Protein 5DU3 (pdb70)

Secondary structure (P-SEA, 3-state):
cccccbbbbcaaaaaaaaaaaaaaaaaaaaaaaaaaaaaccccccccccaaaaaaaaaaaaaaccaaaaaaaaaaacccccccaaaaaaaaacccccccccbbbbcccbbbbaaaaaaaaacccccbbbbcccaaaaaaaaaaaaaaaaccccccccccccccccbbbbbbbbbcccccccccccccccccccccccccccbbbbbcccccbbbbbccccbbbbbbbbcccbbbbbbbcccccccaaaaaaaccaaaaaaaaaaaaaccccccbbbbccbbbbbbbcaaaaaaaacccccccccccccccccccccccbbbbbbbbbbcccccccccccccccccbbbbbbccccccccccccccccccccccccccc/cccbbbbbcaaaaaaaaaaaaaaaaaaaaaaaaaaaaaccccccccccaaaaaaaaaaaaaaccaaaaaaaaaaacccccccaaaaaaaaacccccccccbbbbcccbbbbaaaaaaaaacccccbbbbcccaaaaaaaaaaaaaaaaccccccccccccccccbbbbbbbbbccccccccccccccbbbbbcccbbbbcbbbbbcccccbbbbbccccbbbbbbbbcccbbbbbbbcccccccaaaaaaaccaaaaaaaaaaaaacccccccccccbbbbbbbcaaaaaaaaacccccccccccccccccccccccbbbbbbbbbbccccccccccccccccccbbbbbccccccccccccccccccccccccccc

Foldseek 3Di:
DFDDQFDEDPPVVLVVCLVVQLLLLLQLQLLLFVLVCVPDDPQAWAKFFSLLVLLLLVLLLSQFDDVLVVLSCVSSVHDPPPRSPLVNSVVPDFPQKQKDKAKEFEPPFDWDPSSQVVCCVRPVHGHHYADPFFVRRQQVVLVVVCVRRVNPRRRQDPGFDGPAGMEIEMEMEGNKAFQAFFDPVPFDFDWFCFDNDTDTDTKGWDQFAFKFWDADVLLCWIWIWTDIPRQKIKIKTGHDDPVDDVVVSSVSPHSVNVVVSLVVRVVTGTTTETEIGHWDWDKDKDFCQSSCVSSVNNQQPPVTGSVSTGVDDPHHHRTYMYMYTYTYDRDHNDYDDDDDDPVDPDHHYDYNRAKIKMFIFRNPSNHGRMIIIHGDRD/DDDAFDEDPPVRLVVCLQVLLLLLLQLQLLLFVLVCVPDDPLAWDKFFSLLVLLLLVLLLNLFDDVLVVLSCVSSVHDPPPRSCLQNSVVLDFPQKQKDKAKEFEPPFDWDPSSQVVCCVRVVGHHHYADPFFVRRQQVVQVVVCVSRVNPRRRLDPGFPGPAGMEIEMEMEGNKAFQAFFDPVQWDQDWFCFDNDTGTATKTWDQFAFWFWDADPLLCWIWIWTDIPRQKIKIKTDHPDPPDDVVVSSVSDHSVNVVVSLVVRVVTGGTTETEMDHWDWDKDKDFCQSSCVSSVNNQLPPPGGSVSTGVDDPHHHRTYMYMYTYTYDRDHNDYDDDDDPDDDPDHHYDYNRAKIKMFTARNPSTHGRMIIIHGDSD

Structure (mmCIF, N/CA/C/O backbone):
data_5DU3
#
_entry.id   5DU3
#
_cell.length_a   57.410
_cell.length_b   75.380
_cell.length_c   203.960
_cell.angle_alpha   90.00
_cell.angle_beta   90.00
_cell.angle_gamma   90.00
#
_symmetry.space_group_name_H-M   'P 21 21 21'
#
loop_
_entity.id
_entity.type
_entity.pdbx_description
1 polymer 'Plasma protease C1 inhibitor'
2 water water
#
loop_
_atom_site.group_PDB
_atom_site.id
_atom_site.type_symbol
_atom_site.label_atom_id
_atom_site.label_alt_id
_atom_site.label_comp_id
_atom_site.label_asym_id
_atom_site.label_entity_id
_atom_site.label_seq_id
_atom_site.pdbx_PDB_ins_code
_atom_site.Cartn_x
_atom_site.Cartn_y
_atom_site.Cartn_z
_atom_site.occupancy
_atom_site.B_iso_or_equiv
_atom_site.auth_seq_id
_atom_site.auth_comp_id
_atom_site.auth_asym_id
_atom_site.auth_atom_id
_atom_site.pdbx_PDB_model_num
ATOM 1 N N . PHE A 1 4 ? 1.603 55.112 11.372 1.00 48.61 100 PHE A N 1
ATOM 2 C CA . PHE A 1 4 ? 0.749 54.249 12.317 1.00 48.27 100 PHE A CA 1
ATOM 3 C C . PHE A 1 4 ? 0.613 54.964 13.637 1.00 46.23 100 PHE A C 1
ATOM 4 O O . PHE A 1 4 ? 1.601 55.505 14.108 1.00 45.20 100 PHE A O 1
ATOM 12 N N . CYS A 1 5 ? -0.591 54.899 14.224 1.00 45.06 101 CYS A N 1
ATOM 13 C CA . CYS A 1 5 ? -0.940 55.513 15.516 1.00 44.88 101 CYS A CA 1
ATOM 14 C C . CYS A 1 5 ? -2.090 54.726 16.199 1.00 45.18 101 CYS A C 1
ATOM 15 O O . CYS A 1 5 ? -3.033 54.376 15.559 1.00 45.35 101 CYS A O 1
ATOM 18 N N . PRO A 1 6 ? -2.013 54.456 17.519 1.00 51.45 102 PRO A N 1
ATOM 19 C CA . PRO A 1 6 ? -3.184 53.787 18.164 1.00 51.40 102 PRO A CA 1
ATOM 20 C C . PRO A 1 6 ? -4.454 54.577 17.878 1.00 51.82 102 PRO A C 1
ATOM 21 O O . PRO A 1 6 ? -4.459 55.776 18.094 1.00 48.07 102 PRO A O 1
ATOM 25 N N . GLY A 1 7 ? -5.492 53.896 17.386 1.00 56.89 103 GLY A N 1
ATOM 26 C CA . GLY A 1 7 ? -6.846 54.478 17.228 1.00 58.51 103 GLY A CA 1
ATOM 27 C C . GLY A 1 7 ? -7.387 55.012 18.561 1.00 60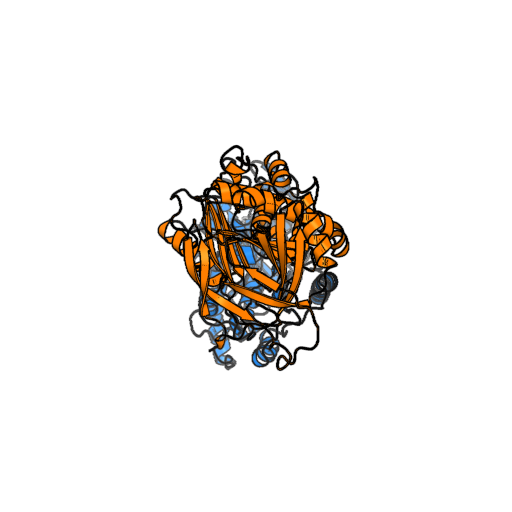.62 103 GLY A C 1
ATOM 28 O O . GLY A 1 7 ? -6.844 54.741 19.605 1.00 54.47 103 GLY A O 1
ATOM 29 N N . PRO A 1 8 ? -8.475 55.783 18.525 1.00 66.49 104 PRO A N 1
ATOM 30 C CA . PRO A 1 8 ? -8.910 56.424 19.780 1.00 66.41 104 PRO A CA 1
ATOM 31 C C . PRO A 1 8 ? -9.336 55.421 20.836 1.00 61.52 104 PRO A C 1
ATOM 32 O O . PRO A 1 8 ? -9.911 54.390 20.517 1.00 55.36 104 PRO A O 1
ATOM 36 N N . VAL A 1 9 ? -9.038 55.714 22.091 1.00 63.92 105 VAL A N 1
ATOM 37 C CA . VAL A 1 9 ? -9.361 54.755 23.127 1.00 68.77 105 VAL A CA 1
ATOM 38 C C . VAL A 1 9 ? -10.885 54.641 23.269 1.00 62.33 105 VAL A C 1
ATOM 39 O O . VAL A 1 9 ? -11.611 55.585 23.023 1.00 56.86 105 VAL A O 1
ATOM 43 N N . THR A 1 10 ? -11.360 53.455 23.586 1.00 61.26 106 THR A N 1
ATOM 44 C CA . THR A 1 10 ? -12.785 53.242 23.784 1.00 63.74 106 THR A CA 1
ATOM 45 C C . THR A 1 10 ? -13.197 53.614 25.236 1.00 62.62 106 THR A C 1
ATOM 46 O O . THR A 1 10 ? -12.434 53.378 26.168 1.00 55.11 106 THR A O 1
ATOM 50 N N . LEU A 1 11 ? -14.391 54.192 25.394 1.00 62.26 107 LEU A N 1
ATOM 51 C CA . LEU A 1 11 ? -14.936 54.509 26.709 1.00 63.45 107 LEU A CA 1
ATOM 52 C C . LEU A 1 11 ? -15.250 53.228 27.435 1.00 60.19 107 LEU A C 1
ATOM 53 O O . LEU A 1 11 ? -15.696 52.262 26.822 1.00 65.61 107 LEU A O 1
ATOM 58 N N . CYS A 1 12 ? -15.027 53.232 28.731 1.00 51.55 108 CYS A N 1
ATOM 59 C CA . CYS A 1 12 ? -15.299 52.092 29.605 1.00 50.75 108 CYS A CA 1
ATOM 60 C C . CYS A 1 12 ? -16.708 52.251 30.171 1.00 48.13 108 CYS A C 1
ATOM 61 O O . CYS A 1 12 ? -17.175 53.393 30.310 1.00 42.43 108 CYS A O 1
ATOM 64 N N . SER A 1 13 ? -17.382 51.159 30.547 1.00 50.04 109 SER A N 1
ATOM 65 C CA . SER A 1 13 ? -18.614 51.360 31.321 1.00 53.09 109 SER A CA 1
ATOM 66 C C . SER A 1 13 ? -18.264 51.970 32.682 1.00 57.20 109 SER A C 1
ATOM 67 O O . SER A 1 13 ? -17.091 51.978 33.133 1.00 55.13 109 SER A O 1
ATOM 70 N N . ASP A 1 14 ? -19.286 52.534 33.308 1.00 63.00 110 ASP A N 1
ATOM 71 C CA . ASP A 1 14 ? -19.210 53.019 34.688 1.00 65.85 110 ASP A CA 1
ATOM 72 C C . ASP A 1 14 ? -18.650 51.957 35.635 1.00 62.97 110 ASP A C 1
ATOM 73 O O . ASP A 1 14 ? -17.823 52.260 36.469 1.00 58.15 110 ASP A O 1
ATOM 78 N N . LEU A 1 15 ? -19.053 50.710 35.446 1.00 66.35 111 LEU A N 1
ATOM 79 C CA . LEU A 1 15 ? -18.668 49.627 36.354 1.00 70.79 111 LEU A CA 1
ATOM 80 C C . LEU A 1 15 ? -17.190 49.300 36.249 1.00 68.05 111 LEU A C 1
ATOM 81 O O . LEU A 1 15 ? -16.487 49.181 37.249 1.00 63.08 111 LEU A O 1
ATOM 86 N N . GLU A 1 16 ? -16.743 49.161 35.001 1.00 70.96 112 GLU A N 1
ATOM 87 C CA . GLU A 1 16 ? -15.360 48.850 34.703 1.00 69.70 112 GLU A CA 1
ATOM 88 C C . GLU A 1 16 ? -14.498 49.990 35.253 1.00 63.60 112 GLU A C 1
ATOM 89 O O . GLU A 1 16 ? -13.510 49.746 35.954 1.00 63.51 112 GLU A O 1
ATOM 95 N N . SER A 1 17 ? -14.935 51.221 35.042 1.00 59.44 113 SER A N 1
ATOM 96 C CA . SER A 1 17 ? -14.208 52.403 35.549 1.00 61.91 113 SER A CA 1
ATOM 97 C C . SER A 1 17 ? -14.081 52.435 37.092 1.00 61.45 113 SER A C 1
ATOM 98 O O . SER A 1 17 ? -12.986 52.748 37.608 1.00 61.51 113 SER A O 1
ATOM 101 N N . HIS A 1 18 ? -15.152 52.111 37.826 1.00 62.08 114 HIS A N 1
ATOM 102 C CA . HIS A 1 18 ? -15.053 52.051 39.315 1.00 64.37 114 HIS A CA 1
ATOM 103 C C . HIS A 1 18 ? -14.015 51.024 39.813 1.00 56.15 114 HIS A C 1
ATOM 104 O O . HIS A 1 18 ? -13.369 51.273 40.772 1.00 53.45 114 HIS A O 1
ATOM 111 N N . SER A 1 19 ? -13.889 49.869 39.141 1.00 55.40 115 SER A N 1
ATOM 112 C CA . SER A 1 19 ? -12.834 48.827 39.421 1.00 55.27 115 SER A CA 1
ATOM 113 C C . SER A 1 19 ? -11.407 49.243 39.316 1.00 53.00 115 SER A C 1
ATOM 114 O O . SER A 1 19 ? -10.508 48.629 39.861 1.00 62.91 115 SER A O 1
ATOM 117 N N . THR A 1 20 ? -11.170 50.242 38.538 1.00 50.18 116 THR A N 1
ATOM 118 C CA . THR A 1 20 ? -9.871 50.715 38.376 1.00 47.92 116 THR A CA 1
ATOM 119 C C . THR A 1 20 ? -9.491 51.819 39.357 1.00 46.76 116 THR A C 1
ATOM 120 O O . THR A 1 20 ? -8.326 52.203 39.397 1.00 45.65 116 THR A O 1
ATOM 124 N N . GLU A 1 21 ? -10.402 52.284 40.202 1.00 45.44 117 GLU A N 1
ATOM 125 C CA . GLU A 1 21 ? -10.003 53.233 41.257 1.00 43.80 117 GLU A CA 1
ATOM 126 C C . GLU A 1 21 ? -8.850 52.700 42.068 1.00 39.39 117 GLU A C 1
ATOM 127 O O . GLU A 1 21 ? -7.997 53.471 42.424 1.00 34.69 117 GLU A O 1
ATOM 133 N N . ALA A 1 22 ? -8.823 51.406 42.398 1.00 39.93 118 ALA A N 1
ATOM 134 C CA . ALA A 1 22 ? -7.788 50.976 43.383 1.00 42.15 118 ALA A CA 1
ATOM 135 C C . ALA A 1 22 ? -6.411 50.936 42.713 1.00 39.69 118 ALA A C 1
ATOM 136 O O . ALA A 1 22 ? -5.428 51.351 43.313 1.00 38.24 118 ALA A O 1
ATOM 138 N N . VAL A 1 23 ? -6.398 50.554 41.446 1.00 36.37 119 VAL A N 1
ATOM 139 C CA . VAL A 1 23 ? -5.182 50.554 40.686 1.00 35.64 119 VAL A CA 1
ATOM 140 C C . VAL A 1 23 ? -4.633 51.958 40.666 1.00 32.56 119 VAL A C 1
ATOM 141 O O . VAL A 1 23 ? -3.431 52.177 40.871 1.00 30.75 119 VAL A O 1
ATOM 145 N N . LEU A 1 24 ? -5.533 52.896 40.437 1.00 31.23 120 LEU A N 1
ATOM 146 C CA . LEU A 1 24 ? -5.122 54.265 40.209 1.00 31.37 120 LEU A CA 1
ATOM 147 C C . LEU A 1 24 ? -4.598 54.878 41.433 1.00 31.41 120 LEU A C 1
ATOM 148 O O . LEU A 1 24 ? -3.603 55.597 41.385 1.00 30.50 120 LEU A O 1
ATOM 153 N N . GLY A 1 25 ? -5.266 54.563 42.552 1.00 32.87 121 GLY A N 1
ATOM 154 C CA . GLY A 1 25 ? -4.806 54.971 43.846 1.00 33.78 121 GLY A CA 1
ATOM 155 C C . GLY A 1 25 ? -3.392 54.534 44.125 1.00 34.96 121 GLY A C 1
ATOM 156 O O . GLY A 1 25 ? -2.587 55.359 44.527 1.00 34.96 121 GLY A O 1
ATOM 157 N N . ASP A 1 26 ? -3.094 53.256 43.834 1.00 37.03 122 ASP A N 1
ATOM 158 C CA . ASP A 1 26 ? -1.723 52.661 43.946 1.00 37.04 122 ASP A CA 1
ATOM 159 C C . ASP A 1 26 ? -0.684 53.339 43.094 1.00 34.41 122 ASP A C 1
ATOM 160 O O . ASP A 1 26 ? 0.457 53.559 43.527 1.00 35.41 122 ASP A O 1
ATOM 165 N N . ALA A 1 27 ? -1.070 53.687 41.897 1.00 30.46 123 ALA A N 1
ATOM 166 C CA . ALA A 1 27 ? -0.146 54.300 40.981 1.00 28.96 123 ALA A CA 1
ATOM 167 C C . ALA A 1 27 ? 0.146 55.709 41.505 1.00 26.66 123 ALA A C 1
ATOM 168 O O . ALA A 1 27 ? 1.257 56.163 41.452 1.00 24.80 123 ALA A O 1
ATOM 170 N N . LEU A 1 28 ? -0.901 56.410 41.885 1.00 25.69 124 LEU A N 1
ATOM 171 C CA . LEU A 1 28 ? -0.710 57.817 42.246 1.00 26.29 124 LEU A CA 1
ATOM 172 C C . LEU A 1 28 ? 0.213 57.917 43.496 1.00 26.95 124 LEU A C 1
ATOM 173 O O . LEU A 1 28 ? 0.983 58.860 43.608 1.00 26.74 124 LEU A O 1
ATOM 178 N N . VAL A 1 29 ? 0.138 56.929 44.361 1.00 27.24 125 VAL A N 1
ATOM 179 C CA . VAL A 1 29 ? 1.050 56.882 45.516 1.00 28.92 125 VAL A CA 1
ATOM 180 C C . VAL A 1 29 ? 2.449 56.676 45.026 1.00 29.55 125 VAL A C 1
ATOM 181 O O . VAL A 1 29 ? 3.314 57.398 45.418 1.00 29.57 125 VAL A O 1
ATOM 185 N N . ASP A 1 30 ? 2.662 55.709 44.137 1.00 30.32 126 ASP A N 1
ATOM 186 C CA . ASP A 1 30 ? 4.001 55.482 43.567 1.00 31.02 126 ASP A CA 1
ATOM 187 C C . ASP A 1 30 ? 4.550 56.701 42.906 1.00 28.91 126 ASP A C 1
ATOM 188 O O . ASP A 1 30 ? 5.688 57.068 43.096 1.00 27.62 126 ASP A O 1
ATOM 193 N N . PHE A 1 31 ? 3.716 57.296 42.037 1.00 26.66 127 PHE A N 1
ATOM 194 C CA . PHE A 1 31 ? 4.086 58.454 41.304 1.00 25.47 127 PHE A CA 1
ATOM 195 C C . PHE A 1 31 ? 4.418 59.649 42.235 1.00 24.63 127 PHE A C 1
ATOM 196 O O . PHE A 1 31 ? 5.341 60.398 41.987 1.00 23.90 127 PHE A O 1
ATOM 204 N N . SER A 1 32 ? 3.627 59.857 43.242 1.00 24.81 128 SER A N 1
ATOM 205 C CA . SER A 1 32 ? 3.862 60.933 44.217 1.00 25.77 128 SER A CA 1
ATOM 206 C C . SER A 1 32 ? 5.253 60.962 44.808 1.00 26.14 128 SER A C 1
ATOM 207 O O . SER A 1 32 ? 5.847 62.034 44.930 1.00 25.05 128 SER A O 1
ATOM 210 N N . LEU A 1 33 ? 5.718 59.776 45.203 1.00 27.31 129 LEU A N 1
ATOM 211 C CA . LEU A 1 33 ? 7.068 59.610 45.695 1.00 28.72 129 LEU A CA 1
ATOM 212 C C . LEU A 1 33 ? 8.151 59.863 44.660 1.00 28.35 129 LEU A C 1
ATOM 213 O O . LEU A 1 33 ? 9.146 60.502 44.956 1.00 27.19 129 LEU A O 1
ATOM 218 N N . LYS A 1 34 ? 7.945 59.371 43.428 1.00 27.82 130 LYS A N 1
ATOM 219 C CA . LYS A 1 34 ? 8.910 59.705 42.348 1.00 28.83 130 LYS A CA 1
ATOM 220 C C . LYS A 1 34 ? 8.985 61.206 42.128 1.00 26.63 130 LYS A C 1
ATOM 221 O O . LYS A 1 34 ? 10.039 61.720 41.995 1.00 26.19 130 LYS A O 1
ATOM 227 N N . LEU A 1 35 ? 7.853 61.889 42.151 1.00 25.45 131 LEU A N 1
ATOM 228 C CA . LEU A 1 35 ? 7.859 63.320 42.004 1.00 25.07 131 LEU A CA 1
ATOM 229 C C . LEU A 1 35 ? 8.577 63.968 43.221 1.00 25.90 131 LEU A C 1
ATOM 230 O O . LEU A 1 35 ? 9.291 64.958 43.091 1.00 27.35 131 LEU A O 1
ATOM 235 N N . TYR A 1 36 ? 8.259 63.502 44.383 1.00 26.09 132 TYR A N 1
ATOM 236 C CA . TYR A 1 36 ? 8.797 64.113 45.652 1.00 26.48 132 TYR A CA 1
ATOM 237 C C . TYR A 1 36 ? 10.311 64.160 45.593 1.00 26.44 132 TYR A C 1
ATOM 238 O O . TYR A 1 36 ? 10.893 65.192 45.797 1.00 25.61 132 TYR A O 1
ATOM 247 N N . HIS A 1 37 ? 10.915 63.041 45.265 1.00 28.41 133 HIS A N 1
ATOM 248 C CA . HIS A 1 37 ? 12.402 62.993 45.086 1.00 30.91 133 HIS A CA 1
ATOM 249 C C . HIS A 1 37 ? 12.937 63.771 43.920 1.00 29.65 133 HIS A C 1
ATOM 250 O O . HIS A 1 37 ? 13.913 64.432 44.056 1.00 30.23 133 HIS A O 1
ATOM 257 N N . ALA A 1 38 ? 12.203 63.854 42.851 1.00 28.07 134 ALA A N 1
ATOM 258 C CA . ALA A 1 38 ? 12.680 64.642 41.724 1.00 27.33 134 ALA A CA 1
ATOM 259 C C . ALA A 1 38 ? 12.536 66.108 42.067 1.00 27.30 134 ALA A C 1
ATOM 260 O O . ALA A 1 38 ? 13.467 66.890 41.752 1.00 27.55 134 ALA A O 1
ATOM 262 N N . PHE A 1 39 ? 11.412 66.495 42.706 1.00 26.10 135 PHE A N 1
ATOM 263 C CA . PHE A 1 39 ? 11.254 67.903 43.123 1.00 26.67 135 PHE A CA 1
ATOM 264 C C . PHE A 1 39 ? 12.386 68.251 44.079 1.00 28.39 135 PHE A C 1
ATOM 265 O O . PHE A 1 39 ? 12.966 69.354 43.970 1.00 29.84 135 PHE A O 1
ATOM 273 N N . SER A 1 40 ? 12.670 67.358 45.027 1.00 30.40 136 SER A N 1
ATOM 274 C CA . SER A 1 40 ? 13.679 67.628 46.034 1.00 31.09 136 SER A CA 1
ATOM 275 C C . SER A 1 40 ? 15.076 67.735 45.338 1.00 32.57 136 SER A C 1
ATOM 276 O O . SER A 1 40 ? 15.826 68.646 45.554 1.00 32.75 136 SER A O 1
ATOM 279 N N . ALA A 1 41 ? 15.355 66.846 44.435 1.00 35.24 137 ALA A N 1
ATOM 280 C CA . ALA A 1 41 ? 16.601 66.960 43.653 1.00 38.52 137 ALA A CA 1
ATOM 281 C C . ALA A 1 41 ? 16.751 68.287 42.870 1.00 38.82 137 ALA A C 1
ATOM 282 O O . ALA A 1 41 ? 17.819 68.793 42.730 1.00 40.12 137 ALA A O 1
ATOM 284 N N . MET A 1 42 ? 15.697 68.877 42.405 1.00 42.24 138 MET A N 1
ATOM 285 C CA . MET A 1 42 ? 15.804 70.184 41.678 1.00 43.12 138 MET A CA 1
ATOM 286 C C . MET A 1 42 ? 15.969 71.374 42.576 1.00 43.92 138 MET A C 1
ATOM 287 O O . MET A 1 42 ? 16.320 72.415 42.105 1.00 40.52 138 MET A O 1
ATOM 292 N N . LYS A 1 43 ? 15.546 71.266 43.834 1.00 45.89 139 LYS A N 1
ATOM 293 C CA . LYS A 1 43 ? 15.540 72.417 44.675 1.00 48.06 139 LYS A CA 1
ATOM 294 C C . LYS A 1 43 ? 16.750 72.450 45.572 1.00 47.93 139 LYS A C 1
ATOM 295 O O . LYS A 1 43 ? 17.383 71.428 45.912 1.00 47.76 139 LYS A O 1
ATOM 301 N N . LYS A 1 44 ? 17.041 73.649 46.033 1.00 50.75 140 LYS A N 1
ATOM 302 C CA . LYS A 1 44 ? 18.025 73.799 47.112 1.00 52.45 140 LYS A CA 1
ATOM 303 C C . LYS A 1 44 ? 17.610 72.988 48.361 1.00 51.84 140 LYS A C 1
ATOM 304 O O . LYS A 1 44 ? 16.437 72.753 48.637 1.00 44.47 140 LYS A O 1
ATOM 310 N N . VAL A 1 45 ? 18.622 72.700 49.150 1.00 54.88 141 VAL A N 1
ATOM 311 C CA . VAL A 1 45 ? 18.627 71.733 50.212 1.00 56.59 141 VAL A CA 1
ATOM 312 C C . VAL A 1 45 ? 17.634 71.939 51.375 1.00 56.01 141 VAL A C 1
ATOM 313 O O . VAL A 1 45 ? 17.272 70.965 52.056 1.00 62.69 141 VAL A O 1
ATOM 317 N N . GLU A 1 46 ? 17.173 73.142 51.676 1.00 48.76 142 GLU A N 1
ATOM 318 C CA . GLU A 1 46 ? 16.360 73.238 52.938 1.00 45.65 142 GLU A CA 1
ATOM 319 C C . GLU A 1 46 ? 15.256 74.157 52.636 1.00 40.41 142 GLU A C 1
ATOM 320 O O . GLU A 1 46 ? 15.192 75.260 53.181 1.00 36.69 142 GLU A O 1
ATOM 326 N N . THR A 1 47 ? 14.482 73.785 51.610 1.00 37.11 143 THR A N 1
ATOM 327 C CA . THR A 1 47 ? 13.472 74.685 51.094 1.00 34.88 143 THR A CA 1
ATOM 328 C C . THR A 1 47 ? 12.081 74.082 51.326 1.00 31.40 143 THR A C 1
ATOM 329 O O . THR A 1 47 ? 11.894 72.828 51.322 1.00 30.72 143 THR A O 1
ATOM 333 N N . ASN A 1 48 ? 11.112 74.961 51.371 1.00 29.51 144 ASN A N 1
ATOM 334 C CA . ASN A 1 48 ? 9.723 74.512 51.366 1.00 29.12 144 ASN A CA 1
ATOM 335 C C . ASN A 1 48 ? 9.303 74.082 49.969 1.00 29.48 144 ASN A C 1
ATOM 336 O O . ASN A 1 48 ? 9.843 74.648 48.952 1.00 29.07 144 ASN A O 1
ATOM 341 N N . MET A 1 49 ? 8.408 73.110 49.893 1.00 28.50 145 MET A N 1
ATOM 342 C CA . MET A 1 49 ? 7.806 72.819 48.551 1.00 29.02 145 MET A CA 1
ATOM 343 C C . MET A 1 49 ? 6.468 72.164 48.708 1.00 28.21 145 MET A C 1
ATOM 344 O O . MET A 1 49 ? 6.200 71.558 49.769 1.00 28.21 145 MET A O 1
ATOM 349 N N . ALA A 1 50 ? 5.642 72.335 47.660 1.00 26.97 146 ALA A N 1
ATOM 350 C CA . ALA A 1 50 ? 4.359 71.743 47.540 1.00 25.58 146 ALA A CA 1
ATOM 351 C C . ALA A 1 50 ? 4.018 71.476 46.081 1.00 25.92 146 ALA A C 1
ATOM 352 O O . ALA A 1 50 ? 4.234 72.318 45.252 1.00 25.00 146 ALA A O 1
ATOM 354 N N . PHE A 1 51 ? 3.509 70.297 45.769 1.00 25.79 147 PHE A N 1
ATOM 355 C CA . PHE A 1 51 ? 3.081 69.977 44.423 1.00 24.72 147 PHE A CA 1
ATOM 356 C C . PHE A 1 51 ? 1.872 69.017 44.478 1.00 24.75 147 PHE A C 1
ATOM 357 O O . PHE A 1 51 ? 1.569 68.451 45.528 1.00 25.28 147 PHE A O 1
ATOM 365 N N . SER A 1 52 ? 1.156 68.848 43.361 1.00 24.10 148 SER A N 1
ATOM 366 C CA . SER A 1 52 ? 0.049 67.995 43.290 1.00 23.17 148 SER A CA 1
ATOM 367 C C . SER A 1 52 ? 0.387 66.829 42.396 1.00 23.68 148 SER A C 1
ATOM 368 O O . SER A 1 52 ? 0.317 66.962 41.147 1.00 23.45 148 SER A O 1
ATOM 371 N N . PRO A 1 53 ? 0.606 65.642 42.989 1.00 23.62 149 PRO A N 1
ATOM 372 C CA . PRO A 1 53 ? 0.710 64.479 42.134 1.00 23.77 149 PRO A CA 1
ATOM 373 C C . PRO A 1 53 ? -0.526 64.192 41.293 1.00 24.35 149 PRO A C 1
ATOM 374 O O . PRO A 1 53 ? -0.352 63.714 40.159 1.00 24.23 149 PRO A O 1
ATOM 378 N N . PHE A 1 54 ? -1.718 64.392 41.854 1.00 24.66 150 PHE A N 1
ATOM 379 C CA . PHE A 1 54 ? -2.911 64.208 41.145 1.00 26.01 150 PHE A CA 1
ATOM 380 C C . PHE A 1 54 ? -3.030 65.090 39.928 1.00 24.83 150 PHE A C 1
ATOM 381 O O . PHE A 1 54 ? -3.349 64.568 38.876 1.00 25.93 150 PHE A O 1
ATOM 389 N N . SER A 1 55 ? -2.888 66.396 40.054 1.00 23.64 151 SER A N 1
ATOM 390 C CA . SER A 1 55 ? -3.164 67.257 38.948 1.00 23.57 151 SER A CA 1
ATOM 391 C C . SER A 1 55 ? -2.014 67.115 37.863 1.00 23.39 151 SER A C 1
ATOM 392 O O . SER A 1 55 ? -2.288 67.140 36.648 1.00 23.20 151 SER A O 1
ATOM 395 N N . ILE A 1 56 ? -0.785 66.915 38.297 1.00 22.45 152 ILE A N 1
ATOM 396 C CA . ILE A 1 56 ? 0.313 66.535 37.368 1.00 22.42 152 ILE A CA 1
ATOM 397 C C . ILE A 1 56 ? 0.064 65.238 36.665 1.00 22.59 152 ILE A C 1
ATOM 398 O O . ILE A 1 56 ? 0.178 65.139 35.411 1.00 23.49 152 ILE A O 1
ATOM 403 N N . ALA A 1 57 ? -0.306 64.206 37.403 1.00 22.67 153 ALA A N 1
ATOM 404 C CA . ALA A 1 57 ? -0.715 62.992 36.765 1.00 23.43 153 ALA A CA 1
ATOM 405 C C . ALA A 1 57 ? -1.875 63.174 35.710 1.00 24.22 153 ALA A C 1
ATOM 406 O O . ALA A 1 57 ? -1.886 62.551 34.654 1.00 24.24 153 ALA A O 1
ATOM 408 N N . SER A 1 58 ? -2.837 64.009 36.040 1.00 24.50 154 SER A N 1
ATOM 409 C CA . SER A 1 58 ? -3.963 64.243 35.163 1.00 25.56 154 SER A CA 1
ATOM 410 C C . SER A 1 58 ? -3.471 64.902 33.864 1.00 25.23 154 SER A C 1
ATOM 411 O O . SER A 1 58 ? -3.824 64.465 32.793 1.00 24.85 154 SER A O 1
ATOM 414 N N . LEU A 1 59 ? -2.580 65.864 33.989 1.00 24.34 155 LEU A N 1
ATOM 415 C CA . LEU A 1 59 ? -2.066 66.503 32.827 1.00 24.64 155 LEU A CA 1
ATOM 416 C C . LEU A 1 59 ? -1.332 65.490 31.917 1.00 24.09 155 LEU A C 1
ATOM 417 O O . LEU A 1 59 ? -1.531 65.551 30.722 1.00 25.65 155 LEU A O 1
ATOM 422 N N . LEU A 1 60 ? -0.457 64.672 32.482 1.00 22.94 156 LEU A N 1
ATOM 423 C CA . LEU A 1 60 ? 0.349 63.706 31.815 1.00 22.71 156 LEU A CA 1
ATOM 424 C C . LEU A 1 60 ? -0.507 62.603 31.207 1.00 22.66 156 LEU A C 1
ATOM 425 O O . LEU A 1 60 ? -0.181 62.136 30.177 1.00 21.93 156 LEU A O 1
ATOM 430 N N . THR A 1 61 ? -1.610 62.245 31.859 1.00 22.05 157 THR A N 1
ATOM 431 C CA . THR A 1 61 ? -2.487 61.281 31.393 1.00 22.15 157 THR A CA 1
ATOM 432 C C . THR A 1 61 ? -3.292 61.801 30.164 1.00 22.89 157 THR A C 1
ATOM 433 O O . THR A 1 61 ? -3.631 61.015 29.267 1.00 22.67 157 THR A O 1
ATOM 437 N N . GLN A 1 62 ? -3.602 63.078 30.147 1.00 23.70 158 GLN A N 1
ATOM 438 C CA . GLN A 1 62 ? -4.221 63.700 29.028 1.00 25.31 158 GLN A CA 1
ATOM 439 C C . GLN A 1 62 ? -3.268 63.710 27.836 1.00 24.60 158 GLN A C 1
ATOM 440 O O . GLN A 1 62 ? -3.693 63.561 26.689 1.00 25.71 158 GLN A O 1
ATOM 446 N N . VAL A 1 63 ? -1.987 63.870 28.085 1.00 23.59 159 VAL A N 1
ATOM 447 C CA . VAL A 1 63 ? -0.979 63.716 27.057 1.00 23.12 159 VAL A CA 1
ATOM 448 C C . VAL A 1 63 ? -0.902 62.249 26.627 1.00 22.82 159 VAL A C 1
ATOM 449 O O . VAL A 1 63 ? -0.786 61.979 25.461 1.00 22.38 159 VAL A O 1
ATOM 453 N N . LEU A 1 64 ? -0.920 61.312 27.576 1.00 22.56 160 LEU A N 1
ATOM 454 C CA . LEU A 1 64 ? -0.893 59.901 27.309 1.00 23.08 160 LEU A CA 1
ATOM 455 C C . LEU A 1 64 ? -2.027 59.513 26.341 1.00 23.61 160 LEU A C 1
ATOM 456 O O . LEU A 1 64 ? -1.811 58.680 25.501 1.00 24.37 160 LEU A O 1
ATOM 461 N N . LEU A 1 65 ? -3.181 60.134 26.468 1.00 23.33 161 LEU A N 1
ATOM 462 C CA . LEU A 1 65 ? -4.328 59.920 25.632 1.00 24.02 161 LEU A CA 1
ATOM 463 C C . LEU A 1 65 ? -3.903 60.056 24.140 1.00 24.64 161 LEU A C 1
ATOM 464 O O . LEU A 1 65 ? -4.432 59.348 23.358 1.00 24.80 161 LEU A O 1
ATOM 469 N N . GLY A 1 66 ? -2.983 60.984 23.808 1.00 24.25 162 GLY A N 1
ATOM 470 C CA . GLY A 1 66 ? -2.500 61.255 22.459 1.00 24.98 162 GLY A CA 1
ATOM 471 C C . GLY A 1 66 ? -1.187 60.698 22.039 1.00 24.74 162 GLY A C 1
ATOM 472 O O . GLY A 1 66 ? -0.665 61.122 21.034 1.00 23.83 162 GLY A O 1
ATOM 473 N N . ALA A 1 67 ? -0.625 59.780 22.864 1.00 25.20 163 ALA A N 1
ATOM 474 C CA . ALA A 1 67 ? 0.756 59.330 22.673 1.00 25.91 163 ALA A CA 1
ATOM 475 C C . ALA A 1 67 ? 0.831 58.028 21.862 1.00 27.08 163 ALA A C 1
ATOM 476 O O . ALA A 1 67 ? -0.082 57.211 21.914 1.00 28.51 163 ALA A O 1
ATOM 478 N N . GLY A 1 68 ? 1.899 57.844 21.117 1.00 28.06 164 GLY A N 1
ATOM 479 C CA . GLY A 1 68 ? 2.238 56.513 20.631 1.00 30.20 164 GLY A CA 1
ATOM 480 C C . GLY A 1 68 ? 3.626 56.115 21.076 1.00 32.39 164 GLY A C 1
ATOM 481 O O . GLY A 1 68 ? 4.329 56.917 21.718 1.00 28.88 164 GLY A O 1
ATOM 482 N N . GLU A 1 69 ? 3.969 54.885 20.648 1.00 36.79 165 GLU A N 1
ATOM 483 C CA . GLU A 1 69 ? 5.275 54.282 20.587 1.00 40.66 165 GLU A CA 1
ATOM 484 C C . GLU A 1 69 ? 5.934 54.314 21.868 1.00 44.08 165 GLU A C 1
ATOM 485 O O . GLU A 1 69 ? 5.363 53.781 23.019 1.00 45.42 165 GLU A O 1
ATOM 491 N N . ASN A 1 70 ? 7.195 54.793 21.791 1.00 39.75 166 ASN A N 1
ATOM 492 C CA . ASN A 1 70 ? 7.852 54.787 23.016 1.00 36.61 166 ASN A CA 1
ATOM 493 C C . ASN A 1 70 ? 7.250 55.806 23.937 1.00 33.21 166 ASN A C 1
ATOM 494 O O . ASN A 1 70 ? 7.347 55.564 25.068 1.00 33.95 166 ASN A O 1
ATOM 499 N N . THR A 1 71 ? 6.700 56.916 23.484 1.00 30.64 167 THR A N 1
ATOM 500 C CA . THR A 1 71 ? 6.248 57.915 24.410 1.00 29.85 167 THR A CA 1
ATOM 501 C C . THR A 1 71 ? 5.118 57.350 25.312 1.00 29.12 167 THR A C 1
ATOM 502 O O . THR A 1 71 ? 5.063 57.675 26.458 1.00 28.85 167 THR A O 1
ATOM 506 N N . LYS A 1 72 ? 4.274 56.507 24.741 1.00 29.51 168 LYS A N 1
ATOM 507 C CA . LYS A 1 72 ? 3.166 55.911 25.414 1.00 30.39 168 LYS A CA 1
ATOM 508 C C . LYS A 1 72 ? 3.656 54.990 26.535 1.00 30.38 168 LYS A C 1
ATOM 509 O O . LYS A 1 72 ? 3.278 55.158 27.707 1.00 27.17 168 LYS A O 1
ATOM 515 N N . THR A 1 73 ? 4.551 54.086 26.179 1.00 29.91 169 THR A N 1
ATOM 516 C CA . THR A 1 73 ? 5.200 53.247 27.151 1.00 31.26 169 THR A CA 1
ATOM 517 C C . THR A 1 73 ? 5.947 54.022 28.186 1.00 29.75 169 THR A C 1
ATOM 518 O O . THR A 1 73 ? 5.817 53.665 29.392 1.00 30.95 169 THR A O 1
ATOM 522 N N . ASN A 1 74 ? 6.696 55.042 27.778 1.00 28.27 170 ASN A N 1
ATOM 523 C CA . ASN A 1 74 ? 7.477 55.796 28.716 1.00 28.60 170 ASN A CA 1
ATOM 524 C C . ASN A 1 74 ? 6.556 56.569 29.750 1.00 27.56 170 ASN A C 1
ATOM 525 O O . ASN A 1 74 ? 6.840 56.625 30.930 1.00 26.00 170 ASN A O 1
ATOM 530 N N . LEU A 1 75 ? 5.416 57.086 29.264 1.00 26.68 171 LEU A N 1
ATOM 531 C CA . LEU A 1 75 ? 4.489 57.745 30.126 1.00 26.29 171 LEU A CA 1
ATOM 532 C C . LEU A 1 75 ? 3.832 56.835 31.084 1.00 26.29 171 LEU A C 1
ATOM 533 O O . LEU A 1 75 ? 3.658 57.175 32.301 1.00 25.22 171 LEU A O 1
ATOM 538 N N . GLU A 1 76 ? 3.388 55.716 30.559 1.00 26.57 172 GLU A N 1
ATOM 539 C CA . GLU A 1 76 ? 2.852 54.677 31.423 1.00 26.69 172 GLU A CA 1
ATOM 540 C C . GLU A 1 76 ? 3.810 54.249 32.578 1.00 27.01 172 GLU A C 1
ATOM 541 O O . GLU A 1 76 ? 3.334 53.957 33.706 1.00 26.14 172 GLU A O 1
ATOM 547 N N . SER A 1 77 ? 5.101 54.128 32.293 1.00 27.81 173 SER A N 1
ATOM 548 C CA . SER A 1 77 ? 6.059 53.775 33.314 1.00 29.54 173 SER A CA 1
ATOM 549 C C . SER A 1 77 ? 6.235 54.804 34.332 1.00 28.92 173 SER A C 1
ATOM 550 O O . SER A 1 77 ? 6.308 54.489 35.501 1.00 28.31 173 SER A O 1
ATOM 553 N N . ILE A 1 78 ? 6.382 56.019 33.889 1.00 28.32 174 ILE A N 1
ATOM 554 C CA . ILE A 1 78 ? 6.512 57.139 34.810 1.00 29.38 174 ILE A CA 1
ATOM 555 C C . ILE A 1 78 ? 5.305 57.178 35.804 1.00 28.36 174 ILE A C 1
ATOM 556 O O . ILE A 1 78 ? 5.457 57.383 37.016 1.00 26.49 174 ILE A O 1
ATOM 561 N N . LEU A 1 79 ? 4.116 57.027 35.232 1.00 26.95 175 LEU A N 1
ATOM 562 C CA . LEU A 1 79 ? 2.839 57.115 35.944 1.00 26.15 175 LEU A CA 1
ATOM 563 C C . LEU A 1 79 ? 2.529 55.878 36.699 1.00 25.84 175 LEU A C 1
ATOM 564 O O . LEU A 1 79 ? 1.707 55.925 37.603 1.00 26.48 175 LEU A O 1
ATOM 569 N N . SER A 1 80 ? 3.293 54.822 36.478 1.00 26.00 176 SER A N 1
ATOM 570 C CA . SER A 1 80 ? 3.096 53.485 37.126 1.00 26.76 176 SER A CA 1
ATOM 571 C C . SER A 1 80 ? 1.843 52.862 36.758 1.00 26.64 176 SER A C 1
ATOM 572 O O . SER A 1 80 ? 1.207 52.241 37.599 1.00 27.42 176 SER A O 1
ATOM 575 N N . TYR A 1 81 ? 1.391 53.082 35.543 1.00 25.89 177 TYR A N 1
ATOM 576 C CA . TYR A 1 81 ? 0.176 52.433 35.106 1.00 26.06 177 TYR A CA 1
ATOM 577 C C . TYR A 1 81 ? 0.526 51.124 34.453 1.00 26.70 177 TYR A C 1
ATOM 578 O O . TYR A 1 81 ? 1.552 51.021 33.859 1.00 26.47 177 TYR A O 1
ATOM 587 N N . PRO A 1 82 ? -0.296 50.097 34.604 1.00 27.50 178 PRO A N 1
ATOM 588 C CA . PRO A 1 82 ? -0.026 48.865 33.935 1.00 28.09 178 PRO A CA 1
ATOM 589 C C . PRO A 1 82 ? -0.406 49.045 32.438 1.00 28.61 178 PRO A C 1
ATOM 590 O O . PRO A 1 82 ? -1.111 50.013 32.098 1.00 27.48 178 PRO A O 1
ATOM 594 N N . LYS A 1 83 ? -0.113 48.051 31.617 1.00 29.36 179 LYS A N 1
ATOM 595 C CA . LYS A 1 83 ? -0.543 48.133 30.215 1.00 31.67 179 LYS A CA 1
ATOM 596 C C . LYS A 1 83 ? -2.019 47.986 30.141 1.00 31.09 179 LYS A C 1
ATOM 597 O O . LYS A 1 83 ? -2.629 47.341 31.034 1.00 29.45 179 LYS A O 1
ATOM 603 N N . ASP A 1 84 ? -2.586 48.566 29.080 1.00 30.77 180 ASP A N 1
ATOM 604 C CA . ASP A 1 84 ? -4.004 48.508 28.778 1.00 31.51 180 ASP A CA 1
ATOM 605 C C . ASP A 1 84 ? -4.925 49.021 29.860 1.00 31.18 180 ASP A C 1
ATOM 606 O O . ASP A 1 84 ? -5.985 48.485 30.060 1.00 31.45 180 ASP A O 1
ATOM 611 N N . PHE A 1 85 ? -4.516 50.114 30.499 1.00 30.73 181 PHE A N 1
ATOM 612 C CA . PHE A 1 85 ? -5.263 50.779 31.546 1.00 31.30 181 PHE A CA 1
ATOM 613 C C . PHE A 1 85 ? -6.151 51.822 30.876 1.00 30.75 181 PHE A C 1
ATOM 614 O O . PHE A 1 85 ? -6.031 53.000 31.119 1.00 30.65 181 PHE A O 1
ATOM 622 N N . THR A 1 86 ? -7.073 51.376 30.082 1.00 31.69 182 THR A N 1
ATOM 623 C CA . THR A 1 86 ? -7.822 52.268 29.182 1.00 32.89 182 THR A CA 1
ATOM 624 C C . THR A 1 86 ? -8.858 53.113 29.908 1.00 31.58 182 THR A C 1
ATOM 625 O O . THR A 1 86 ? -9.183 54.235 29.492 1.00 29.94 182 THR A O 1
ATOM 629 N N . CYS A 1 87 ? -9.352 52.599 31.018 1.00 31.90 183 CYS A N 1
ATOM 630 C CA . CYS A 1 87 ? -10.292 53.366 31.811 1.00 33.45 183 CYS A CA 1
ATOM 631 C C . CYS A 1 87 ? -9.687 54.490 32.673 1.00 31.33 183 CYS A C 1
ATOM 632 O O . CYS A 1 87 ? -10.414 55.158 33.422 1.00 31.81 183 CYS A O 1
ATOM 635 N N . VAL A 1 88 ? -8.399 54.672 32.656 1.00 28.36 184 VAL A N 1
ATOM 636 C CA . VAL A 1 88 ? -7.820 55.644 33.523 1.00 27.93 184 VAL A CA 1
ATOM 637 C C . VAL A 1 88 ? -8.302 57.072 33.308 1.00 27.56 184 VAL A C 1
ATOM 638 O O . VAL A 1 88 ? -8.448 57.869 34.258 1.00 26.74 184 VAL A O 1
ATOM 642 N N . HIS A 1 89 ? -8.596 57.430 32.084 1.00 26.92 185 HIS A N 1
ATOM 643 C CA . HIS A 1 89 ? -9.001 58.807 31.800 1.00 27.38 185 HIS A CA 1
ATOM 644 C C . HIS A 1 89 ? -10.315 59.138 32.477 1.00 29.15 185 HIS A C 1
ATOM 645 O O . HIS A 1 89 ? -10.383 60.174 33.170 1.00 31.12 185 HIS A O 1
ATOM 652 N N . GLN A 1 90 ? -11.274 58.208 32.463 1.00 30.37 186 GLN A N 1
ATOM 653 C CA . GLN A 1 90 ? -12.542 58.332 33.282 1.00 32.68 186 GLN A CA 1
ATOM 654 C C . GLN A 1 90 ? -12.404 58.199 34.775 1.00 33.20 186 GLN A C 1
ATOM 655 O O . GLN A 1 90 ? -12.939 58.964 35.566 1.00 33.95 186 GLN A O 1
ATOM 661 N N . ALA A 1 91 ? -11.672 57.233 35.229 1.00 34.21 187 ALA A N 1
ATOM 662 C CA . ALA A 1 91 ? -11.429 57.161 36.677 1.00 35.49 187 ALA A CA 1
ATOM 663 C C . ALA A 1 91 ? -10.828 58.494 37.228 1.00 37.89 187 ALA A C 1
ATOM 664 O O . ALA A 1 91 ? -11.245 58.939 38.304 1.00 39.44 187 ALA A O 1
ATOM 666 N N . LEU A 1 92 ? -9.837 59.096 36.508 1.00 37.07 188 LEU A N 1
ATOM 667 C CA . LEU A 1 92 ? -9.243 60.423 36.912 1.00 36.10 188 LEU A CA 1
ATOM 668 C C . LEU A 1 92 ? -10.228 61.545 37.052 1.00 36.48 188 LEU A C 1
ATOM 669 O O . LEU A 1 92 ? -10.342 62.314 38.093 1.00 33.49 188 LEU A O 1
ATOM 674 N N . LYS A 1 93 ? -11.055 61.592 36.058 1.00 37.82 189 LYS A N 1
ATOM 675 C CA . LYS A 1 93 ? -12.168 62.523 36.163 1.00 41.26 189 LYS A CA 1
ATOM 676 C C . LYS A 1 93 ? -13.081 62.260 37.421 1.00 42.49 189 LYS A C 1
ATOM 677 O O . LYS A 1 93 ? -13.589 63.216 38.032 1.00 38.49 189 LYS A O 1
ATOM 683 N N . GLY A 1 94 ? -13.271 60.979 37.780 1.00 41.18 190 GLY A N 1
ATOM 684 C CA . GLY A 1 94 ? -14.145 60.649 38.927 1.00 41.21 190 GLY A CA 1
ATOM 685 C C . GLY A 1 94 ? -13.551 61.006 40.294 1.00 38.88 190 GLY A C 1
ATOM 686 O O . GLY A 1 94 ? -14.238 61.224 41.262 1.00 39.76 190 GLY A O 1
ATOM 687 N N . PHE A 1 95 ? -12.250 60.965 40.353 1.00 36.75 191 PHE A N 1
ATOM 688 C CA . PHE A 1 95 ? -11.454 61.379 41.501 1.00 36.97 191 PHE A CA 1
ATOM 689 C C . PHE A 1 95 ? -11.320 62.861 41.728 1.00 35.67 191 PHE A C 1
ATOM 690 O O . PHE A 1 95 ? -10.707 63.243 42.634 1.00 36.15 191 PHE A O 1
ATOM 698 N N . THR A 1 96 ? -11.803 63.690 40.864 1.00 36.46 192 THR A N 1
ATOM 699 C CA . THR A 1 96 ? -11.688 65.106 41.046 1.00 40.26 192 THR A CA 1
ATOM 700 C C . THR A 1 96 ? -12.211 65.467 42.469 1.00 38.42 192 THR A C 1
ATOM 701 O O . THR A 1 96 ? -13.257 65.079 42.803 1.00 37.45 192 THR A O 1
ATOM 705 N N . THR A 1 97 ? -11.522 66.240 43.290 1.00 39.71 193 THR A N 1
ATOM 706 C CA . THR A 1 97 ? -12.074 66.702 44.601 1.00 37.38 193 THR A CA 1
ATOM 707 C C . THR A 1 97 ? -12.468 68.141 44.472 1.00 35.52 193 THR A C 1
ATOM 708 O O . THR A 1 97 ? -11.765 68.916 43.857 1.00 31.49 193 THR A O 1
ATOM 712 N N . LYS A 1 98 ? -13.607 68.480 45.079 1.00 36.45 194 LYS A N 1
ATOM 713 C CA . LYS A 1 98 ? -14.060 69.846 45.124 1.00 38.44 194 LYS A CA 1
ATOM 714 C C . LYS A 1 98 ? -13.294 70.678 46.157 1.00 37.53 194 LYS A C 1
ATOM 715 O O . LYS A 1 98 ? -13.448 71.889 46.160 1.00 37.05 194 LYS A O 1
ATOM 721 N N . GLY A 1 99 ? -12.414 70.061 46.977 1.00 35.24 195 GLY A N 1
ATOM 722 C CA . GLY A 1 99 ? -11.518 70.829 47.826 1.00 34.48 195 GLY A CA 1
ATOM 723 C C . GLY A 1 99 ? -10.332 71.480 47.174 1.00 34.38 195 GLY A C 1
ATOM 724 O O . GLY A 1 99 ? -9.453 72.020 47.873 1.00 34.56 195 GLY A O 1
ATOM 725 N N . VAL A 1 100 ? -10.213 71.369 45.851 1.00 32.98 196 VAL A N 1
ATOM 726 C CA . VAL A 1 100 ? -9.259 72.124 45.099 1.00 32.36 196 VAL A CA 1
ATOM 727 C C . VAL A 1 100 ? -9.926 72.756 43.847 1.00 34.19 196 VAL A C 1
ATOM 728 O O . VAL A 1 100 ? -11.018 72.394 43.482 1.00 34.06 196 VAL A O 1
ATOM 732 N N . THR A 1 101 ? -9.313 73.790 43.288 1.00 35.44 197 THR A N 1
ATOM 733 C CA . THR A 1 101 ? -9.650 74.219 41.950 1.00 37.23 197 THR A CA 1
ATOM 734 C C . THR A 1 101 ? -8.344 73.970 41.160 1.00 37.94 197 THR A C 1
ATOM 735 O O . THR A 1 101 ? -7.263 74.502 41.497 1.00 39.52 197 THR A O 1
ATOM 739 N N . SER A 1 102 ? -8.450 73.076 40.198 1.00 35.71 198 SER A N 1
ATOM 740 C CA . SER A 1 102 ? -7.309 72.666 39.371 1.00 35.59 198 SER A CA 1
ATOM 741 C C . SER A 1 102 ? -7.617 73.042 37.920 1.00 36.01 198 SER A C 1
ATOM 742 O O . SER A 1 102 ? -8.707 72.759 37.419 1.00 34.89 198 SER A O 1
ATOM 745 N N . VAL A 1 103 ? -6.659 73.654 37.251 1.00 36.48 199 VAL A N 1
ATOM 746 C CA . VAL A 1 103 ? -6.836 73.896 35.817 1.00 37.94 199 VAL A CA 1
ATOM 747 C C . VAL A 1 103 ? -5.625 73.398 35.084 1.00 35.57 199 VAL A C 1
ATOM 748 O O . VAL A 1 103 ? -4.489 73.781 35.438 1.00 31.50 199 VAL A O 1
ATOM 752 N N . SER A 1 104 ? -5.903 72.505 34.107 1.00 34.33 200 SER A N 1
ATOM 753 C CA . SER A 1 104 ? -4.942 71.947 33.190 1.00 34.25 200 SER A CA 1
ATOM 754 C C . SER A 1 104 ? -5.319 72.361 31.743 1.00 36.86 200 SER A C 1
ATOM 755 O O . SER A 1 104 ? -6.528 72.461 31.401 1.00 35.61 200 SER A O 1
ATOM 758 N N . GLN A 1 105 ? -4.305 72.602 30.894 1.00 35.71 201 GLN A N 1
ATOM 759 C CA . GLN A 1 105 ? -4.563 72.981 29.524 1.00 35.17 201 GLN A CA 1
ATOM 760 C C . GLN A 1 105 ? -3.336 72.752 28.597 1.00 32.72 201 GLN A C 1
ATOM 761 O O . GLN A 1 105 ? -2.165 72.795 29.020 1.00 31.33 201 GLN A O 1
ATOM 767 N N . ILE A 1 106 ? -3.641 72.365 27.381 1.00 28.49 202 ILE A N 1
ATOM 768 C CA . ILE A 1 106 ? -2.737 72.262 26.330 1.00 28.69 202 ILE A CA 1
ATOM 769 C C . ILE A 1 106 ? -2.930 73.394 25.375 1.00 28.90 202 ILE A C 1
ATOM 770 O O . ILE A 1 106 ? -4.057 73.606 24.927 1.00 29.21 202 ILE A O 1
ATOM 775 N N . PHE A 1 107 ? -1.916 74.208 25.195 1.00 29.54 203 PHE A N 1
ATOM 776 C CA . PHE A 1 107 ? -1.948 75.306 24.225 1.00 30.15 203 PHE A CA 1
ATOM 777 C C . PHE A 1 107 ? -1.041 74.932 23.103 1.00 30.57 203 PHE A C 1
ATOM 778 O O . PHE A 1 107 ? -0.035 74.322 23.332 1.00 29.66 203 PHE A O 1
ATOM 786 N N . HIS A 1 108 ? -1.401 75.353 21.879 1.00 31.53 204 HIS A N 1
ATOM 787 C CA . HIS A 1 108 ? -0.617 75.020 20.676 1.00 30.80 204 HIS A CA 1
ATOM 788 C C . HIS A 1 108 ? -0.543 76.189 19.713 1.00 30.44 204 HIS A C 1
ATOM 789 O O . HIS A 1 108 ? -1.436 77.012 19.619 1.00 29.22 204 HIS A O 1
ATOM 796 N N . SER A 1 109 ? 0.511 76.223 18.902 1.00 31.68 205 SER A N 1
ATOM 797 C CA . SER A 1 109 ? 0.589 77.250 17.855 1.00 32.61 205 SER A CA 1
ATOM 798 C C . SER A 1 109 ? -0.444 77.014 16.802 1.00 31.91 205 SER A C 1
ATOM 799 O O . SER A 1 109 ? -0.890 75.906 16.615 1.00 30.87 205 SER A O 1
ATOM 802 N N . PRO A 1 110 ? -0.786 78.064 16.055 1.00 33.70 206 PRO A N 1
ATOM 803 C CA . PRO A 1 110 ? -1.696 77.941 14.929 1.00 34.06 206 PRO A CA 1
ATOM 804 C C . PRO A 1 110 ? -1.141 77.037 13.871 1.00 34.62 206 PRO A C 1
ATOM 805 O O . PRO A 1 110 ? -1.924 76.386 13.234 1.00 33.98 206 PRO A O 1
ATOM 809 N N . ASP A 1 111 ? 0.181 76.920 13.731 1.00 35.52 207 ASP A N 1
ATOM 810 C CA . ASP A 1 111 ? 0.746 76.030 12.732 1.00 37.82 207 ASP A CA 1
ATOM 811 C C . ASP A 1 111 ? 0.833 74.577 13.117 1.00 37.29 207 ASP A C 1
ATOM 812 O O . ASP A 1 111 ? 1.508 73.777 12.463 1.00 34.99 207 ASP A O 1
ATOM 817 N N . LEU A 1 112 ? 0.219 74.239 14.258 1.00 37.58 208 LEU A N 1
ATOM 818 C CA . LEU A 1 112 ? 0.140 72.880 14.707 1.00 36.68 208 LEU A CA 1
ATOM 819 C C . LEU A 1 112 ? -1.308 72.456 14.683 1.00 36.03 208 LEU A C 1
ATOM 820 O O . LEU A 1 112 ? -2.143 73.041 15.369 1.00 36.58 208 LEU A O 1
ATOM 825 N N . ALA A 1 113 ? -1.601 71.469 13.859 1.00 35.57 209 ALA A N 1
ATOM 826 C CA . ALA A 1 113 ? -2.965 71.060 13.594 1.00 35.52 209 ALA A CA 1
ATOM 827 C C . ALA A 1 113 ? -3.296 69.967 14.643 1.00 33.51 209 ALA A C 1
ATOM 828 O O . ALA A 1 113 ? -2.645 68.958 14.640 1.00 32.49 209 ALA A O 1
ATOM 830 N N . ILE A 1 114 ? -4.297 70.165 15.466 1.00 32.30 210 ILE A N 1
ATOM 831 C CA . ILE A 1 114 ? -4.738 69.129 16.423 1.00 32.09 210 ILE A CA 1
ATOM 832 C C . ILE A 1 114 ? -5.710 68.202 15.748 1.00 33.61 210 ILE A C 1
ATOM 833 O O . ILE A 1 114 ? -6.646 68.683 15.147 1.00 33.62 210 ILE A O 1
ATOM 838 N N . ARG A 1 115 ? -5.528 66.891 15.875 1.00 33.67 211 ARG A N 1
ATOM 839 C CA . ARG A 1 115 ? -6.459 65.981 15.299 1.00 35.40 211 ARG A CA 1
ATOM 840 C C . ARG A 1 115 ? -7.848 66.072 15.898 1.00 36.50 211 ARG A C 1
ATOM 841 O O . ARG A 1 115 ? -8.011 66.179 17.152 1.00 32.02 211 ARG A O 1
ATOM 849 N N . ASP A 1 116 ? -8.831 65.935 14.983 1.00 36.08 212 ASP A N 1
ATOM 850 C CA . ASP A 1 116 ? -10.207 65.862 15.282 1.00 39.31 212 ASP A CA 1
ATOM 851 C C . ASP A 1 116 ? -10.565 64.857 16.389 1.00 37.58 212 ASP A C 1
ATOM 852 O O . ASP A 1 116 ? -11.373 65.140 17.285 1.00 37.85 212 ASP A O 1
ATOM 857 N N . THR A 1 117 ? -10.021 63.653 16.296 1.00 37.98 213 THR A N 1
ATOM 858 C CA . THR A 1 117 ? -10.321 62.568 17.319 1.00 38.24 213 THR A CA 1
ATOM 859 C C . THR A 1 117 ? -9.778 62.901 18.726 1.00 36.93 213 THR A C 1
ATOM 860 O O . THR A 1 117 ? -10.307 62.444 19.809 1.00 41.20 213 THR A O 1
ATOM 864 N N . PHE A 1 118 ? -8.776 63.760 18.766 1.00 34.45 214 PHE A N 1
ATOM 865 C CA . PHE A 1 118 ? -8.225 64.249 20.062 1.00 31.02 214 PHE A CA 1
ATOM 866 C C . PHE A 1 118 ? -9.041 65.356 20.599 1.00 33.16 214 PHE A C 1
ATOM 867 O O . PHE A 1 118 ? -9.226 65.483 21.844 1.00 33.49 214 PHE A O 1
ATOM 875 N N . VAL A 1 119 ? -9.604 66.188 19.717 1.00 33.55 215 VAL A N 1
ATOM 876 C CA . VAL A 1 119 ? -10.377 67.293 20.214 1.00 34.77 215 VAL A CA 1
ATOM 877 C C . VAL A 1 119 ? -11.561 66.846 21.124 1.00 37.29 215 VAL A C 1
ATOM 878 O O . VAL A 1 119 ? -11.731 67.407 22.261 1.00 36.92 215 VAL A O 1
ATOM 882 N N . ASN A 1 120 ? -12.326 65.860 20.698 1.00 37.37 216 ASN A N 1
ATOM 883 C CA . ASN A 1 120 ? -13.561 65.544 21.445 1.00 39.64 216 ASN A CA 1
ATOM 884 C C . ASN A 1 120 ? -13.241 64.698 22.723 1.00 38.98 216 ASN A C 1
ATOM 885 O O . ASN A 1 120 ? -13.760 64.976 23.838 1.00 37.64 216 ASN A O 1
ATOM 890 N N . ALA A 1 121 ? -12.334 63.740 22.533 1.00 39.35 217 ALA A N 1
ATOM 891 C CA . ALA A 1 121 ? -11.780 62.917 23.631 1.00 37.25 217 ALA A CA 1
ATOM 892 C C . ALA A 1 121 ? -11.261 63.821 24.743 1.00 38.13 217 ALA A C 1
ATOM 893 O O . ALA A 1 121 ? -11.680 63.730 25.904 1.00 38.54 217 ALA A O 1
ATOM 895 N N . SER A 1 122 ? -10.515 64.806 24.369 1.00 37.24 218 SER A N 1
ATOM 896 C CA . SER A 1 122 ? -9.926 65.707 25.289 1.00 37.37 218 SER A CA 1
ATOM 897 C C . SER A 1 122 ? -10.961 66.504 26.162 1.00 37.70 218 SER A C 1
ATOM 898 O O . SER A 1 122 ? -10.886 66.526 27.461 1.00 34.64 218 SER A O 1
ATOM 901 N N . ARG A 1 123 ? -11.863 67.164 25.474 1.00 35.40 219 ARG A N 1
ATOM 902 C CA . ARG A 1 123 ? -12.909 67.925 26.109 1.00 36.92 219 ARG A CA 1
ATOM 903 C C . ARG A 1 123 ? -13.818 67.080 27.127 1.00 37.33 219 ARG A C 1
ATOM 904 O O . ARG A 1 123 ? -14.177 67.565 28.200 1.00 33.49 219 ARG A O 1
ATOM 912 N N . THR A 1 124 ? -14.282 65.925 26.601 1.00 38.99 220 THR A N 1
ATOM 913 C CA . THR A 1 124 ? -15.107 64.916 27.241 1.00 41.29 220 THR A CA 1
ATOM 914 C C . THR A 1 124 ? -14.452 64.483 28.586 1.00 42.63 220 THR A C 1
ATOM 915 O O . THR A 1 124 ? -15.141 64.375 29.580 1.00 44.24 220 THR A O 1
ATOM 919 N N . LEU A 1 125 ? -13.174 64.112 28.496 1.00 39.51 221 LEU A N 1
ATOM 920 C CA . LEU A 1 125 ? -12.515 63.336 29.478 1.00 38.98 221 LEU A CA 1
ATOM 921 C C . LEU A 1 125 ? -11.774 64.298 30.340 1.00 39.22 221 LEU A C 1
ATOM 922 O O . LEU A 1 125 ? -11.621 64.036 31.502 1.00 34.64 221 LEU A O 1
ATOM 927 N N . TYR A 1 126 ? -11.244 65.378 29.770 1.00 38.69 222 TYR A N 1
ATOM 928 C CA . TYR A 1 126 ? -10.432 66.273 30.583 1.00 38.70 222 TYR A CA 1
ATOM 929 C C . TYR A 1 126 ? -10.971 67.668 30.785 1.00 40.61 222 TYR A C 1
ATOM 930 O O . TYR A 1 126 ? -10.238 68.520 31.343 1.00 36.51 222 TYR A O 1
ATOM 939 N N . SER A 1 127 ? -12.211 67.874 30.319 1.00 41.39 223 SER A N 1
ATOM 940 C CA . SER A 1 127 ? -12.883 69.195 30.400 1.00 47.81 223 SER A CA 1
ATOM 941 C C . SER A 1 127 ? -12.199 70.407 29.631 1.00 47.72 223 SER A C 1
ATOM 942 O O . SER A 1 127 ? -12.520 71.579 29.949 1.00 47.86 223 SER A O 1
ATOM 945 N N . SER A 1 128 ? -11.274 70.147 28.684 1.00 46.23 224 SER A N 1
ATOM 946 C CA . SER A 1 128 ? -10.877 71.176 27.696 1.00 47.43 224 SER A CA 1
ATOM 947 C C . SER A 1 128 ? -10.195 70.520 26.522 1.00 43.15 224 SER A C 1
ATOM 948 O O . SER A 1 128 ? -9.440 69.602 26.685 1.00 44.33 224 SER A O 1
ATOM 951 N N . SER A 1 129 ? -10.528 70.982 25.328 1.00 40.92 225 SER A N 1
ATOM 952 C CA . SER A 1 129 ? -9.783 70.633 24.168 1.00 35.54 225 SER A CA 1
ATOM 953 C C . SER A 1 129 ? -8.622 71.595 24.112 1.00 32.62 225 SER A C 1
ATOM 954 O O . SER A 1 129 ? -8.615 72.609 24.774 1.00 30.42 225 SER A O 1
ATOM 957 N N . PRO A 1 130 ? -7.584 71.261 23.341 1.00 31.54 226 PRO A N 1
ATOM 958 C CA . PRO A 1 130 ? -6.464 72.146 23.281 1.00 31.39 226 PRO A CA 1
ATOM 959 C C . PRO A 1 130 ? -6.883 73.534 22.753 1.00 33.09 226 PRO A C 1
ATOM 960 O O . PRO A 1 130 ? -7.797 73.612 21.938 1.00 32.59 226 PRO A O 1
ATOM 964 N N . ARG A 1 131 ? -6.207 74.576 23.233 1.00 33.88 227 ARG A N 1
ATOM 965 C CA . ARG A 1 131 ? -6.457 75.931 22.833 1.00 35.73 227 ARG A CA 1
ATOM 966 C C . ARG A 1 131 ? -5.333 76.465 21.942 1.00 34.10 227 ARG A C 1
ATOM 967 O O . ARG A 1 131 ? -4.149 76.288 22.200 1.00 31.90 227 ARG A O 1
ATOM 975 N N . VAL A 1 132 ? -5.722 77.193 20.961 1.00 33.87 228 VAL A N 1
ATOM 976 C CA . VAL A 1 132 ? -4.776 77.689 19.981 1.00 35.17 228 VAL A CA 1
ATOM 977 C C . VAL A 1 132 ? -4.247 78.984 20.551 1.00 36.48 228 VAL A C 1
ATOM 978 O O . VAL A 1 132 ? -4.975 79.758 21.196 1.00 37.06 228 VAL A O 1
ATOM 982 N N . LEU A 1 133 ? -2.986 79.215 20.278 1.00 37.03 229 LEU A N 1
ATOM 983 C CA . LEU A 1 133 ? -2.331 80.451 20.603 1.00 40.54 229 LEU A CA 1
ATOM 984 C C . LEU A 1 133 ? -2.464 81.478 19.472 1.00 43.95 229 LEU A C 1
ATOM 985 O O . LEU A 1 133 ? -2.834 81.125 18.362 1.00 45.13 229 LEU A O 1
ATOM 990 N N . SER A 1 134 ? -2.111 82.721 19.786 1.00 48.75 230 SER A N 1
ATOM 991 C CA . SER A 1 134 ? -2.035 83.847 18.809 1.00 54.26 230 SER A CA 1
ATOM 992 C C . SER A 1 134 ? -0.768 83.802 17.976 1.00 56.03 230 SER A C 1
ATOM 993 O O . SER A 1 134 ? 0.107 82.965 18.165 1.00 49.41 230 SER A O 1
ATOM 996 N N . ASN A 1 135 ? -0.694 84.695 17.003 1.00 68.03 231 ASN A N 1
ATOM 997 C CA . ASN A 1 135 ? 0.494 84.742 16.173 1.00 76.69 231 ASN A CA 1
ATOM 998 C C . ASN A 1 135 ? 1.662 85.583 16.695 1.00 79.82 231 ASN A C 1
ATOM 999 O O . ASN A 1 135 ? 2.695 85.578 16.040 1.00 82.80 231 ASN A O 1
ATOM 1004 N N . ASN A 1 136 ? 1.544 86.262 17.846 1.00 77.17 232 ASN A N 1
ATOM 1005 C CA . ASN A 1 136 ? 2.724 86.836 18.480 1.00 81.02 232 ASN A CA 1
ATOM 1006 C C . ASN A 1 136 ? 2.782 86.507 19.952 1.00 78.86 232 ASN A C 1
ATOM 1007 O O . ASN A 1 136 ? 1.759 86.437 20.622 1.00 80.60 232 ASN A O 1
ATOM 1012 N N . SER A 1 137 ? 4.000 86.384 20.462 1.00 79.32 233 SER A N 1
ATOM 1013 C CA . SER A 1 137 ? 4.254 85.732 21.745 1.00 78.14 233 SER A CA 1
ATOM 1014 C C . SER A 1 137 ? 4.047 86.610 22.988 1.00 83.34 233 SER A C 1
ATOM 1015 O O . SER A 1 137 ? 3.885 86.102 24.124 1.00 81.97 233 SER A O 1
ATOM 1018 N N . ASP A 1 138 ? 4.067 87.928 22.808 1.00 83.74 234 ASP A N 1
ATOM 1019 C CA . ASP A 1 138 ? 3.716 88.812 23.923 1.00 85.57 234 ASP A CA 1
ATOM 1020 C C . ASP A 1 138 ? 2.233 88.612 24.241 1.00 81.80 234 ASP A C 1
ATOM 1021 O O . ASP A 1 138 ? 1.841 88.385 25.439 1.00 77.84 234 ASP A O 1
ATOM 1026 N N . ALA A 1 139 ? 1.446 88.621 23.145 1.00 72.16 235 ALA A N 1
ATOM 1027 C CA . ALA A 1 139 ? 0.017 88.362 23.217 1.00 65.86 235 ALA A CA 1
ATOM 1028 C C . ALA A 1 139 ? -0.266 87.041 23.934 1.00 59.25 235 ALA A C 1
ATOM 1029 O O . ALA A 1 139 ? -1.219 86.955 24.679 1.00 61.50 235 ALA A O 1
ATOM 1031 N N . ASN A 1 140 ? 0.547 86.025 23.669 1.00 53.94 236 ASN A N 1
ATOM 1032 C CA . ASN A 1 140 ? 0.318 84.668 24.180 1.00 49.85 236 ASN A CA 1
ATOM 1033 C C . ASN A 1 140 ? 0.593 84.460 25.640 1.00 48.12 236 ASN A C 1
ATOM 1034 O O . ASN A 1 140 ? -0.020 83.645 26.274 1.00 46.05 236 ASN A O 1
ATOM 1039 N N . LEU A 1 141 ? 1.588 85.152 26.126 1.00 49.71 237 LEU A N 1
ATOM 1040 C CA . LEU A 1 141 ? 1.923 85.124 27.517 1.00 52.33 237 LEU A CA 1
ATOM 1041 C C . LEU A 1 141 ? 0.745 85.655 28.329 1.00 52.73 237 LEU A C 1
ATOM 1042 O O . LEU A 1 141 ? 0.252 85.014 29.272 1.00 49.98 237 LEU A O 1
ATOM 1047 N N . GLU A 1 142 ? 0.252 86.798 27.909 1.00 54.96 238 GLU A N 1
ATOM 1048 C CA . GLU A 1 142 ? -0.851 87.415 28.597 1.00 57.87 238 GLU A CA 1
ATOM 1049 C C . GLU A 1 142 ? -2.144 86.584 28.384 1.00 53.04 238 GLU A C 1
ATOM 1050 O O . GLU A 1 142 ? -2.975 86.458 29.310 1.00 49.09 238 GLU A O 1
ATOM 1056 N N . LEU A 1 143 ? -2.295 85.994 27.201 1.00 48.76 239 LEU A N 1
ATOM 1057 C CA . LEU A 1 143 ? -3.429 85.079 26.956 1.00 48.45 239 LEU A CA 1
ATOM 1058 C C . LEU A 1 143 ? -3.420 83.902 27.980 1.00 45.10 239 LEU A C 1
ATOM 1059 O O . LEU A 1 143 ? -4.414 83.623 28.652 1.00 45.67 239 LEU A O 1
ATOM 1064 N N . ILE A 1 144 ? -2.275 83.256 28.104 1.00 41.58 240 ILE A N 1
ATOM 1065 C CA . ILE A 1 144 ? -2.157 82.159 29.059 1.00 39.85 240 ILE A CA 1
ATOM 1066 C C . ILE A 1 144 ? -2.363 82.627 30.515 1.00 38.02 240 ILE A C 1
ATOM 1067 O O . ILE A 1 144 ? -3.135 82.048 31.205 1.00 38.82 240 ILE A O 1
ATOM 1072 N N . ASN A 1 145 ? -1.683 83.669 30.964 1.00 38.37 241 ASN A N 1
ATOM 1073 C CA . ASN A 1 145 ? -1.744 84.073 32.372 1.00 38.41 241 ASN A CA 1
ATOM 1074 C C . ASN A 1 145 ? -3.126 84.584 32.755 1.00 40.80 241 ASN A C 1
ATOM 1075 O O . ASN A 1 145 ? -3.645 84.255 33.816 1.00 41.53 241 ASN A O 1
ATOM 1080 N N . THR A 1 146 ? -3.785 85.269 31.829 1.00 43.21 242 THR A N 1
ATOM 1081 C CA . THR A 1 146 ? -5.164 85.740 32.038 1.00 44.61 242 THR A CA 1
ATOM 1082 C C . THR A 1 146 ? -6.102 84.541 32.096 1.00 44.28 242 THR A C 1
ATOM 1083 O O . THR A 1 146 ? -6.927 84.423 32.994 1.00 45.52 242 THR A O 1
ATOM 1087 N N . TRP A 1 147 ? -5.922 83.605 31.198 1.00 44.19 243 TRP A N 1
ATOM 1088 C CA . TRP A 1 147 ? -6.750 82.405 31.226 1.00 44.60 243 TRP A CA 1
ATOM 1089 C C . TRP A 1 147 ? -6.634 81.690 32.551 1.00 43.08 243 TRP A C 1
ATOM 1090 O O . TRP A 1 147 ? -7.643 81.293 33.130 1.00 42.36 243 TRP A O 1
ATOM 1101 N N . VAL A 1 148 ? -5.395 81.478 32.996 1.00 40.78 244 VAL A N 1
ATOM 1102 C CA . VAL A 1 148 ? -5.145 80.802 34.290 1.00 41.57 244 VAL A CA 1
ATOM 1103 C C . VAL A 1 148 ? -5.769 81.567 35.485 1.00 42.05 244 VAL A C 1
ATOM 1104 O O . VAL A 1 148 ? -6.479 80.955 36.315 1.00 41.13 244 VAL A O 1
ATOM 1108 N N . ALA A 1 149 ? -5.542 82.876 35.561 1.00 42.78 245 ALA A N 1
ATOM 1109 C CA . ALA A 1 149 ? -6.203 83.715 36.585 1.00 46.81 245 ALA A CA 1
ATOM 1110 C C . ALA A 1 149 ? -7.703 83.548 36.547 1.00 50.01 245 ALA A C 1
ATOM 1111 O O . ALA A 1 149 ? -8.358 83.237 37.558 1.00 55.90 245 ALA A O 1
ATOM 1113 N N . LYS A 1 150 ? -8.261 83.714 35.370 1.00 52.79 246 LYS A N 1
ATOM 1114 C CA . LYS A 1 150 ? -9.683 83.532 35.220 1.00 55.63 246 LYS A CA 1
ATOM 1115 C C . LYS A 1 150 ? -10.113 82.214 35.825 1.00 50.95 246 LYS A C 1
ATOM 1116 O O . LYS A 1 150 ? -11.047 82.144 36.589 1.00 54.44 246 LYS A O 1
ATOM 1122 N N . ASN A 1 151 ? -9.433 81.155 35.492 1.00 45.39 247 ASN A N 1
ATOM 1123 C CA . ASN A 1 151 ? -9.910 79.875 35.903 1.00 42.67 247 ASN A CA 1
ATOM 1124 C C . ASN A 1 151 ? -9.445 79.411 37.286 1.00 40.69 247 ASN A C 1
ATOM 1125 O O . ASN A 1 151 ? -9.827 78.359 37.670 1.00 38.75 247 ASN A O 1
ATOM 1130 N N . THR A 1 152 ? -8.677 80.223 37.999 1.00 39.59 248 THR A N 1
ATOM 1131 C CA . THR A 1 152 ? -8.272 79.883 39.347 1.00 41.58 248 THR A CA 1
ATOM 1132 C C . THR A 1 152 ? -8.801 80.826 40.419 1.00 45.03 248 THR A C 1
ATOM 1133 O O . THR A 1 152 ? -8.155 80.948 41.492 1.00 43.26 248 THR A O 1
ATOM 1137 N N . ASN A 1 153 ? -9.901 81.520 40.104 1.00 48.82 249 ASN A N 1
ATOM 1138 C CA . ASN A 1 153 ? -10.397 82.662 40.885 1.00 52.62 249 ASN A CA 1
ATOM 1139 C C . ASN A 1 153 ? -9.287 83.564 41.420 1.00 52.28 249 ASN A C 1
ATOM 1140 O O . ASN A 1 153 ? -9.250 83.933 42.583 1.00 56.15 249 ASN A O 1
ATOM 1145 N N . ASN A 1 154 ? -8.387 83.915 40.498 1.00 51.25 250 ASN A N 1
ATOM 1146 C CA . ASN A 1 154 ? -7.207 84.755 40.713 1.00 50.06 250 ASN A CA 1
ATOM 1147 C C . ASN A 1 154 ? -6.173 84.304 41.704 1.00 48.31 250 ASN A C 1
ATOM 1148 O O . ASN A 1 154 ? -5.267 85.090 42.064 1.00 51.50 250 ASN A O 1
ATOM 1153 N N . LYS A 1 155 ? -6.207 83.040 42.123 1.00 46.59 251 LYS A N 1
ATOM 1154 C CA . LYS A 1 155 ? -5.134 82.562 43.043 1.00 43.69 251 LYS A CA 1
ATOM 1155 C C . LYS A 1 155 ? -3.795 82.398 42.293 1.00 43.06 251 LYS A C 1
ATOM 1156 O O . LYS A 1 155 ? -2.743 82.557 42.882 1.00 41.07 251 LYS A O 1
ATOM 1162 N N . ILE A 1 156 ? -3.838 82.010 41.009 1.00 39.90 252 ILE A N 1
ATOM 1163 C CA . ILE A 1 156 ? -2.611 81.850 40.233 1.00 39.33 252 ILE A CA 1
ATOM 1164 C C . ILE A 1 156 ? -2.745 82.833 39.044 1.00 40.31 252 ILE A C 1
ATOM 1165 O O . ILE A 1 156 ? -3.462 82.585 38.108 1.00 42.46 252 ILE A O 1
ATOM 1170 N N . SER A 1 157 ? -2.064 83.951 39.110 1.00 43.03 253 SER A N 1
ATOM 1171 C CA . SER A 1 157 ? -2.225 85.039 38.148 1.00 44.86 253 SER A CA 1
ATOM 1172 C C . SER A 1 157 ? -1.027 85.237 37.280 1.00 46.35 253 SER A C 1
ATOM 1173 O O . SER A 1 157 ? -1.129 85.979 36.292 1.00 49.18 253 SER A O 1
ATOM 1176 N N . ARG A 1 158 ? 0.094 84.584 37.601 1.00 48.42 254 ARG A N 1
ATOM 1177 C CA . ARG A 1 158 ? 1.265 84.546 36.728 1.00 51.81 254 ARG A CA 1
ATOM 1178 C C . ARG A 1 158 ? 1.835 83.149 36.691 1.00 49.68 254 ARG A C 1
ATOM 1179 O O . ARG A 1 158 ? 2.933 82.897 37.216 1.00 55.24 254 ARG A O 1
ATOM 1187 N N . LEU A 1 159 ? 1.158 82.242 36.026 1.00 43.51 255 LEU A N 1
ATOM 1188 C CA . LEU A 1 159 ? 1.759 80.930 35.835 1.00 41.80 255 LEU A CA 1
ATOM 1189 C C . LEU A 1 159 ? 3.106 80.959 35.041 1.00 39.99 255 LEU A C 1
ATOM 1190 O O . LEU A 1 159 ? 4.027 80.248 35.401 1.00 37.56 255 LEU A O 1
ATOM 1195 N N . LEU A 1 160 ? 3.230 81.831 34.038 1.00 40.75 256 LEU A N 1
ATOM 1196 C CA . LEU A 1 160 ? 4.458 81.897 33.178 1.00 43.06 256 LEU A CA 1
ATOM 1197 C C . LEU A 1 160 ? 5.141 83.258 33.198 1.00 44.70 256 LEU A C 1
ATOM 1198 O O . LEU A 1 160 ? 4.479 84.266 33.046 1.00 46.57 256 LEU A O 1
ATOM 1203 N N . ASP A 1 161 ? 6.444 83.262 33.361 1.00 47.66 257 ASP A N 1
ATOM 1204 C CA . ASP A 1 161 ? 7.250 84.499 33.257 1.00 53.18 257 ASP A CA 1
ATOM 1205 C C . ASP A 1 161 ? 7.623 84.753 31.828 1.00 51.53 257 ASP A C 1
ATOM 1206 O O . ASP A 1 161 ? 7.686 85.867 31.403 1.00 54.07 257 ASP A O 1
ATOM 1211 N N . SER A 1 162 ? 7.917 83.708 31.090 1.00 50.75 258 SER A N 1
ATOM 1212 C CA . SER A 1 162 ? 8.226 83.858 29.679 1.00 49.88 258 SER A CA 1
ATOM 1213 C C . SER A 1 162 ? 7.776 82.607 28.951 1.00 48.05 258 SER A C 1
ATOM 1214 O O . SER A 1 162 ? 7.352 81.656 29.589 1.00 46.59 258 SER A O 1
ATOM 1217 N N . LEU A 1 163 ? 7.878 82.662 27.625 1.00 47.13 259 LEU A N 1
ATOM 1218 C CA . LEU A 1 163 ? 7.725 81.562 26.699 1.00 47.50 259 LEU A CA 1
ATOM 1219 C C . LEU A 1 163 ? 8.825 81.599 25.640 1.00 43.98 259 LEU A C 1
ATOM 1220 O O . LEU A 1 163 ? 9.169 82.649 25.194 1.00 44.45 259 LEU A O 1
ATOM 1225 N N . PRO A 1 164 ? 9.338 80.465 25.195 1.00 42.88 260 PRO A N 1
ATOM 1226 C CA . PRO A 1 164 ? 10.185 80.476 23.959 1.00 45.55 260 PRO A CA 1
ATOM 1227 C C . PRO A 1 164 ? 9.496 81.125 22.746 1.00 47.94 260 PRO A C 1
ATOM 1228 O O . PRO A 1 164 ? 8.268 81.064 22.630 1.00 47.96 260 PRO A O 1
ATOM 1232 N N . SER A 1 165 ? 10.284 81.694 21.833 1.00 52.86 261 SER A N 1
ATOM 1233 C CA . SER A 1 165 ? 9.761 82.523 20.753 1.00 56.27 261 SER A CA 1
ATOM 1234 C C . SER A 1 165 ? 9.124 81.664 19.632 1.00 55.52 261 SER A C 1
ATOM 1235 O O . SER A 1 165 ? 8.161 82.074 18.951 1.00 60.36 261 SER A O 1
ATOM 1238 N N . ASP A 1 166 ? 9.656 80.459 19.488 1.00 51.11 262 ASP A N 1
ATOM 1239 C CA . ASP A 1 166 ? 9.168 79.451 18.553 1.00 47.28 262 ASP A CA 1
ATOM 1240 C C . ASP A 1 166 ? 8.193 78.460 19.274 1.00 42.66 262 ASP A C 1
ATOM 1241 O O . ASP A 1 166 ? 8.214 77.284 18.955 1.00 37.76 262 ASP A O 1
ATOM 1246 N N . THR A 1 167 ? 7.438 78.903 20.303 1.00 39.93 263 THR A N 1
ATOM 1247 C CA . THR A 1 167 ? 6.557 78.017 21.039 1.00 37.99 263 THR A CA 1
ATOM 1248 C C . THR A 1 167 ? 5.556 77.341 20.186 1.00 38.06 263 THR A C 1
ATOM 1249 O O . THR A 1 167 ? 4.808 78.034 19.412 1.00 39.58 263 THR A O 1
ATOM 1253 N N . ARG A 1 168 ? 5.570 76.017 20.220 1.00 36.20 264 ARG A N 1
ATOM 1254 C CA . ARG A 1 168 ? 4.505 75.288 19.504 1.00 37.20 264 ARG A CA 1
ATOM 1255 C C . ARG A 1 168 ? 3.491 74.509 20.421 1.00 34.35 264 ARG A C 1
ATOM 1256 O O . ARG A 1 168 ? 2.342 74.395 20.091 1.00 33.80 264 ARG A O 1
ATOM 1264 N N . LEU A 1 169 ? 3.957 73.984 21.519 1.00 31.34 265 LEU A N 1
ATOM 1265 C CA . LEU A 1 169 ? 3.128 73.189 22.380 1.00 29.99 265 LEU A CA 1
ATOM 1266 C C . LEU A 1 169 ? 3.511 73.473 23.822 1.00 28.00 265 LEU A C 1
ATOM 1267 O O . LEU A 1 169 ? 4.658 73.359 24.144 1.00 26.67 265 LEU A O 1
ATOM 1272 N N . VAL A 1 170 ? 2.505 73.870 24.604 1.00 26.86 266 VAL A N 1
ATOM 1273 C CA . VAL A 1 170 ? 2.624 74.214 25.988 1.00 27.40 266 VAL A CA 1
ATOM 1274 C C . VAL A 1 170 ? 1.652 73.388 26.812 1.00 26.60 266 VAL A C 1
ATOM 1275 O O . VAL A 1 170 ? 0.420 73.379 26.544 1.00 25.46 266 VAL A O 1
ATOM 1279 N N . LEU A 1 171 ? 2.188 72.778 27.854 1.00 25.91 267 LEU A N 1
ATOM 1280 C CA . LEU A 1 171 ? 1.387 72.018 28.791 1.00 25.37 267 LEU A CA 1
ATOM 1281 C C . LEU A 1 171 ? 1.382 72.680 30.158 1.00 26.13 267 LEU A C 1
ATOM 1282 O O . LEU A 1 171 ? 2.474 72.937 30.663 1.00 26.41 267 LEU A O 1
ATOM 1287 N N . LEU A 1 172 ? 0.188 72.959 30.738 1.00 25.92 268 LEU A N 1
ATOM 1288 C CA . LEU A 1 172 ? 0.026 73.755 31.904 1.00 27.86 268 LEU A CA 1
ATOM 1289 C C . LEU A 1 172 ? -0.890 73.072 32.897 1.00 26.51 268 LEU A C 1
ATOM 1290 O O . LEU A 1 172 ? -1.877 72.537 32.504 1.00 24.50 268 LEU A O 1
ATOM 1295 N N . ASN A 1 173 ? -0.489 73.152 34.178 1.00 26.05 269 ASN A N 1
ATOM 1296 C CA . ASN A 1 173 ? -1.374 72.868 35.300 1.00 26.61 269 ASN A CA 1
ATOM 1297 C C . ASN A 1 173 ? -1.112 73.848 36.447 1.00 25.98 269 ASN A C 1
ATOM 1298 O O . ASN A 1 173 ? 0.013 74.042 36.956 1.00 25.66 269 ASN A O 1
ATOM 1303 N N . ALA A 1 174 ? -2.186 74.420 36.904 1.00 26.69 270 ALA A N 1
ATOM 1304 C CA . ALA A 1 174 ? -2.231 75.269 38.104 1.00 26.82 270 ALA A CA 1
ATOM 1305 C C . ALA A 1 174 ? -3.286 74.762 39.014 1.00 26.28 270 ALA A C 1
ATOM 1306 O O . ALA A 1 174 ? -4.433 74.429 38.571 1.00 25.55 270 ALA A O 1
ATOM 1308 N N . ILE A 1 175 ? -2.965 74.748 40.313 1.00 26.40 271 ILE A N 1
ATOM 1309 C CA . ILE A 1 175 ? -3.890 74.218 41.300 1.00 26.03 271 ILE A CA 1
ATOM 1310 C C . ILE A 1 175 ? -3.780 74.924 42.651 1.00 27.32 271 ILE A C 1
ATOM 1311 O O . ILE A 1 175 ? -2.670 75.164 43.143 1.00 28.92 271 ILE A O 1
ATOM 1316 N N . TYR A 1 176 ? -4.908 75.156 43.318 1.00 29.10 272 TYR A N 1
ATOM 1317 C CA . TYR A 1 176 ? -4.903 75.601 44.734 1.00 29.64 272 TYR A CA 1
ATOM 1318 C C . TYR A 1 176 ? -5.887 74.861 45.608 1.00 29.42 272 TYR A C 1
ATOM 1319 O O . TYR A 1 176 ? -6.910 74.357 45.204 1.00 27.52 272 TYR A O 1
ATOM 1328 N N . LEU A 1 177 ? -5.506 74.790 46.866 1.00 30.26 273 LEU A N 1
ATOM 1329 C CA . LEU A 1 177 ? -6.363 74.215 47.904 1.00 29.22 273 LEU A CA 1
ATOM 1330 C C . LEU A 1 177 ? -7.436 75.237 48.370 1.00 28.78 273 LEU A C 1
ATOM 1331 O O . LEU A 1 177 ? -7.118 76.278 48.813 1.00 28.38 273 LEU A O 1
ATOM 1336 N N . SER A 1 178 ? -8.709 74.888 48.222 1.00 29.76 274 SER A N 1
ATOM 1337 C CA . SER A 1 178 ? -9.806 75.637 48.755 1.00 30.67 274 SER A CA 1
ATOM 1338 C C . SER A 1 178 ? -10.421 74.974 49.977 1.00 30.73 274 SER A C 1
ATOM 1339 O O . SER A 1 178 ? -11.071 75.656 50.729 1.00 31.48 274 SER A O 1
ATOM 1342 N N . ALA A 1 179 ? -10.209 73.678 50.206 1.00 30.32 275 ALA A N 1
ATOM 1343 C CA . ALA A 1 179 ? -10.666 73.045 51.412 1.00 30.82 275 ALA A CA 1
ATOM 1344 C C . ALA A 1 179 ? -9.942 73.670 52.602 1.00 31.21 275 ALA A C 1
ATOM 1345 O O . ALA A 1 179 ? -8.901 74.283 52.444 1.00 29.52 275 ALA A O 1
ATOM 1347 N N . LYS A 1 180 ? -10.572 73.553 53.764 1.00 32.95 276 LYS A N 1
ATOM 1348 C CA . LYS A 1 180 ? -9.955 73.999 55.024 1.00 34.76 276 LYS A CA 1
ATOM 1349 C C . LYS A 1 180 ? -10.227 73.065 56.197 1.00 33.24 276 LYS A C 1
ATOM 1350 O O . LYS A 1 180 ? -10.846 72.046 56.074 1.00 34.90 276 LYS A O 1
ATOM 1356 N N . TRP A 1 181 ? -9.662 73.358 57.349 1.00 33.11 277 TRP A N 1
ATOM 1357 C CA . TRP A 1 181 ? -9.806 72.510 58.543 1.00 32.52 277 TRP A CA 1
ATOM 1358 C C . TRP A 1 181 ? -11.250 72.274 58.875 1.00 32.59 277 TRP A C 1
ATOM 1359 O O . TRP A 1 181 ? -12.057 73.161 58.736 1.00 33.13 277 TRP A O 1
ATOM 1370 N N . LYS A 1 182 ? -11.579 71.052 59.216 1.00 33.10 278 LYS A N 1
ATOM 1371 C CA . LYS A 1 182 ? -12.927 70.778 59.615 1.00 36.10 278 LYS A CA 1
ATOM 1372 C C . LYS A 1 182 ? -13.186 71.549 60.978 1.00 35.94 278 LYS A C 1
ATOM 1373 O O . LYS A 1 182 ? -14.215 72.203 61.110 1.00 35.20 278 LYS A O 1
ATOM 1379 N N . THR A 1 183 ? -12.223 71.480 61.898 1.00 34.19 279 THR A N 1
ATOM 1380 C CA . THR A 1 183 ? -12.295 72.183 63.223 1.00 35.16 279 THR A CA 1
ATOM 1381 C C . THR A 1 183 ? -11.444 73.404 63.170 1.00 34.53 279 THR A C 1
ATOM 1382 O O . THR A 1 183 ? -10.238 73.341 62.853 1.00 34.60 279 THR A O 1
ATOM 1386 N N . THR A 1 184 ? -12.092 74.537 63.351 1.00 35.12 280 THR A N 1
ATOM 1387 C CA . THR A 1 184 ? -11.443 75.834 63.423 1.00 36.13 280 THR A CA 1
ATOM 1388 C C . THR A 1 184 ? -10.504 75.981 64.541 1.00 35.24 280 THR A C 1
ATOM 1389 O O . THR A 1 184 ? -10.710 75.412 65.566 1.00 35.36 280 THR A O 1
ATOM 1393 N N . PHE A 1 185 ? -9.400 76.678 64.284 1.00 35.64 281 PHE A N 1
ATOM 1394 C CA . PHE A 1 185 ? -8.466 77.030 65.339 1.00 36.60 281 PHE A CA 1
ATOM 1395 C C . PHE A 1 185 ? -8.855 78.416 65.865 1.00 37.36 281 PHE A C 1
ATOM 1396 O O . PHE A 1 185 ? -9.268 79.279 65.107 1.00 39.47 281 PHE A O 1
ATOM 1404 N N . ASP A 1 186 ? -8.757 78.608 67.165 1.00 37.93 282 ASP A N 1
ATOM 1405 C CA . ASP A 1 186 ? -9.063 79.918 67.770 1.00 37.63 282 ASP A CA 1
ATOM 1406 C C . ASP A 1 186 ? -7.882 80.848 67.512 1.00 36.74 282 ASP A C 1
ATOM 1407 O O . ASP A 1 186 ? -6.843 80.656 68.046 1.00 34.46 282 ASP A O 1
ATOM 1412 N N . PRO A 1 187 ? -8.073 81.908 66.750 1.00 38.94 283 PRO A N 1
ATOM 1413 C CA . PRO A 1 187 ? -6.955 82.810 66.463 1.00 40.64 283 PRO A CA 1
ATOM 1414 C C . PRO A 1 187 ? -6.382 83.572 67.633 1.00 41.50 283 PRO A C 1
ATOM 1415 O O . PRO A 1 187 ? -5.226 83.958 67.597 1.00 38.67 283 PRO A O 1
ATOM 1419 N N . LYS A 1 188 ? -7.172 83.729 68.685 1.00 44.12 284 LYS A N 1
ATOM 1420 C CA . LYS A 1 188 ? -6.704 84.275 69.939 1.00 46.86 284 LYS A CA 1
ATOM 1421 C C . LYS A 1 188 ? -5.704 83.416 70.680 1.00 43.93 284 LYS A C 1
ATOM 1422 O O . LYS A 1 188 ? -4.934 83.933 71.516 1.00 44.96 284 LYS A O 1
ATOM 1428 N N . LYS A 1 189 ? -5.671 82.126 70.388 1.00 40.68 285 LYS A N 1
ATOM 1429 C CA . LYS A 1 189 ? -4.656 81.234 70.959 1.00 38.29 285 LYS A CA 1
ATOM 1430 C C . LYS A 1 189 ? -3.339 81.114 70.186 1.00 35.02 285 LYS A C 1
ATOM 1431 O O . LYS A 1 189 ? -2.391 80.533 70.659 1.00 32.76 285 LYS A O 1
ATOM 1437 N N . THR A 1 190 ? -3.260 81.632 68.972 1.00 34.07 286 THR A N 1
ATOM 1438 C CA . THR A 1 190 ? -2.046 81.477 68.153 1.00 31.36 286 THR A CA 1
ATOM 1439 C C . THR A 1 190 ? -0.970 82.207 68.884 1.00 31.81 286 THR A C 1
ATOM 1440 O O . THR A 1 190 ? -1.194 83.400 69.249 1.00 32.11 286 THR A O 1
ATOM 1444 N N . ARG A 1 191 ? 0.187 81.556 69.058 1.00 31.14 287 ARG A N 1
ATOM 1445 C CA . ARG A 1 191 ? 1.241 82.053 69.853 1.00 31.90 287 ARG A CA 1
ATOM 1446 C C . ARG A 1 191 ? 2.617 81.861 69.169 1.00 30.59 287 ARG A C 1
ATOM 1447 O O . ARG A 1 191 ? 2.861 80.886 68.519 1.00 29.37 287 ARG A O 1
ATOM 1455 N N . MET A 1 192 ? 3.551 82.761 69.433 1.00 30.58 288 MET A N 1
ATOM 1456 C CA . MET A 1 192 ? 4.959 82.580 69.063 1.00 30.75 288 MET A CA 1
ATOM 1457 C C . MET A 1 192 ? 5.487 81.376 69.879 1.00 32.19 288 MET A C 1
ATOM 1458 O O . MET A 1 192 ? 5.450 81.447 71.080 1.00 33.25 288 MET A O 1
ATOM 1463 N N . GLU A 1 193 ? 5.916 80.305 69.226 1.00 32.32 289 GLU A N 1
ATOM 1464 C CA . GLU A 1 193 ? 6.627 79.219 69.818 1.00 34.21 289 GLU A CA 1
ATOM 1465 C C . GLU A 1 193 ? 7.961 78.864 69.092 1.00 34.94 289 GLU A C 1
ATOM 1466 O O . GLU A 1 193 ? 8.146 79.252 67.925 1.00 35.85 289 GLU A O 1
ATOM 1472 N N . PRO A 1 194 ? 8.817 78.031 69.720 1.00 34.61 290 PRO A N 1
ATOM 1473 C CA . PRO A 1 194 ? 10.054 77.649 69.064 1.00 34.14 290 PRO A CA 1
ATOM 1474 C C . PRO A 1 194 ? 9.792 76.732 67.884 1.00 33.54 290 PRO A C 1
ATOM 1475 O O . PRO A 1 194 ? 8.839 75.940 67.911 1.00 33.22 290 PRO A O 1
ATOM 1479 N N . PHE A 1 195 ? 10.645 76.869 66.874 1.00 32.46 291 PHE A N 1
ATOM 1480 C CA . PHE A 1 195 ? 10.687 75.966 65.785 1.00 32.46 291 PHE A CA 1
ATOM 1481 C C . PHE A 1 195 ? 12.192 75.732 65.491 1.00 32.75 291 PHE A C 1
ATOM 1482 O O . PHE A 1 195 ? 12.954 76.696 65.420 1.00 32.09 291 PHE A O 1
ATOM 1490 N N . HIS A 1 196 ? 12.586 74.453 65.395 1.00 34.19 292 HIS A N 1
ATOM 1491 C CA . HIS A 1 196 ? 14.024 74.061 65.260 1.00 38.75 292 HIS A CA 1
ATOM 1492 C C . HIS A 1 196 ? 14.480 73.970 63.856 1.00 39.93 292 HIS A C 1
ATOM 1493 O O . HIS A 1 196 ? 14.008 73.131 63.168 1.00 40.64 292 HIS A O 1
ATOM 1500 N N . PHE A 1 197 ? 15.229 74.944 63.401 1.00 46.72 293 PHE A N 1
ATOM 1501 C CA . PHE A 1 197 ? 15.556 75.130 61.967 1.00 55.33 293 PHE A CA 1
ATOM 1502 C C . PHE A 1 197 ? 17.006 75.385 61.856 1.00 60.17 293 PHE A C 1
ATOM 1503 O O . PHE A 1 197 ? 17.430 76.321 62.452 1.00 68.92 293 PHE A O 1
ATOM 1511 N N . LYS A 1 198 ? 17.746 74.619 61.044 1.00 70.66 294 LYS A N 1
ATOM 1512 C CA . LYS A 1 198 ? 19.242 74.610 61.023 1.00 77.07 294 LYS A CA 1
ATOM 1513 C C . LYS A 1 198 ? 19.731 74.092 62.380 1.00 76.25 294 LYS A C 1
ATOM 1514 O O . LYS A 1 198 ? 19.045 73.238 62.970 1.00 82.60 294 LYS A O 1
ATOM 1520 N N . ASN A 1 199 ? 20.824 74.617 62.918 1.00 70.73 295 ASN A N 1
ATOM 1521 C CA . ASN A 1 199 ? 21.100 74.274 64.302 1.00 79.34 295 ASN A CA 1
ATOM 1522 C C . ASN A 1 199 ? 20.396 75.180 65.286 1.00 76.45 295 ASN A C 1
ATOM 1523 O O . ASN A 1 199 ? 20.496 74.949 66.490 1.00 80.55 295 ASN A O 1
ATOM 1528 N N . SER A 1 200 ? 19.698 76.214 64.796 1.00 70.75 296 SER A N 1
ATOM 1529 C CA . SER A 1 200 ? 19.113 77.226 65.678 1.00 65.53 296 SER A CA 1
ATOM 1530 C C . SER A 1 200 ? 17.622 76.991 65.984 1.00 59.00 296 SER A C 1
ATOM 1531 O O . SER A 1 200 ? 16.971 76.105 65.430 1.00 52.16 296 SER A O 1
ATOM 1534 N N . VAL A 1 201 ? 17.143 77.754 66.962 1.00 53.75 297 VAL A N 1
ATOM 1535 C CA . VAL A 1 201 ? 15.733 77.856 67.316 1.00 52.33 297 VAL A CA 1
ATOM 1536 C C . VAL A 1 201 ? 15.221 79.187 66.811 1.00 49.80 297 VAL A C 1
ATOM 1537 O O . VAL A 1 201 ? 15.888 80.160 66.965 1.00 47.32 297 VAL A O 1
ATOM 1541 N N . ILE A 1 202 ? 14.066 79.210 66.155 1.00 48.92 298 ILE A N 1
ATOM 1542 C CA . ILE A 1 202 ? 13.420 80.476 65.761 1.00 47.82 298 ILE A CA 1
ATOM 1543 C C . ILE A 1 202 ? 12.034 80.423 66.360 1.00 45.16 298 ILE A C 1
ATOM 1544 O O . ILE A 1 202 ? 11.511 79.337 66.659 1.00 43.44 298 ILE A O 1
ATOM 1549 N N . LYS A 1 203 ? 11.385 81.578 66.436 1.00 42.96 299 LYS A N 1
ATOM 1550 C CA . LYS A 1 203 ? 10.031 81.618 66.915 1.00 42.07 299 LYS A CA 1
ATOM 1551 C C . LYS A 1 203 ? 9.112 81.908 65.757 1.00 37.27 299 LYS A C 1
ATOM 1552 O O . LYS A 1 203 ? 9.356 82.863 65.043 1.00 38.26 299 LYS A O 1
ATOM 1558 N N . VAL A 1 204 ? 8.058 81.130 65.609 1.00 32.46 300 VAL A N 1
ATOM 1559 C CA . VAL A 1 204 ? 7.035 81.404 64.610 1.00 31.14 300 VAL A CA 1
ATOM 1560 C C . VAL A 1 204 ? 5.657 81.316 65.267 1.00 30.71 300 VAL A C 1
ATOM 1561 O O . VAL A 1 204 ? 5.509 80.665 66.319 1.00 29.58 300 VAL A O 1
ATOM 1565 N N . PRO A 1 205 ? 4.660 81.951 64.662 1.00 30.49 301 PRO A N 1
ATOM 1566 C CA . PRO A 1 205 ? 3.314 81.783 65.121 1.00 30.48 301 PRO A CA 1
ATOM 1567 C C . PRO A 1 205 ? 2.820 80.365 64.961 1.00 30.86 301 PRO A C 1
ATOM 1568 O O . PRO A 1 205 ? 2.856 79.795 63.864 1.00 31.51 301 PRO A O 1
ATOM 1572 N N . MET A 1 206 ? 2.275 79.804 66.018 1.00 31.50 302 MET A N 1
ATOM 1573 C CA . MET A 1 206 ? 1.766 78.470 65.990 1.00 32.53 302 MET A CA 1
ATOM 1574 C C . MET A 1 206 ? 0.336 78.445 66.369 1.00 33.48 302 MET A C 1
ATOM 1575 O O . MET A 1 206 ? -0.032 78.955 67.401 1.00 32.84 302 MET A O 1
ATOM 1580 N N . MET A 1 207 ? -0.464 77.776 65.533 1.00 33.97 303 MET A N 1
ATOM 1581 C CA . MET A 1 207 ? -1.862 77.493 65.875 1.00 34.73 303 MET A CA 1
ATOM 1582 C C . MET A 1 207 ? -1.871 76.438 66.967 1.00 35.70 303 MET A C 1
ATOM 1583 O O . MET A 1 207 ? -0.943 75.627 67.006 1.00 33.24 303 MET A O 1
ATOM 1588 N N . ASN A 1 208 ? -2.878 76.521 67.861 1.00 37.29 304 ASN A N 1
ATOM 1589 C CA . ASN A 1 208 ? -2.886 75.829 69.127 1.00 40.24 304 ASN A CA 1
ATOM 1590 C C . ASN A 1 208 ? -4.301 75.357 69.387 1.00 37.23 304 ASN A C 1
ATOM 1591 O O . ASN A 1 208 ? -5.228 76.144 69.249 1.00 34.69 304 ASN A O 1
ATOM 1596 N N . SER A 1 209 ? -4.400 74.177 69.966 1.00 35.67 305 SER A N 1
ATOM 1597 C CA . SER A 1 209 ? -5.592 73.726 70.691 1.00 37.87 305 SER A CA 1
ATOM 1598 C C . SER A 1 209 ? -5.198 72.672 71.713 1.00 38.20 305 SER A C 1
ATOM 1599 O O . SER A 1 209 ? -4.216 71.975 71.519 1.00 37.62 305 SER A O 1
ATOM 1602 N N . LYS A 1 210 ? -5.968 72.553 72.771 1.00 39.89 306 LYS A N 1
ATOM 1603 C CA . LYS A 1 210 ? -5.733 71.555 73.799 1.00 43.93 306 LYS A CA 1
ATOM 1604 C C . LYS A 1 210 ? -6.451 70.274 73.506 1.00 41.94 306 LYS A C 1
ATOM 1605 O O . LYS A 1 210 ? -6.185 69.277 74.176 1.00 43.18 306 LYS A O 1
ATOM 1611 N N . LYS A 1 211 ? -7.390 70.298 72.564 1.00 40.15 307 LYS A N 1
ATOM 1612 C CA . LYS A 1 211 ? -8.178 69.120 72.306 1.00 42.25 307 LYS A CA 1
ATOM 1613 C C . LYS A 1 211 ? -8.592 68.981 70.835 1.00 39.79 307 LYS A C 1
ATOM 1614 O O . LYS A 1 211 ? -9.741 68.722 70.473 1.00 39.36 307 LYS A O 1
ATOM 1620 N N . TYR A 1 212 ? -7.596 69.159 69.984 1.00 35.41 308 TYR A N 1
ATOM 1621 C CA . TYR A 1 212 ? -7.850 69.089 68.546 1.00 33.93 308 TYR A CA 1
ATOM 1622 C C . TYR A 1 212 ? -7.939 67.623 68.077 1.00 33.12 308 TYR A C 1
ATOM 1623 O O . TYR A 1 212 ? -7.161 66.784 68.502 1.00 33.04 308 TYR A O 1
ATOM 1632 N N . PRO A 1 213 ? -8.979 67.262 67.344 1.00 33.41 309 PRO A N 1
ATOM 1633 C CA . PRO A 1 213 ? -9.048 65.891 66.883 1.00 33.86 309 PRO A CA 1
ATOM 1634 C C . PRO A 1 213 ? -7.917 65.564 65.888 1.00 34.35 309 PRO A C 1
ATOM 1635 O O . PRO A 1 213 ? -7.863 66.127 64.785 1.00 33.83 309 PRO A O 1
ATOM 1639 N N . VAL A 1 214 ? -7.033 64.698 66.334 1.00 33.96 310 VAL A N 1
ATOM 1640 C CA . VAL A 1 214 ? -5.899 64.306 65.627 1.00 33.43 310 VAL A CA 1
ATOM 1641 C C . VAL A 1 214 ? -5.838 62.773 65.766 1.00 34.79 310 VAL A C 1
ATOM 1642 O O . VAL A 1 214 ? -6.033 62.198 66.854 1.00 34.15 310 VAL A O 1
ATOM 1646 N N . ALA A 1 215 ? -5.563 62.119 64.631 1.00 34.42 311 ALA A N 1
ATOM 1647 C CA . ALA A 1 215 ? -5.245 60.689 64.600 1.00 35.86 311 ALA A CA 1
ATOM 1648 C C . ALA A 1 215 ? -3.763 60.613 64.427 1.00 36.74 311 ALA A C 1
ATOM 1649 O O . ALA A 1 215 ? -3.227 61.239 63.467 1.00 37.32 311 ALA A O 1
ATOM 1651 N N . HIS A 1 216 ? -3.075 59.930 65.305 1.00 37.36 312 HIS A N 1
ATOM 1652 C CA . HIS A 1 216 ? -1.671 59.935 65.252 1.00 39.89 312 HIS A CA 1
ATOM 1653 C C . HIS A 1 216 ? -1.079 58.758 65.928 1.00 41.88 312 HIS A C 1
ATOM 1654 O O . HIS A 1 216 ? -1.685 58.195 66.829 1.00 42.71 312 HIS A O 1
ATOM 1661 N N . PHE A 1 217 ? 0.098 58.384 65.435 1.00 43.25 313 PHE A N 1
ATOM 1662 C CA . PHE A 1 217 ? 0.907 57.311 65.967 1.00 45.41 313 PHE A CA 1
ATOM 1663 C C . PHE A 1 217 ? 2.352 57.614 65.580 1.00 46.16 313 PHE A C 1
ATOM 1664 O O . PHE A 1 217 ? 2.653 58.737 65.113 1.00 42.96 313 PHE A O 1
ATOM 1672 N N . ILE A 1 218 ? 3.237 56.683 65.935 1.00 48.10 314 ILE A N 1
ATOM 1673 C CA . ILE A 1 218 ? 4.670 56.772 65.716 1.00 49.35 314 ILE A CA 1
ATOM 1674 C C . ILE A 1 218 ? 5.014 55.729 64.727 1.00 47.99 314 ILE A C 1
ATOM 1675 O O . ILE A 1 218 ? 4.641 54.618 64.965 1.00 50.51 314 ILE A O 1
ATOM 1680 N N . ASP A 1 219 ? 5.732 56.033 63.640 1.00 46.56 315 ASP A N 1
ATOM 1681 C CA . ASP A 1 219 ? 6.131 54.978 62.726 1.00 48.02 315 ASP A CA 1
ATOM 1682 C C . ASP A 1 219 ? 7.576 54.682 62.970 1.00 50.38 315 ASP A C 1
ATOM 1683 O O . ASP A 1 219 ? 8.393 55.583 62.895 1.00 52.23 315 ASP A O 1
ATOM 1688 N N . GLN A 1 220 ? 7.906 53.402 63.203 1.00 54.47 316 GLN A N 1
ATOM 1689 C CA . GLN A 1 220 ? 9.265 52.985 63.605 1.00 54.83 316 GLN A CA 1
ATOM 1690 C C . GLN A 1 220 ? 10.204 52.847 62.449 1.00 51.05 316 GLN A C 1
ATOM 1691 O O . GLN A 1 220 ? 11.391 52.938 62.624 1.00 47.99 316 GLN A O 1
ATOM 1697 N N . THR A 1 221 ? 9.705 52.623 61.246 1.00 51.06 317 THR A N 1
ATOM 1698 C CA . THR A 1 221 ? 10.663 52.602 60.109 1.00 51.15 317 THR A CA 1
ATOM 1699 C C . THR A 1 221 ? 11.148 54.054 59.839 1.00 46.80 317 THR A C 1
ATOM 1700 O O . THR A 1 221 ? 12.315 54.314 59.785 1.00 46.78 317 THR A O 1
ATOM 1704 N N . LEU A 1 222 ? 10.213 54.982 59.755 1.00 44.90 318 LEU A N 1
ATOM 1705 C CA . LEU A 1 222 ? 10.541 56.420 59.607 1.00 43.26 318 LEU A CA 1
ATOM 1706 C C . LEU A 1 222 ? 11.160 57.101 60.830 1.00 42.81 318 LEU A C 1
ATOM 1707 O O . LEU A 1 222 ? 11.820 58.146 60.676 1.00 40.53 318 LEU A O 1
ATOM 1712 N N . LYS A 1 223 ? 10.962 56.513 62.009 1.00 44.00 319 LYS A N 1
ATOM 1713 C CA . LYS A 1 223 ? 11.300 57.197 63.286 1.00 45.66 319 LYS A CA 1
ATOM 1714 C C . LYS A 1 223 ? 10.621 58.538 63.243 1.00 41.26 319 LYS A C 1
ATOM 1715 O O . LYS A 1 223 ? 11.267 59.568 63.299 1.00 39.97 319 LYS A O 1
ATOM 1721 N N . ALA A 1 224 ? 9.304 58.506 63.054 1.00 37.21 320 ALA A N 1
ATOM 1722 C CA . ALA A 1 224 ? 8.607 59.729 62.869 1.00 35.40 320 ALA A CA 1
ATOM 1723 C C . ALA A 1 224 ? 7.268 59.662 63.487 1.00 33.67 320 ALA A C 1
ATOM 1724 O O . ALA A 1 224 ? 6.706 58.619 63.663 1.00 32.73 320 ALA A O 1
ATOM 1726 N N . LYS A 1 225 ? 6.825 60.818 63.904 1.00 33.12 321 LYS A N 1
ATOM 1727 C CA . LYS A 1 225 ? 5.495 60.964 64.394 1.00 34.08 321 LYS A CA 1
ATOM 1728 C C . LYS A 1 225 ? 4.673 61.272 63.163 1.00 31.83 321 LYS A C 1
ATOM 1729 O O . LYS A 1 225 ? 5.034 62.239 62.434 1.00 30.11 321 LYS A O 1
ATOM 1735 N N . VAL A 1 226 ? 3.543 60.599 63.072 1.00 31.11 322 VAL A N 1
ATOM 1736 C CA . VAL A 1 226 ? 2.584 60.719 62.014 1.00 31.55 322 VAL A CA 1
ATOM 1737 C C . VAL A 1 226 ? 1.283 61.228 62.517 1.00 30.89 322 VAL A C 1
ATOM 1738 O O . VAL A 1 226 ? 0.616 60.558 63.281 1.00 33.05 322 VAL A O 1
ATOM 1742 N N . GLY A 1 227 ? 0.860 62.366 62.040 1.00 29.91 323 GLY A N 1
ATOM 1743 C CA . GLY A 1 227 ? -0.425 62.882 62.437 1.00 30.35 323 GLY A CA 1
ATOM 1744 C C . GLY A 1 227 ? -1.327 63.313 61.329 1.00 29.45 323 GLY A C 1
ATOM 1745 O O . GLY A 1 227 ? -0.882 63.982 60.384 1.00 30.61 323 GLY A O 1
ATOM 1746 N N . GLN A 1 228 ? -2.584 62.980 61.459 1.00 30.29 324 GLN A N 1
ATOM 1747 C CA . GLN A 1 228 ? -3.602 63.274 60.514 1.00 31.54 324 GLN A CA 1
ATOM 1748 C C . GLN A 1 228 ? -4.653 64.240 61.056 1.00 32.69 324 GLN A C 1
ATOM 1749 O O . GLN A 1 228 ? -5.292 63.977 62.172 1.00 33.73 324 GLN A O 1
ATOM 1755 N N . LEU A 1 229 ? -4.852 65.360 60.330 1.00 30.96 325 LEU A N 1
ATOM 1756 C CA . LEU A 1 229 ? -5.882 66.352 60.657 1.00 30.67 325 LEU A CA 1
ATOM 1757 C C . LEU A 1 229 ? -6.953 66.378 59.571 1.00 30.93 325 LEU A C 1
ATOM 1758 O O . LEU A 1 229 ? -6.632 66.425 58.375 1.00 30.43 325 LEU A O 1
ATOM 1763 N N . GLN A 1 230 ? -8.203 66.518 59.961 1.00 30.22 326 GLN A N 1
ATOM 1764 C CA . GLN A 1 230 ? -9.330 66.356 59.084 1.00 32.02 326 GLN A CA 1
ATOM 1765 C C . GLN A 1 230 ? -9.591 67.705 58.420 1.00 31.42 326 GLN A C 1
ATOM 1766 O O . GLN A 1 230 ? -9.489 68.771 59.046 1.00 30.53 326 GLN A O 1
ATOM 1772 N N . LEU A 1 231 ? -9.809 67.691 57.128 1.00 31.04 327 LEU A N 1
ATOM 1773 C CA . LEU A 1 231 ? -10.261 68.879 56.431 1.00 32.20 327 LEU A CA 1
ATOM 1774 C C . LEU A 1 231 ? -11.671 68.669 55.990 1.00 31.40 327 LEU A C 1
ATOM 1775 O O . LEU A 1 231 ? -12.204 67.562 56.098 1.00 31.15 327 LEU A O 1
ATOM 1780 N N . SER A 1 232 ? -12.213 69.723 55.400 1.00 31.63 328 SER A N 1
ATOM 1781 C CA . SER A 1 232 ? -13.413 69.631 54.618 1.00 32.76 328 SER A CA 1
ATOM 1782 C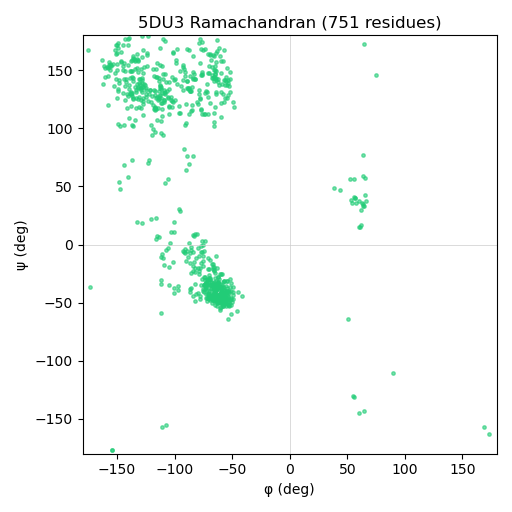 C . SER A 1 232 ? -13.177 68.722 53.390 1.00 32.99 328 SER A C 1
ATOM 1783 O O . SER A 1 232 ? -12.049 68.309 53.062 1.00 30.78 328 SER A O 1
ATOM 1786 N N . HIS A 1 233 ? -14.307 68.353 52.778 1.00 35.22 329 HIS A N 1
ATOM 1787 C CA . HIS A 1 233 ? -14.337 67.663 51.463 1.00 35.53 329 HIS A CA 1
ATOM 1788 C C . HIS A 1 233 ? -13.715 66.336 51.465 1.00 36.05 329 HIS A C 1
ATOM 1789 O O . HIS A 1 233 ? -13.121 65.944 50.478 1.00 34.21 329 HIS A O 1
ATOM 1796 N N . ASN A 1 234 ? -13.819 65.622 52.567 1.00 36.70 330 ASN A N 1
ATOM 1797 C CA . ASN A 1 234 ? -13.248 64.308 52.646 1.00 38.43 330 ASN A CA 1
ATOM 1798 C C . ASN A 1 234 ? -11.715 64.237 52.264 1.00 35.83 330 ASN A C 1
ATOM 1799 O O . ASN A 1 234 ? -11.233 63.227 51.748 1.00 35.56 330 ASN A O 1
ATOM 1804 N N . LEU A 1 235 ? -10.976 65.267 52.675 1.00 32.75 331 LEU A N 1
ATOM 1805 C CA . LEU A 1 235 ? -9.535 65.356 52.646 1.00 30.95 331 LEU A CA 1
ATOM 1806 C C . LEU A 1 235 ? -8.951 65.457 54.063 1.00 31.55 331 LEU A C 1
ATOM 1807 O O . LEU A 1 235 ? -9.601 65.944 54.957 1.00 29.00 331 LEU A O 1
ATOM 1812 N N . SER A 1 236 ? -7.724 64.961 54.246 1.00 31.81 332 SER A N 1
ATOM 1813 C CA . SER A 1 236 ? -7.013 65.144 55.493 1.00 31.34 332 SER A CA 1
ATOM 1814 C C . SER A 1 236 ? -5.614 65.620 55.191 1.00 29.83 332 SER A C 1
ATOM 1815 O O . SER A 1 236 ? -5.119 65.439 54.040 1.00 28.31 332 SER A O 1
ATOM 1818 N N . LEU A 1 237 ? -4.977 66.247 56.189 1.00 27.27 333 LEU A N 1
ATOM 1819 C CA . LEU A 1 237 ? -3.590 66.593 56.079 1.00 26.01 333 LEU A CA 1
ATOM 1820 C C . LEU A 1 237 ? -2.851 65.673 56.926 1.00 25.84 333 LEU A C 1
ATOM 1821 O O . LEU A 1 237 ? -3.206 65.533 58.142 1.00 26.47 333 LEU A O 1
ATOM 1826 N N . VAL A 1 238 ? -1.836 65.002 56.389 1.00 24.98 334 VAL A N 1
ATOM 1827 C CA . VAL A 1 238 ? -1.031 64.027 57.100 1.00 25.49 334 VAL A CA 1
ATOM 1828 C C . VAL A 1 238 ? 0.308 64.691 57.288 1.00 26.09 334 VAL A C 1
ATOM 1829 O O . VAL A 1 238 ? 0.927 65.135 56.276 1.00 25.98 334 VAL A O 1
ATOM 1833 N N . ILE A 1 239 ? 0.786 64.795 58.526 1.00 25.87 335 ILE A N 1
ATOM 1834 C CA . ILE A 1 239 ? 2.018 65.405 58.800 1.00 26.26 335 ILE A CA 1
ATOM 1835 C C . ILE A 1 239 ? 2.976 64.331 59.325 1.00 27.43 335 ILE A C 1
ATOM 1836 O O . ILE A 1 239 ? 2.625 63.596 60.264 1.00 28.48 335 ILE A O 1
ATOM 1841 N N . LEU A 1 240 ? 4.187 64.285 58.782 1.00 27.94 336 LEU A N 1
ATOM 1842 C CA . LEU A 1 240 ? 5.266 63.427 59.200 1.00 30.46 336 LEU A CA 1
ATOM 1843 C C . LEU A 1 240 ? 6.470 64.229 59.719 1.00 30.42 336 LEU A C 1
ATOM 1844 O O . LEU A 1 240 ? 7.095 64.956 58.968 1.00 30.65 336 LEU A O 1
ATOM 1849 N N . VAL A 1 241 ? 6.786 64.075 60.989 1.00 31.81 337 VAL A N 1
ATOM 1850 C CA . VAL A 1 241 ? 7.837 64.821 61.639 1.00 33.87 337 VAL A CA 1
ATOM 1851 C C . VAL A 1 241 ? 8.788 63.802 62.261 1.00 33.27 337 VAL A C 1
ATOM 1852 O O . VAL A 1 241 ? 8.368 62.948 63.021 1.00 32.43 337 VAL A O 1
ATOM 1856 N N . PRO A 1 242 ? 10.064 63.900 61.968 1.00 34.00 338 PRO A N 1
ATOM 1857 C CA . PRO A 1 242 ? 11.016 63.069 62.710 1.00 36.03 338 PRO A CA 1
ATOM 1858 C C . PRO A 1 242 ? 10.891 63.226 64.235 1.00 40.50 338 PRO A C 1
ATOM 1859 O O . PRO A 1 242 ? 10.672 64.357 64.704 1.00 39.35 338 PRO A O 1
ATOM 1863 N N . GLN A 1 243 ? 10.993 62.116 64.955 1.00 44.74 339 GLN A N 1
ATOM 1864 C CA . GLN A 1 243 ? 10.740 62.119 66.382 1.00 52.85 339 GLN A CA 1
ATOM 1865 C C . GLN A 1 243 ? 11.547 63.157 67.158 1.00 57.82 339 GLN A C 1
ATOM 1866 O O . GLN A 1 243 ? 10.941 64.071 67.748 1.00 60.68 339 GLN A O 1
ATOM 1872 N N . ASN A 1 244 ? 12.874 62.996 67.150 1.00 62.71 340 ASN A N 1
ATOM 1873 C CA . ASN A 1 244 ? 13.833 63.939 67.773 1.00 70.42 340 ASN A CA 1
ATOM 1874 C C . ASN A 1 244 ? 14.525 64.875 66.775 1.00 68.55 340 ASN A C 1
ATOM 1875 O O . ASN A 1 244 ? 14.539 64.621 65.585 1.00 62.07 340 ASN A O 1
ATOM 1880 N N . LEU A 1 245 ? 15.165 65.920 67.294 1.00 70.09 341 LEU A N 1
ATOM 1881 C CA . LEU A 1 245 ? 16.059 66.761 66.477 1.00 71.32 341 LEU A CA 1
ATOM 1882 C C . LEU A 1 245 ? 17.296 66.024 66.020 1.00 71.67 341 LEU A C 1
ATOM 1883 O O . LEU A 1 245 ? 17.991 66.521 65.179 1.00 67.07 341 LEU A O 1
ATOM 1888 N N . LYS A 1 246 ? 17.591 64.889 66.658 1.00 78.96 342 LYS A N 1
ATOM 1889 C CA . LYS A 1 246 ? 18.612 63.912 66.251 1.00 84.80 342 LYS A CA 1
ATOM 1890 C C . LYS A 1 246 ? 18.472 63.539 64.780 1.00 85.69 342 LYS A C 1
ATOM 1891 O O . LYS A 1 246 ? 19.462 63.510 64.035 1.00 83.73 342 LYS A O 1
ATOM 1897 N N . HIS A 1 247 ? 17.222 63.316 64.369 1.00 84.90 343 HIS A N 1
ATOM 1898 C CA . HIS A 1 247 ? 16.896 62.850 63.028 1.00 81.58 343 HIS A CA 1
ATOM 1899 C C . HIS A 1 247 ? 16.701 64.060 62.101 1.00 76.68 343 HIS A C 1
ATOM 1900 O O . HIS A 1 247 ? 16.206 65.132 62.504 1.00 69.71 343 HIS A O 1
ATOM 1907 N N . ARG A 1 248 ? 17.205 63.902 60.870 1.00 70.26 344 ARG A N 1
ATOM 1908 C CA . ARG A 1 248 ? 17.143 64.947 59.829 1.00 64.50 344 ARG A CA 1
ATOM 1909 C C . ARG A 1 248 ? 16.027 64.556 58.888 1.00 54.10 344 ARG A C 1
ATOM 1910 O O . ARG A 1 248 ? 15.780 63.354 58.638 1.00 51.76 344 ARG A O 1
ATOM 1918 N N . LEU A 1 249 ? 15.335 65.565 58.398 1.00 47.63 345 LEU A N 1
ATOM 1919 C CA . LEU A 1 249 ? 14.255 65.331 57.420 1.00 45.18 345 LEU A CA 1
ATOM 1920 C C . LEU A 1 249 ? 14.747 64.514 56.223 1.00 44.02 345 LEU A C 1
ATOM 1921 O O . LEU A 1 249 ? 14.142 63.539 55.896 1.00 42.12 345 LEU A O 1
ATOM 1926 N N . GLU A 1 250 ? 15.907 64.864 55.683 1.00 46.82 346 GLU A N 1
ATOM 1927 C CA . GLU A 1 250 ? 16.538 64.062 54.644 1.00 50.42 346 GLU A CA 1
ATOM 1928 C C . GLU A 1 250 ? 16.507 62.537 54.788 1.00 50.36 346 GLU A C 1
ATOM 1929 O O . GLU A 1 250 ? 16.204 61.839 53.834 1.00 48.99 346 GLU A O 1
ATOM 1935 N N . ASP A 1 251 ? 16.788 62.025 55.988 1.00 49.46 347 ASP A N 1
ATOM 1936 C CA . ASP A 1 251 ? 16.822 60.581 56.207 1.00 49.07 347 ASP A CA 1
ATOM 1937 C C . ASP A 1 251 ? 15.452 59.980 56.195 1.00 46.77 347 ASP A C 1
ATOM 1938 O O . ASP A 1 251 ? 15.230 58.860 55.709 1.00 48.60 347 ASP A O 1
ATOM 1943 N N . MET A 1 252 ? 14.503 60.736 56.736 1.00 42.42 348 MET A N 1
ATOM 1944 C CA . MET A 1 252 ? 13.106 60.309 56.712 1.00 39.05 348 MET A CA 1
ATOM 1945 C C . MET A 1 252 ? 12.663 60.284 55.226 1.00 37.40 348 MET A C 1
ATOM 1946 O O . MET A 1 252 ? 11.892 59.444 54.840 1.00 36.07 348 MET A O 1
ATOM 1951 N N . GLU A 1 253 ? 13.062 61.275 54.463 1.00 37.18 349 GLU A N 1
ATOM 1952 C CA . GLU A 1 253 ? 12.653 61.306 52.995 1.00 39.37 349 GLU A CA 1
ATOM 1953 C C . GLU A 1 253 ? 13.045 60.038 52.303 1.00 41.61 349 GLU A C 1
ATOM 1954 O O . GLU A 1 253 ? 12.203 59.401 51.690 1.00 41.29 349 GLU A O 1
ATOM 1960 N N . GLN A 1 254 ? 14.284 59.625 52.530 1.00 48.43 350 GLN A N 1
ATOM 1961 C CA . GLN A 1 254 ? 14.815 58.338 51.980 1.00 55.16 350 GLN A CA 1
ATOM 1962 C C . GLN A 1 254 ? 14.036 57.110 52.367 1.00 52.50 350 GLN A C 1
ATOM 1963 O O . GLN A 1 254 ? 13.895 56.200 51.562 1.00 53.48 350 GLN A O 1
ATOM 1969 N N . ALA A 1 255 ? 13.583 57.079 53.609 1.00 50.42 351 ALA A N 1
ATOM 1970 C CA . ALA A 1 255 ? 12.966 55.900 54.180 1.00 48.57 351 ALA A CA 1
ATOM 1971 C C . ALA A 1 255 ? 11.511 55.768 53.778 1.00 47.80 351 ALA A C 1
ATOM 1972 O O . ALA A 1 255 ? 10.903 54.748 54.038 1.00 48.80 351 ALA A O 1
ATOM 1974 N N . LEU A 1 256 ? 10.944 56.830 53.178 1.00 45.38 352 LEU A N 1
ATOM 1975 C CA . LEU A 1 256 ? 9.564 56.868 52.790 1.00 43.99 352 LEU A CA 1
ATOM 1976 C C . LEU A 1 256 ? 9.369 56.164 51.346 1.00 45.48 352 LEU A C 1
ATOM 1977 O O . LEU A 1 256 ? 9.156 56.842 50.363 1.00 40.62 352 LEU A O 1
ATOM 1982 N N . SER A 1 257 ? 9.401 54.820 51.343 1.00 45.16 353 SER A N 1
ATOM 1983 C CA . SER A 1 257 ? 9.145 53.942 50.239 1.00 43.94 353 SER A CA 1
ATOM 1984 C C . SER A 1 257 ? 7.619 53.900 49.985 1.00 44.99 353 SER A C 1
ATOM 1985 O O . SER A 1 257 ? 6.795 54.334 50.849 1.00 42.48 353 SER A O 1
ATOM 1988 N N . PRO A 1 258 ? 7.232 53.338 48.823 1.00 43.22 354 PRO A N 1
ATOM 1989 C CA . PRO A 1 258 ? 5.796 53.209 48.582 1.00 44.05 354 PRO A CA 1
ATOM 1990 C C . PRO A 1 258 ? 5.054 52.277 49.591 1.00 45.79 354 PRO A C 1
ATOM 1991 O O . PRO A 1 258 ? 3.920 52.623 50.088 1.00 42.63 354 PRO A O 1
ATOM 1995 N N . SER A 1 259 ? 5.710 51.173 49.966 1.00 48.45 355 SER A N 1
ATOM 1996 C CA . SER A 1 259 ? 5.134 50.217 50.952 1.00 51.63 355 SER A CA 1
ATOM 1997 C C . SER A 1 259 ? 4.980 50.945 52.273 1.00 46.65 355 SER A C 1
ATOM 1998 O O . SER A 1 259 ? 3.903 50.970 52.817 1.00 45.30 355 SER A O 1
ATOM 2001 N N . VAL A 1 260 ? 6.019 51.636 52.697 1.00 48.29 356 VAL A N 1
ATOM 2002 C CA . VAL A 1 260 ? 5.956 52.401 54.024 1.00 46.49 356 VAL A CA 1
ATOM 2003 C C . VAL A 1 260 ? 4.819 53.406 53.975 1.00 44.65 356 VAL A C 1
ATOM 2004 O O . VAL A 1 260 ? 3.923 53.428 54.821 1.00 40.87 356 VAL A O 1
ATOM 2008 N N . PHE A 1 261 ? 4.810 54.189 52.889 1.00 46.22 357 PHE A N 1
ATOM 2009 C CA . PHE A 1 261 ? 3.751 55.193 52.625 1.00 45.17 357 PHE A CA 1
ATOM 2010 C C . PHE A 1 261 ? 2.310 54.614 52.694 1.00 45.47 357 PHE A C 1
ATOM 2011 O O . PHE A 1 261 ? 1.414 55.111 53.483 1.00 42.97 357 PHE A O 1
ATOM 2019 N N . LYS A 1 262 ? 2.123 53.500 51.966 1.00 45.73 358 LYS A N 1
ATOM 2020 C CA . LYS A 1 262 ? 0.850 52.834 51.886 1.00 45.47 358 LYS A CA 1
ATOM 2021 C C . LYS A 1 262 ? 0.378 52.366 53.223 1.00 45.33 358 LYS A C 1
ATOM 2022 O O . LYS A 1 262 ? -0.764 52.638 53.613 1.00 42.34 358 LYS A O 1
ATOM 2028 N N . ALA A 1 263 ? 1.276 51.674 53.914 1.00 45.82 359 ALA A N 1
ATOM 2029 C CA . ALA A 1 263 ? 1.087 51.207 55.272 1.00 47.12 359 ALA A CA 1
ATOM 2030 C C . ALA A 1 263 ? 0.729 52.345 56.205 1.00 46.06 359 ALA A C 1
ATOM 2031 O O . ALA A 1 263 ? -0.169 52.185 57.064 1.00 46.38 359 ALA A O 1
ATOM 2033 N N . ILE A 1 264 ? 1.394 53.492 56.028 1.00 44.78 360 ILE A N 1
ATOM 2034 C CA . ILE A 1 264 ? 1.072 54.651 56.875 1.00 43.46 360 ILE A CA 1
ATOM 2035 C C . ILE A 1 264 ? -0.408 54.961 56.611 1.00 44.31 360 ILE A C 1
ATOM 2036 O O . ILE A 1 264 ? -1.212 55.101 57.536 1.00 41.84 360 ILE A O 1
ATOM 2041 N N . MET A 1 265 ? -0.774 55.034 55.331 1.00 48.89 361 MET A N 1
ATOM 2042 C CA . MET A 1 265 ? -2.171 55.385 55.002 1.00 48.82 361 MET A CA 1
ATOM 2043 C C . MET A 1 265 ? -3.261 54.389 55.434 1.00 50.58 361 MET A C 1
ATOM 2044 O O . MET A 1 265 ? -4.328 54.824 55.969 1.00 56.80 361 MET A O 1
ATOM 2049 N N . GLU A 1 266 ? -2.937 53.099 55.389 1.00 50.38 362 GLU A N 1
ATOM 2050 C CA . GLU A 1 266 ? -3.865 52.076 55.785 1.00 53.18 362 GLU A CA 1
ATOM 2051 C C . GLU A 1 266 ? -3.966 52.110 57.293 1.00 56.31 362 GLU A C 1
ATOM 2052 O O . GLU A 1 266 ? -5.103 52.041 57.835 1.00 51.83 362 GLU A O 1
ATOM 2058 N N . LYS A 1 267 ? -2.831 52.338 57.975 1.00 53.32 363 LYS A N 1
ATOM 2059 C CA . LYS A 1 267 ? -2.925 52.448 59.374 1.00 52.04 363 LYS A CA 1
ATOM 2060 C C . LYS A 1 267 ? -3.819 53.622 59.817 1.00 50.83 363 LYS A C 1
ATOM 2061 O O . LYS A 1 267 ? -4.669 53.463 60.745 1.00 51.43 363 LYS A O 1
ATOM 2067 N N . LEU A 1 268 ? -3.669 54.770 59.184 1.00 49.54 364 LEU A N 1
ATOM 2068 C CA . LEU A 1 268 ? -4.459 55.966 59.550 1.00 49.42 364 LEU A CA 1
ATOM 2069 C C . LEU A 1 268 ? -5.985 55.877 59.318 1.00 51.09 364 LEU A C 1
ATOM 2070 O O . LEU A 1 268 ? -6.765 56.229 60.242 1.00 53.85 364 LEU A O 1
ATOM 2075 N N . GLU A 1 269 ? -6.393 55.319 58.187 1.00 52.45 365 GLU A N 1
ATOM 2076 C CA . GLU A 1 269 ? -7.788 55.003 57.967 1.00 54.38 365 GLU A CA 1
ATOM 2077 C C . GLU A 1 269 ? -8.376 54.206 59.134 1.00 53.83 365 GLU A C 1
ATOM 2078 O O . GLU A 1 269 ? -9.556 54.379 59.426 1.00 51.65 365 GLU A O 1
ATOM 2084 N N . MET A 1 270 ? -7.574 53.357 59.795 1.00 56.05 366 MET A N 1
ATOM 2085 C CA . MET A 1 270 ? -7.964 52.630 61.062 1.00 58.01 366 MET A CA 1
ATOM 2086 C C . MET A 1 270 ? -7.627 53.315 62.410 1.00 54.31 366 MET A C 1
ATOM 2087 O O . MET A 1 270 ? -7.970 52.803 63.436 1.00 51.49 366 MET A O 1
ATOM 2092 N N . SER A 1 271 ? -6.911 54.428 62.397 1.00 52.29 367 SER A N 1
ATOM 2093 C CA . SER A 1 271 ? -6.598 55.167 63.616 1.00 51.28 367 SER A CA 1
ATOM 2094 C C . SER A 1 271 ? -7.702 56.120 63.838 1.00 51.97 367 SER A C 1
ATOM 2095 O O . SER A 1 271 ? -8.144 56.785 62.923 1.00 52.68 367 SER A O 1
ATOM 2098 N N . LYS A 1 272 ? -8.183 56.197 65.050 1.00 55.51 368 LYS A N 1
ATOM 2099 C CA . LYS A 1 272 ? -9.223 57.156 65.370 1.00 57.93 368 LYS A CA 1
ATOM 2100 C C . LYS A 1 272 ? -8.626 58.555 65.697 1.00 51.16 368 LYS A C 1
ATOM 2101 O O . LYS A 1 272 ? -7.530 58.672 66.255 1.00 49.69 368 LYS A O 1
ATOM 2107 N N . PHE A 1 273 ? -9.407 59.583 65.357 1.00 45.10 369 PHE A N 1
ATOM 2108 C CA . PHE A 1 273 ? -9.191 60.920 65.766 1.00 43.55 369 PHE A CA 1
ATOM 2109 C C . PHE A 1 273 ? -9.538 61.034 67.266 1.00 45.06 369 PHE A C 1
ATOM 2110 O O . PHE A 1 273 ? -10.601 60.612 67.699 1.00 45.57 369 PHE A O 1
ATOM 2118 N N . GLN A 1 274 ? -8.636 61.634 68.005 1.00 44.13 370 GLN A N 1
ATOM 2119 C CA . GLN A 1 274 ? -8.707 61.764 69.454 1.00 47.25 370 GLN A CA 1
ATOM 2120 C C . GLN A 1 274 ? -8.296 63.193 69.874 1.00 44.26 370 GLN A C 1
ATOM 2121 O O . GLN A 1 274 ? -7.407 63.788 69.267 1.00 43.14 370 GLN A O 1
ATOM 2127 N N . PRO A 1 275 ? -8.946 63.719 70.900 1.00 42.19 371 PRO A N 1
ATOM 2128 C CA . PRO A 1 275 ? -8.528 64.958 71.581 1.00 41.00 371 PRO A CA 1
ATOM 2129 C C . PRO A 1 275 ? -7.063 65.013 71.964 1.00 38.96 371 PRO A C 1
ATOM 2130 O O . PRO A 1 275 ? -6.536 64.169 72.697 1.00 39.59 371 PRO A O 1
ATOM 2134 N N . THR A 1 276 ? -6.420 66.024 71.348 1.00 37.59 372 THR A N 1
ATOM 2135 C CA . THR A 1 276 ? -4.988 66.125 71.315 1.00 35.57 372 THR A CA 1
ATOM 2136 C C . THR A 1 276 ? -4.563 67.548 71.595 1.00 36.03 372 THR A C 1
ATOM 2137 O O . THR A 1 276 ? -5.166 68.488 71.040 1.00 36.51 372 THR A O 1
ATOM 2141 N N . LEU A 1 277 ? -3.479 67.669 72.373 1.00 35.91 373 LEU A N 1
ATOM 2142 C CA . LEU A 1 277 ? -2.742 68.881 72.451 1.00 37.67 373 LEU A CA 1
ATOM 2143 C C . LEU A 1 277 ? -1.840 69.097 71.204 1.00 35.06 373 LEU A C 1
ATOM 2144 O O . LEU A 1 277 ? -0.869 68.420 70.978 1.00 34.16 373 LEU A O 1
ATOM 2149 N N . LEU A 1 278 ? -2.204 70.096 70.431 1.00 34.71 374 LEU A N 1
ATOM 2150 C CA . LEU A 1 278 ? -1.730 70.258 69.119 1.00 33.09 374 LEU A CA 1
ATOM 2151 C C . LEU A 1 278 ? -1.103 71.658 68.994 1.00 33.27 374 LEU A C 1
ATOM 2152 O O . LEU A 1 278 ? -1.746 72.663 69.402 1.00 31.02 374 LEU A O 1
ATOM 2157 N N . THR A 1 279 ? 0.095 71.692 68.350 1.00 31.09 375 THR A N 1
ATOM 2158 C CA . THR A 1 279 ? 0.728 72.923 68.053 1.00 30.89 375 THR A CA 1
ATOM 2159 C C . THR A 1 279 ? 1.366 72.825 66.638 1.00 29.14 375 THR A C 1
ATOM 2160 O O . THR A 1 279 ? 2.101 71.915 66.371 1.00 27.90 375 THR A O 1
ATOM 2164 N N . LEU A 1 280 ? 1.090 73.763 65.753 1.00 29.41 376 LEU A N 1
ATOM 2165 C CA . LEU A 1 280 ? 1.758 73.822 64.491 1.00 30.01 376 LEU A CA 1
ATOM 2166 C C . LEU A 1 280 ? 1.672 75.145 63.812 1.00 29.26 376 LEU A C 1
ATOM 2167 O O . LEU A 1 280 ? 0.741 75.886 64.005 1.00 27.63 376 LEU A O 1
ATOM 2172 N N . PRO A 1 281 ? 2.688 75.440 62.946 1.00 29.50 377 PRO A N 1
ATOM 2173 C CA . PRO A 1 281 ? 2.586 76.664 62.190 1.00 30.02 377 PRO A CA 1
ATOM 2174 C C . PRO A 1 281 ? 1.454 76.664 61.191 1.00 29.19 377 PRO A C 1
ATOM 2175 O O . PRO A 1 281 ? 0.923 75.624 60.836 1.00 27.75 377 PRO A O 1
ATOM 2179 N N . ARG A 1 282 ? 1.126 77.846 60.753 1.00 30.67 378 ARG A N 1
ATOM 2180 C CA . ARG A 1 282 ? 0.316 78.007 59.580 1.00 31.76 378 ARG A CA 1
ATOM 2181 C C . ARG A 1 282 ? 1.101 77.411 58.415 1.00 31.16 378 ARG A C 1
ATOM 2182 O O . ARG A 1 282 ? 2.307 77.433 58.409 1.00 30.56 378 ARG A O 1
ATOM 2190 N N . ILE A 1 283 ? 0.422 76.738 57.550 1.00 31.13 379 ILE A N 1
ATOM 2191 C CA . ILE A 1 283 ? 1.070 76.127 56.370 1.00 32.38 379 ILE A CA 1
ATOM 2192 C C . ILE A 1 283 ? 0.709 76.972 55.188 1.00 31.35 379 ILE A C 1
ATOM 2193 O O . ILE A 1 283 ? -0.487 77.203 54.849 1.00 29.77 379 ILE A O 1
ATOM 2198 N N . LYS A 1 284 ? 1.729 77.506 54.611 1.00 31.82 380 LYS A N 1
ATOM 2199 C CA . LYS A 1 284 ? 1.570 78.426 53.506 1.00 34.74 380 LYS A CA 1
ATOM 2200 C C . LYS A 1 284 ? 2.766 78.155 52.519 1.00 33.11 380 LYS A C 1
ATOM 2201 O O . LYS A 1 284 ? 3.912 78.474 52.815 1.00 31.07 380 LYS A O 1
ATOM 2207 N N . VAL A 1 285 ? 2.482 77.459 51.422 1.00 31.07 381 VAL A N 1
ATOM 2208 C CA . VAL A 1 285 ? 3.494 77.073 50.437 1.00 30.97 381 VAL A CA 1
ATOM 2209 C C . VAL A 1 285 ? 2.973 77.311 48.976 1.00 31.16 381 VAL A C 1
ATOM 2210 O O . VAL A 1 285 ? 1.835 76.916 48.656 1.00 30.93 381 VAL A O 1
ATOM 2214 N N . THR A 1 286 ? 3.750 78.054 48.200 1.00 31.23 382 THR A N 1
ATOM 2215 C CA . THR A 1 286 ? 3.577 78.168 46.793 1.00 32.21 382 THR A CA 1
ATOM 2216 C C . THR A 1 286 ? 4.807 77.678 46.070 1.00 31.06 382 THR A C 1
ATOM 2217 O O . THR A 1 286 ? 5.891 78.076 46.388 1.00 29.51 382 THR A O 1
ATOM 2221 N N . THR A 1 287 ? 4.597 76.767 45.114 1.00 30.77 383 THR A N 1
ATOM 2222 C CA . THR A 1 287 ? 5.690 76.231 44.347 1.00 29.98 383 THR A CA 1
ATOM 2223 C C . THR A 1 287 ? 5.318 76.300 42.844 1.00 31.06 383 THR A C 1
ATOM 2224 O O . THR A 1 287 ? 4.249 75.842 42.477 1.00 28.88 383 THR A O 1
ATOM 2228 N N . SER A 1 288 ? 6.226 76.921 42.060 1.00 31.88 384 SER A N 1
ATOM 2229 C CA . SER A 1 288 ? 6.224 76.956 40.636 1.00 34.62 384 SER A CA 1
ATOM 2230 C C . SER A 1 288 ? 7.365 76.172 40.119 1.00 32.14 384 SER A C 1
ATOM 2231 O O . SER A 1 288 ? 8.466 76.397 40.478 1.00 31.98 384 SER A O 1
ATOM 2234 N N . GLN A 1 289 ? 7.089 75.212 39.242 1.00 30.01 385 GLN A N 1
ATOM 2235 C CA . GLN A 1 289 ? 8.140 74.346 38.778 1.00 28.61 385 GLN A CA 1
ATOM 2236 C C . GLN A 1 289 ? 8.012 74.098 37.236 1.00 27.27 385 GLN A C 1
ATOM 2237 O O . GLN A 1 289 ? 6.902 73.819 36.700 1.00 24.89 385 GLN A O 1
ATOM 2243 N N . ASP A 1 290 ? 9.171 74.285 36.605 1.00 27.12 386 ASP A N 1
ATOM 2244 C CA . ASP A 1 290 ? 9.426 73.895 35.287 1.00 26.64 386 ASP A CA 1
ATOM 2245 C C . ASP A 1 290 ? 9.370 72.400 35.347 1.00 24.92 386 ASP A C 1
ATOM 2246 O O . ASP A 1 290 ? 10.316 71.740 35.767 1.00 24.29 386 ASP A O 1
ATOM 2251 N N . MET A 1 291 ? 8.288 71.848 34.825 1.00 24.25 387 MET A N 1
ATOM 2252 C CA . MET A 1 291 ? 8.133 70.428 34.829 1.00 23.82 387 MET A CA 1
ATOM 2253 C C . MET A 1 291 ? 8.986 69.672 33.786 1.00 24.38 387 MET A C 1
ATOM 2254 O O . MET A 1 291 ? 9.196 68.434 33.911 1.00 24.75 387 MET A O 1
ATOM 2259 N N . LEU A 1 292 ? 9.558 70.347 32.795 1.00 24.94 388 LEU A N 1
ATOM 2260 C CA . LEU A 1 292 ? 10.428 69.537 31.830 1.00 25.42 388 LEU A CA 1
ATOM 2261 C C . LEU A 1 292 ? 11.714 69.073 32.502 1.00 25.77 388 LEU A C 1
ATOM 2262 O O . LEU A 1 292 ? 12.174 67.950 32.326 1.00 24.31 388 LEU A O 1
ATOM 2267 N N . SER A 1 293 ? 12.204 69.894 33.438 1.00 27.09 389 SER A N 1
ATOM 2268 C CA . SER A 1 293 ? 13.354 69.460 34.260 1.00 28.01 389 SER A CA 1
ATOM 2269 C C . SER A 1 293 ? 12.999 68.258 35.193 1.00 28.25 389 SER A C 1
ATOM 2270 O O . SER A 1 293 ? 13.806 67.357 35.408 1.00 28.93 389 SER A O 1
ATOM 2273 N N . ILE A 1 294 ? 11.782 68.248 35.722 1.00 27.63 390 ILE A N 1
ATOM 2274 C CA . ILE A 1 294 ? 11.339 67.174 36.585 1.00 27.11 390 ILE A CA 1
ATOM 2275 C C . ILE A 1 294 ? 11.273 65.902 35.707 1.00 27.09 390 ILE A C 1
ATOM 2276 O O . ILE A 1 294 ? 11.722 64.820 36.065 1.00 26.17 390 ILE A O 1
ATOM 2281 N N . MET A 1 295 ? 10.666 66.034 34.551 1.00 28.27 391 MET A N 1
ATOM 2282 C CA . MET A 1 295 ? 10.502 64.837 33.629 1.00 29.35 391 MET A CA 1
ATOM 2283 C C . MET A 1 295 ? 11.859 64.190 33.176 1.00 29.22 391 MET A C 1
ATOM 2284 O O . MET A 1 295 ? 12.055 62.955 33.262 1.00 28.65 391 MET A O 1
ATOM 2289 N N . GLU A 1 296 ? 12.763 65.070 32.850 1.00 29.24 392 GLU A N 1
ATOM 2290 C CA . GLU A 1 296 ? 14.194 64.663 32.757 1.00 32.24 392 GLU A CA 1
ATOM 2291 C C . GLU A 1 296 ? 14.841 64.096 34.025 1.00 33.11 392 GLU A C 1
ATOM 2292 O O . GLU A 1 296 ? 15.524 63.102 33.896 1.00 34.09 392 GLU A O 1
ATOM 2298 N N . LYS A 1 297 ? 14.557 64.636 35.197 1.00 33.67 393 LYS A N 1
ATOM 2299 C CA . LYS A 1 297 ? 15.079 64.014 36.427 1.00 36.04 393 LYS A CA 1
ATOM 2300 C C . LYS A 1 297 ? 14.508 62.643 36.541 1.00 35.85 393 LYS A C 1
ATOM 2301 O O . LYS A 1 297 ? 15.126 61.809 37.194 1.00 35.82 393 LYS A O 1
ATOM 2307 N N . LEU A 1 298 ? 13.243 62.448 36.049 1.00 33.78 394 LEU A N 1
ATOM 2308 C CA . LEU A 1 298 ? 12.600 61.167 36.219 1.00 32.74 394 LEU A CA 1
ATOM 2309 C C . LEU A 1 298 ? 13.059 60.252 35.121 1.00 33.84 394 LEU A C 1
ATOM 2310 O O . LEU A 1 298 ? 12.532 59.128 34.952 1.00 32.81 394 LEU A O 1
ATOM 2315 N N . GLU A 1 299 ? 14.041 60.716 34.354 1.00 34.78 395 GLU A N 1
ATOM 2316 C CA . GLU A 1 299 ? 14.583 59.991 33.181 1.00 36.55 395 GLU A CA 1
ATOM 2317 C C . GLU A 1 299 ? 13.534 59.832 32.135 1.00 33.78 395 GLU A C 1
ATOM 2318 O O . GLU A 1 299 ? 13.477 58.846 31.481 1.00 35.16 395 GLU A O 1
ATOM 2324 N N . PHE A 1 300 ? 12.664 60.814 31.987 1.00 31.87 396 PHE A N 1
ATOM 2325 C CA . PHE A 1 300 ? 11.688 60.833 30.863 1.00 29.85 396 PHE A CA 1
ATOM 2326 C C . PHE A 1 300 ? 12.161 61.968 30.003 1.00 29.21 396 PHE A C 1
ATOM 2327 O O . PHE A 1 300 ? 12.082 63.126 30.329 1.00 28.27 396 PHE A O 1
ATOM 2335 N N . PHE A 1 301 ? 12.539 61.605 28.824 1.00 30.47 397 PHE A N 1
ATOM 2336 C CA . PHE A 1 301 ? 13.171 62.576 27.880 1.00 30.64 397 PHE A CA 1
ATOM 2337 C C . PHE A 1 301 ? 12.307 62.932 26.708 1.00 30.74 397 PHE A C 1
ATOM 2338 O O . PHE A 1 301 ? 12.616 63.893 25.989 1.00 31.19 397 PHE A O 1
ATOM 2346 N N . ASP A 1 302 ? 11.220 62.217 26.497 1.00 31.28 398 ASP A N 1
ATOM 2347 C CA . ASP A 1 302 ? 10.451 62.377 25.233 1.00 32.89 398 ASP A CA 1
ATOM 2348 C C . ASP A 1 302 ? 9.952 63.765 24.899 1.00 32.19 398 ASP A C 1
ATOM 2349 O O . ASP A 1 302 ? 9.853 64.134 23.756 1.00 31.25 398 ASP A O 1
ATOM 2354 N N . PHE A 1 303 ? 9.639 64.562 25.915 1.00 31.76 399 PHE A N 1
ATOM 2355 C CA . PHE A 1 303 ? 9.113 65.884 25.616 1.00 31.89 399 PHE A CA 1
ATOM 2356 C C . PHE A 1 303 ? 10.065 66.825 24.901 1.00 32.92 399 PHE A C 1
ATOM 2357 O O . PHE A 1 303 ? 9.605 67.767 24.208 1.00 33.65 399 PHE A O 1
ATOM 2365 N N . SER A 1 304 ? 11.362 66.598 25.043 1.00 34.01 400 SER A N 1
ATOM 2366 C CA . SER A 1 304 ? 12.345 67.398 24.382 1.00 36.81 400 SER A CA 1
ATOM 2367 C C . SER A 1 304 ? 13.147 66.604 23.400 1.00 38.00 400 SER A C 1
ATOM 2368 O O . SER A 1 304 ? 13.948 67.217 22.809 1.00 38.84 400 SER A O 1
ATOM 2371 N N . TYR A 1 305 ? 12.863 65.321 23.147 1.00 39.49 401 TYR A N 1
ATOM 2372 C CA . TYR A 1 305 ? 13.622 64.512 22.218 1.00 42.37 401 TYR A CA 1
ATOM 2373 C C . TYR A 1 305 ? 12.783 63.356 21.754 1.00 40.82 401 TYR A C 1
ATOM 2374 O O . TYR A 1 305 ? 12.404 62.513 22.555 1.00 41.08 401 TYR A O 1
ATOM 2383 N N . ASP A 1 306 ? 12.537 63.243 20.474 1.00 42.24 402 ASP A N 1
ATOM 2384 C CA . ASP A 1 306 ? 11.923 61.994 19.874 1.00 44.78 402 ASP A CA 1
ATOM 2385 C C . ASP A 1 306 ? 10.448 61.737 20.355 1.00 41.38 402 ASP A C 1
ATOM 2386 O O . ASP A 1 306 ? 10.035 60.638 20.736 1.00 44.71 402 ASP A O 1
ATOM 2391 N N . LEU A 1 307 ? 9.684 62.803 20.405 1.00 37.46 403 LEU A N 1
ATOM 2392 C CA . LEU A 1 307 ? 8.339 62.766 20.938 1.00 33.52 403 LEU A CA 1
ATOM 2393 C C . LEU A 1 307 ? 7.396 62.052 20.001 1.00 31.94 403 LEU A C 1
ATOM 2394 O O . LEU A 1 307 ? 7.400 62.334 18.829 1.00 31.14 403 LEU A O 1
ATOM 2399 N N . ASN A 1 308 ? 6.591 61.126 20.484 1.00 29.83 404 ASN A N 1
ATOM 2400 C CA . ASN A 1 308 ? 5.449 60.675 19.717 1.00 29.61 404 ASN A CA 1
ATOM 2401 C C . ASN A 1 308 ? 4.092 60.969 20.377 1.00 28.24 404 ASN A C 1
ATOM 2402 O O . ASN A 1 308 ? 3.640 60.163 21.257 1.00 29.64 404 ASN A O 1
ATOM 2407 N N . LEU A 1 309 ? 3.466 62.072 19.966 1.00 26.03 405 LEU A N 1
ATOM 2408 C CA . LEU A 1 309 ? 2.059 62.395 20.185 1.00 25.90 405 LEU A CA 1
ATOM 2409 C C . LEU A 1 309 ? 1.195 62.319 18.954 1.00 26.30 405 LEU A C 1
ATOM 2410 O O . LEU A 1 309 ? 0.503 63.250 18.592 1.00 25.75 405 LEU A O 1
ATOM 2415 N N . CYS A 1 310 ? 1.275 61.170 18.291 1.00 27.76 406 CYS A N 1
ATOM 2416 C CA . CYS A 1 310 ? 0.591 60.955 16.997 1.00 28.56 406 CYS A CA 1
ATOM 2417 C C . CYS A 1 310 ? -0.922 61.074 17.135 1.00 26.91 406 CYS A C 1
ATOM 2418 O O . CYS A 1 310 ? -1.631 61.440 16.203 1.00 25.90 406 CYS A O 1
ATOM 2421 N N . GLY A 1 311 ? -1.437 60.777 18.311 1.00 25.26 407 GLY A N 1
ATOM 2422 C CA . GLY A 1 311 ? -2.859 60.872 18.576 1.00 24.85 407 GLY A CA 1
ATOM 2423 C C . GLY A 1 311 ? -3.303 62.293 18.696 1.00 24.89 407 GLY A C 1
ATOM 2424 O O . GLY A 1 311 ? -4.449 62.592 18.469 1.00 26.05 407 GLY A O 1
ATOM 2425 N N . LEU A 1 312 ? -2.418 63.164 19.120 1.00 25.45 408 LEU A N 1
ATOM 2426 C CA . LEU A 1 312 ? -2.712 64.557 19.292 1.00 26.41 408 LEU A CA 1
ATOM 2427 C C . LEU A 1 312 ? -2.634 65.313 17.985 1.00 27.54 408 LEU A C 1
ATOM 2428 O O . LEU A 1 312 ? -3.425 66.178 17.732 1.00 26.84 408 LEU A O 1
ATOM 2433 N N . THR A 1 313 ? -1.614 64.999 17.211 1.00 29.39 409 THR A N 1
ATOM 2434 C CA . THR A 1 313 ? -1.301 65.733 15.970 1.00 31.52 409 THR A CA 1
ATOM 2435 C C . THR A 1 313 ? -0.469 64.871 15.069 1.00 33.91 409 THR A C 1
ATOM 2436 O O . THR A 1 313 ? 0.220 63.972 15.519 1.00 36.19 409 THR A O 1
ATOM 2440 N N . GLU A 1 314 ? -0.570 65.125 13.775 1.00 39.04 410 GLU A N 1
ATOM 2441 C CA . GLU A 1 314 ? 0.218 64.395 12.728 1.00 41.26 410 GLU A CA 1
ATOM 2442 C C . GLU A 1 314 ? 1.510 65.074 12.475 1.00 40.78 410 GLU A C 1
ATOM 2443 O O . GLU A 1 314 ? 2.304 64.571 11.746 1.00 41.59 410 GLU A O 1
ATOM 2449 N N . ASP A 1 315 ? 1.722 66.215 13.087 1.00 40.91 411 ASP A N 1
ATOM 2450 C CA . ASP A 1 315 ? 2.875 67.011 12.841 1.00 43.58 411 ASP A CA 1
ATOM 2451 C C . ASP A 1 315 ? 4.154 66.265 13.105 1.00 46.01 411 ASP A C 1
ATOM 2452 O O . ASP A 1 315 ? 4.308 65.708 14.160 1.00 44.39 411 ASP A O 1
ATOM 2457 N N . PRO A 1 316 ? 5.113 66.284 12.133 1.00 50.48 412 PRO A N 1
ATOM 2458 C CA . PRO A 1 316 ? 6.350 65.486 12.221 1.00 50.69 412 PRO A CA 1
ATOM 2459 C C . PRO A 1 316 ? 7.488 66.105 13.038 1.00 51.47 412 PRO A C 1
ATOM 2460 O O . PRO A 1 316 ? 8.455 65.390 13.363 1.00 56.92 412 PRO A O 1
ATOM 2464 N N . ASP A 1 317 ? 7.442 67.391 13.365 1.00 48.34 413 ASP A N 1
ATOM 2465 C CA . ASP A 1 317 ? 8.546 67.922 14.106 1.00 52.25 413 ASP A CA 1
ATOM 2466 C C . ASP A 1 317 ? 8.175 68.566 15.453 1.00 49.54 413 ASP A C 1
ATOM 2467 O O . ASP A 1 317 ? 8.295 69.768 15.631 1.00 52.28 413 ASP A O 1
ATOM 2472 N N . LEU A 1 318 ? 7.771 67.719 16.399 1.00 42.90 414 LEU A N 1
ATOM 2473 C CA . LEU A 1 318 ? 7.062 68.153 17.602 1.00 38.66 414 LEU A CA 1
ATOM 2474 C C . LEU A 1 318 ? 7.948 68.021 18.845 1.00 37.19 414 LEU A C 1
ATOM 2475 O O . LEU A 1 318 ? 8.566 67.021 19.066 1.00 34.08 414 LEU A O 1
ATOM 2480 N N . GLN A 1 319 ? 7.957 69.078 19.655 1.00 37.34 415 GLN A N 1
ATOM 2481 C CA . GLN A 1 319 ? 8.471 69.040 21.005 1.00 38.43 415 GLN A CA 1
ATOM 2482 C C . GLN A 1 319 ? 7.644 69.945 21.915 1.00 34.77 415 GLN A C 1
ATOM 2483 O O . GLN A 1 319 ? 6.900 70.842 21.444 1.00 32.84 415 GLN A O 1
ATOM 2489 N N . VAL A 1 320 ? 7.645 69.604 23.195 1.00 31.35 416 VAL A N 1
ATOM 2490 C CA . VAL A 1 320 ? 6.977 70.443 24.151 1.00 30.37 416 VAL A CA 1
ATOM 2491 C C . VAL A 1 320 ? 7.804 71.650 24.447 1.00 29.81 416 VAL A C 1
ATOM 2492 O O . VAL A 1 320 ? 8.866 71.489 24.908 1.00 32.89 416 VAL A O 1
ATOM 2496 N N . SER A 1 321 ? 7.358 72.840 24.145 1.00 28.74 417 SER A N 1
ATOM 2497 C CA . SER A 1 321 ? 8.142 73.989 24.359 1.00 29.48 417 SER A CA 1
ATOM 2498 C C . SER A 1 321 ? 8.244 74.393 25.846 1.00 28.98 417 SER A C 1
ATOM 2499 O O . SER A 1 321 ? 9.288 74.860 26.267 1.00 29.27 417 SER A O 1
ATOM 2502 N N . ALA A 1 322 ? 7.174 74.202 26.644 1.00 28.55 418 ALA A N 1
ATOM 2503 C CA . ALA A 1 322 ? 7.221 74.418 28.002 1.00 28.11 418 ALA A CA 1
ATOM 2504 C C . ALA A 1 322 ? 6.140 73.610 28.728 1.00 28.78 418 ALA A C 1
ATOM 2505 O O . ALA A 1 322 ? 5.073 73.280 28.170 1.00 28.00 418 ALA A O 1
ATOM 2507 N N . MET A 1 323 ? 6.457 73.235 29.998 1.00 27.17 419 MET A N 1
ATOM 2508 C CA . MET A 1 323 ? 5.541 72.503 30.810 1.00 26.88 419 MET A CA 1
ATOM 2509 C C . MET A 1 323 ? 5.711 73.079 32.237 1.00 26.30 419 MET A C 1
ATOM 2510 O O . MET A 1 323 ? 6.831 73.058 32.759 1.00 25.16 419 MET A O 1
ATOM 2515 N N . GLN A 1 324 ? 4.637 73.664 32.751 1.00 25.66 420 GLN A N 1
ATOM 2516 C CA . GLN A 1 324 ? 4.668 74.407 33.984 1.00 25.88 420 GLN A CA 1
ATOM 2517 C C . GLN A 1 324 ? 3.604 73.957 34.901 1.00 25.56 420 GLN A C 1
ATOM 2518 O O . GLN A 1 324 ? 2.465 73.702 34.472 1.00 26.44 420 GLN A O 1
ATOM 2524 N N . HIS A 1 325 ? 3.992 73.768 36.154 1.00 25.26 421 HIS A N 1
ATOM 2525 C CA . HIS A 1 325 ? 3.084 73.387 37.232 1.00 24.83 421 HIS A CA 1
ATOM 2526 C C . HIS A 1 325 ? 3.218 74.385 38.390 1.00 26.27 421 HIS A C 1
ATOM 2527 O O . HIS A 1 325 ? 4.353 74.810 38.716 1.00 26.70 421 HIS A O 1
ATOM 2534 N N . GLN A 1 326 ? 2.071 74.788 38.956 1.00 26.56 422 GLN A N 1
ATOM 2535 C CA . GLN A 1 326 ? 2.069 75.616 40.154 1.00 27.87 422 GLN A CA 1
ATOM 2536 C C . GLN A 1 326 ? 1.018 75.161 41.140 1.00 27.09 422 GLN A C 1
ATOM 2537 O O . GLN A 1 326 ? -0.178 74.995 40.799 1.00 27.13 422 GLN A O 1
ATOM 2543 N N . THR A 1 327 ? 1.455 74.989 42.362 1.00 26.18 423 THR A N 1
ATOM 2544 C CA . THR A 1 327 ? 0.568 74.710 43.477 1.00 26.03 423 THR A CA 1
ATOM 2545 C C . THR A 1 327 ? 0.606 75.938 44.401 1.00 27.16 423 THR A C 1
ATOM 2546 O O . THR A 1 327 ? 1.646 76.491 44.661 1.00 25.74 423 THR A O 1
ATOM 2550 N N . VAL A 1 328 ? -0.565 76.334 44.878 1.00 29.24 424 VAL A N 1
ATOM 2551 C CA . VAL A 1 328 ? -0.725 77.250 46.011 1.00 29.53 424 VAL A CA 1
ATOM 2552 C C . VAL A 1 328 ? -1.516 76.525 47.088 1.00 29.56 424 VAL A C 1
ATOM 2553 O O . VAL A 1 328 ? -2.562 75.964 46.816 1.00 29.65 424 VAL A O 1
ATOM 2557 N N . LEU A 1 329 ? -0.947 76.416 48.250 1.00 29.64 425 LEU A N 1
ATOM 2558 C CA . LEU A 1 329 ? -1.557 75.626 49.347 1.00 31.59 425 LEU A CA 1
ATOM 2559 C C . LEU A 1 329 ? -1.479 76.472 50.617 1.00 32.16 425 LEU A C 1
ATOM 2560 O O . LEU A 1 329 ? -0.396 76.810 51.051 1.00 31.09 425 LEU A O 1
ATOM 2565 N N . GLU A 1 330 ? -2.613 76.838 51.190 1.00 33.48 426 GLU A N 1
ATOM 2566 C CA . GLU A 1 330 ? -2.611 77.645 52.419 1.00 35.27 426 GLU A CA 1
ATOM 2567 C C . GLU A 1 330 ? -3.618 77.142 53.417 1.00 33.90 426 GLU A C 1
ATOM 2568 O O . GLU A 1 330 ? -4.813 76.971 53.088 1.00 34.24 426 GLU A O 1
ATOM 2574 N N . LEU A 1 331 ? -3.139 76.849 54.628 1.00 32.91 427 LEU A N 1
ATOM 2575 C CA . LEU A 1 331 ? -4.015 76.471 55.771 1.00 32.84 427 LEU A CA 1
ATOM 2576 C C . LEU A 1 331 ? -3.706 77.358 56.979 1.00 34.52 427 LEU A C 1
ATOM 2577 O O . LEU A 1 331 ? -2.608 77.234 57.557 1.00 34.29 427 LEU A O 1
ATOM 2582 N N . THR A 1 332 ? -4.641 78.226 57.342 1.00 35.27 428 THR A N 1
ATOM 2583 C CA . THR A 1 332 ? -4.535 79.131 58.510 1.00 35.47 428 THR A CA 1
ATOM 2584 C C . THR A 1 332 ? -5.536 78.668 59.561 1.00 35.88 428 THR A C 1
ATOM 2585 O O . THR A 1 332 ? -5.894 77.495 59.555 1.00 37.58 428 THR A O 1
ATOM 2589 N N . GLU A 1 333 ? -5.973 79.542 60.480 1.00 35.23 429 GLU A N 1
ATOM 2590 C CA . GLU A 1 333 ? -6.841 79.098 61.581 1.00 35.54 429 GLU A CA 1
ATOM 2591 C C . GLU A 1 333 ? -8.218 78.696 61.144 1.00 35.63 429 GLU A C 1
ATOM 2592 O O . GLU A 1 333 ? -8.847 77.792 61.750 1.00 36.39 429 GLU A O 1
ATOM 2598 N N . THR A 1 334 ? -8.682 79.308 60.058 1.00 35.58 430 THR A N 1
ATOM 2599 C CA . THR A 1 334 ? -10.021 79.152 59.623 1.00 37.08 430 THR A CA 1
ATOM 2600 C C . THR A 1 334 ? -10.448 77.677 59.286 1.00 37.07 430 THR A C 1
ATOM 2601 O O . THR A 1 334 ? -9.752 76.884 58.669 1.00 35.53 430 THR A O 1
ATOM 2605 N N . GLY A 1 335 ? -11.583 77.292 59.822 1.00 37.21 431 GLY A N 1
ATOM 2606 C CA . GLY A 1 335 ? -12.070 75.933 59.764 1.00 38.64 431 GLY A CA 1
ATOM 2607 C C . GLY A 1 335 ? -13.593 75.939 59.511 1.00 41.31 431 GLY A C 1
ATOM 2608 O O . GLY A 1 335 ? -14.196 77.004 59.457 1.00 41.78 431 GLY A O 1
ATOM 2609 N N . VAL A 1 336 ? -14.226 74.774 59.382 1.00 40.52 432 VAL A N 1
ATOM 2610 C CA . VAL A 1 336 ? -15.654 74.752 59.063 1.00 41.63 432 VAL A CA 1
ATOM 2611 C C . VAL A 1 336 ? -16.525 74.947 60.372 1.00 43.89 432 VAL A C 1
ATOM 2612 O O . VAL A 1 336 ? -17.445 75.727 60.358 1.00 43.09 432 VAL A O 1
ATOM 2616 N N . GLU A 1 337 ? -16.199 74.177 61.418 1.00 43.84 433 GLU A N 1
ATOM 2617 C CA . GLU A 1 337 ? -16.925 73.976 62.637 1.00 45.32 433 GLU A CA 1
ATOM 2618 C C . GLU A 1 337 ? -16.132 74.519 63.819 1.00 47.02 433 GLU A C 1
ATOM 2619 O O . GLU A 1 337 ? -14.937 74.263 63.889 1.00 45.62 433 GLU A O 1
ATOM 2625 N N . ALA A 1 338 ? -16.818 75.088 64.822 1.00 46.30 434 ALA A N 1
ATOM 2626 C CA . ALA A 1 338 ? -16.201 75.380 66.094 1.00 47.93 434 ALA A CA 1
ATOM 2627 C C . ALA A 1 338 ? -15.748 74.090 66.862 1.00 47.83 434 ALA A C 1
ATOM 2628 O O . ALA A 1 338 ? -16.324 72.974 66.743 1.00 45.58 434 ALA A O 1
ATOM 2630 N N . ALA A 1 339 ? -14.695 74.269 67.636 1.00 50.27 435 ALA A N 1
ATOM 2631 C CA . ALA A 1 339 ? -14.234 73.232 68.541 1.00 55.10 435 ALA A CA 1
ATOM 2632 C C . ALA A 1 339 ? -15.370 72.814 69.514 1.00 61.70 435 ALA A C 1
ATOM 2633 O O . ALA A 1 339 ? -16.175 73.662 69.918 1.00 60.82 435 ALA A O 1
ATOM 2635 N N . ALA A 1 340 ? -15.476 71.509 69.816 1.00 70.13 436 ALA A N 1
ATOM 2636 C CA . ALA A 1 340 ? -16.402 70.997 70.851 1.00 78.06 436 ALA A CA 1
ATOM 2637 C C . ALA A 1 340 ? -15.869 71.448 72.211 1.00 85.31 436 ALA A C 1
ATOM 2638 O O . ALA A 1 340 ? -14.719 71.866 72.314 1.00 81.53 436 ALA A O 1
ATOM 2640 N N . ALA A 1 341 ? -16.686 71.411 73.259 1.00 96.42 437 ALA A N 1
ATOM 2641 C CA . ALA A 1 341 ? -16.112 71.691 74.586 1.00 103.46 437 ALA A CA 1
ATOM 2642 C C . ALA A 1 341 ? -16.100 70.464 75.512 1.00 110.27 437 ALA A C 1
ATOM 2643 O O . ALA A 1 341 ? -16.854 69.507 75.308 1.00 108.23 437 ALA A O 1
ATOM 2645 N N . SER A 1 342 ? -15.165 70.469 76.466 1.00 121.57 438 SER A N 1
ATOM 2646 C CA . SER A 1 342 ? -15.115 69.521 77.579 1.00 127.06 438 SER A CA 1
ATOM 2647 C C . SER A 1 342 ? -15.003 70.353 78.856 1.00 132.33 438 SER A C 1
ATOM 2648 O O . SER A 1 342 ? -14.623 71.535 78.786 1.00 133.80 438 SER A O 1
ATOM 2651 N N . ALA A 1 343 ? -15.320 69.739 80.007 1.00 134.69 439 ALA A N 1
ATOM 2652 C CA . ALA A 1 343 ? -15.154 70.397 81.327 1.00 125.58 439 ALA A CA 1
ATOM 2653 C C . ALA A 1 343 ? -13.780 70.097 81.947 1.00 129.17 439 ALA A C 1
ATOM 2655 N N . ILE A 1 344 ? -12.786 70.875 81.499 1.00 132.75 440 ILE A N 1
ATOM 2656 C CA . ILE A 1 344 ? -11.485 71.054 82.182 1.00 134.60 440 ILE A CA 1
ATOM 2657 C C . ILE A 1 344 ? -10.471 69.999 81.713 1.00 136.10 440 ILE A C 1
ATOM 2662 N N . SER A 1 345 ? -10.146 69.092 82.630 1.00 143.10 441 SER A N 1
ATOM 2663 C CA . SER A 1 345 ? -9.070 68.174 82.495 1.00 138.31 441 SER A CA 1
ATOM 2664 C C . SER A 1 345 ? -9.784 66.853 82.368 1.00 126.83 441 SER A C 1
ATOM 2667 N N . VAL A 1 346 ? -10.590 66.485 83.379 1.00 107.12 442 VAL A N 1
ATOM 2668 C CA . VAL A 1 346 ? -11.060 65.110 83.544 1.00 96.05 442 VAL A CA 1
ATOM 2669 C C . VAL A 1 346 ? -9.774 64.267 83.452 1.00 87.16 442 VAL A C 1
ATOM 2670 O O . VAL A 1 346 ? -9.365 63.662 84.449 1.00 79.40 442 VAL A O 1
ATOM 2674 N N . ALA A 1 347 ? -9.128 64.298 82.271 1.00 79.62 443 ALA A N 1
ATOM 2675 C CA . ALA A 1 347 ? -7.930 63.560 81.964 1.00 72.12 443 ALA A CA 1
ATOM 2676 C C . ALA A 1 347 ? -6.735 63.932 82.859 1.00 66.57 443 ALA A C 1
ATOM 2677 O O . ALA A 1 347 ? -6.449 65.101 83.125 1.00 64.53 443 ALA A O 1
ATOM 2679 N N . ARG A 1 348 ? -6.032 62.895 83.283 1.00 61.39 444 ARG A N 1
ATOM 2680 C CA . ARG A 1 348 ? -4.681 62.981 83.827 1.00 60.21 444 ARG A CA 1
ATOM 2681 C C . ARG A 1 348 ? -3.543 62.945 82.675 1.00 56.20 444 ARG A C 1
ATOM 2682 O O . ARG A 1 348 ? -2.382 63.385 82.862 1.00 51.08 444 ARG A O 1
ATOM 2690 N N . THR A 1 349 ? -3.907 62.360 81.542 1.00 53.52 445 THR A N 1
ATOM 2691 C CA . THR A 1 349 ? -2.959 62.068 80.465 1.00 55.19 445 THR A CA 1
ATOM 2692 C C . THR A 1 349 ? -3.605 62.619 79.243 1.00 53.79 445 THR A C 1
ATOM 2693 O O . THR A 1 349 ? -4.797 62.423 78.968 1.00 53.76 445 THR A O 1
ATOM 2697 N N . LEU A 1 350 ? -2.809 63.312 78.483 1.00 54.17 446 LEU A N 1
ATOM 2698 C CA . LEU A 1 350 ? -3.305 63.952 77.292 1.00 56.06 446 LEU A CA 1
ATOM 2699 C C . LEU A 1 350 ? -2.456 63.583 76.107 1.00 48.60 446 LEU A C 1
ATOM 2700 O O . LEU A 1 350 ? -1.265 63.410 76.234 1.00 46.40 446 LEU A O 1
ATOM 2705 N N . LEU A 1 351 ? -3.081 63.388 74.954 1.00 45.96 447 LEU A N 1
ATOM 2706 C CA . LEU A 1 351 ? -2.321 63.058 73.796 1.00 42.41 447 LEU A CA 1
ATOM 2707 C C . LEU A 1 351 ? -1.705 64.335 73.335 1.00 37.40 447 LEU A C 1
ATOM 2708 O O . LEU A 1 351 ? -2.320 65.399 73.458 1.00 34.51 447 LEU A O 1
ATOM 2713 N N . VAL A 1 352 ? -0.502 64.235 72.785 1.00 35.96 448 VAL A N 1
ATOM 2714 C CA . VAL A 1 352 ? 0.185 65.389 72.200 1.00 36.28 448 VAL A CA 1
ATOM 2715 C C . VAL A 1 352 ? 0.717 65.186 70.732 1.00 35.81 448 VAL A C 1
ATOM 2716 O O . VAL A 1 352 ? 1.212 64.144 70.399 1.00 34.67 448 VAL A O 1
ATOM 2720 N N . PHE A 1 353 ? 0.648 66.239 69.913 1.00 34.46 449 PHE A N 1
ATOM 2721 C CA . PHE A 1 353 ? 1.263 66.243 68.529 1.00 34.34 449 PHE A CA 1
ATOM 2722 C C . PHE A 1 353 ? 1.717 67.667 68.121 1.00 33.16 449 PHE A C 1
ATOM 2723 O O . PHE A 1 353 ? 0.898 68.549 67.945 1.00 32.46 449 PHE A O 1
ATOM 2731 N N . GLU A 1 354 ? 3.007 67.908 68.173 1.00 33.41 450 GLU A N 1
ATOM 2732 C CA . GLU A 1 354 ? 3.521 69.245 68.086 1.00 35.29 450 GLU A CA 1
ATOM 2733 C C . GLU A 1 354 ? 4.506 69.246 66.951 1.00 33.87 450 GLU A C 1
ATOM 2734 O O . GLU A 1 354 ? 5.291 68.378 66.840 1.00 34.79 450 GLU A O 1
ATOM 2740 N N . VAL A 1 355 ? 4.393 70.230 66.094 1.00 31.33 451 VAL A N 1
ATOM 2741 C CA . VAL A 1 355 ? 5.120 70.281 64.888 1.00 30.18 451 VAL A CA 1
ATOM 2742 C C . VAL A 1 355 ? 6.079 71.378 65.002 1.00 29.84 451 VAL A C 1
ATOM 2743 O O . VAL A 1 355 ? 5.718 72.511 64.750 1.00 32.08 451 VAL A O 1
ATOM 2747 N N . GLN A 1 356 ? 7.309 71.092 65.388 1.00 30.21 452 GLN A N 1
ATOM 2748 C CA . GLN A 1 356 ? 8.275 72.171 65.788 1.00 31.87 452 GLN A CA 1
ATOM 2749 C C . GLN A 1 356 ? 9.637 72.056 65.166 1.00 30.53 452 GLN A C 1
ATOM 2750 O O . GLN A 1 356 ? 10.632 72.631 65.685 1.00 29.77 452 GLN A O 1
ATOM 2756 N N . GLN A 1 357 ? 9.649 71.294 64.093 1.00 29.64 453 GLN A N 1
ATOM 2757 C CA . GLN A 1 357 ? 10.824 71.145 63.239 1.00 30.55 453 GLN A CA 1
ATOM 2758 C C . GLN A 1 357 ? 10.364 70.865 61.800 1.00 28.50 453 GLN A C 1
ATOM 2759 O O . GLN A 1 357 ? 9.144 70.620 61.604 1.00 27.06 453 GLN A O 1
ATOM 2765 N N . PRO A 1 358 ? 11.319 70.872 60.829 1.00 27.46 454 PRO A N 1
ATOM 2766 C CA . PRO A 1 358 ? 10.927 70.587 59.493 1.00 26.80 454 PRO A CA 1
ATOM 2767 C C . PRO A 1 358 ? 10.174 69.311 59.309 1.00 26.42 454 PRO A C 1
ATOM 2768 O O . PRO A 1 358 ? 10.423 68.322 60.003 1.00 26.25 454 PRO A O 1
ATOM 2772 N N . PHE A 1 359 ? 9.164 69.368 58.401 1.00 25.32 455 PHE A N 1
ATOM 2773 C CA . PHE A 1 359 ? 8.260 68.275 58.284 1.00 25.18 455 PHE A CA 1
ATOM 2774 C C . PHE A 1 359 ? 7.824 68.053 56.837 1.00 25.41 455 PHE A C 1
ATOM 2775 O O . PHE A 1 359 ? 7.775 69.000 56.078 1.00 24.84 455 PHE A O 1
ATOM 2783 N N . LEU A 1 360 ? 7.417 66.835 56.587 1.00 26.13 456 LEU A N 1
ATOM 2784 C CA . LEU A 1 360 ? 6.833 66.395 55.327 1.00 28.40 456 LEU A CA 1
ATOM 2785 C C . LEU A 1 360 ? 5.298 66.340 55.470 1.00 27.77 456 LEU A C 1
ATOM 2786 O O . LEU A 1 360 ? 4.807 66.053 56.556 1.00 26.23 456 LEU A O 1
ATOM 2791 N N . PHE A 1 361 ? 4.551 66.732 54.421 1.00 26.40 457 PHE A N 1
ATOM 2792 C CA . PHE A 1 361 ? 3.105 66.602 54.448 1.00 26.59 457 PHE A CA 1
ATOM 2793 C C . PHE A 1 361 ? 2.542 65.976 53.190 1.00 26.99 457 PHE A C 1
ATOM 2794 O O . PHE A 1 361 ? 3.065 66.137 52.078 1.00 26.54 457 PHE A O 1
ATOM 2802 N N . VAL A 1 362 ? 1.416 65.341 53.395 1.00 27.48 458 VAL A N 1
ATOM 2803 C CA . VAL A 1 362 ? 0.603 64.758 52.336 1.00 27.37 458 VAL A CA 1
ATOM 2804 C C . VAL A 1 362 ? -0.816 65.229 52.597 1.00 26.50 458 VAL A C 1
ATOM 2805 O O . VAL A 1 362 ? -1.376 65.025 53.694 1.00 26.34 458 VAL A O 1
ATOM 2809 N N . LEU A 1 363 ? -1.422 65.836 51.614 1.00 26.99 459 LEU A N 1
ATOM 2810 C CA . LEU A 1 363 ? -2.866 66.126 51.636 1.00 27.33 459 LEU A CA 1
ATOM 2811 C C . LEU A 1 363 ? -3.576 65.032 50.880 1.00 27.17 459 LEU A C 1
ATOM 2812 O O . LEU A 1 363 ? -3.391 64.891 49.644 1.00 25.53 459 LEU A O 1
ATOM 2817 N N . TRP A 1 364 ? -4.357 64.260 51.610 1.00 26.17 460 TRP A N 1
ATOM 2818 C CA . TRP A 1 364 ? -4.789 62.933 51.230 1.00 26.97 460 TRP A CA 1
ATOM 2819 C C . TRP A 1 364 ? -6.265 62.925 50.968 1.00 27.51 460 TRP A C 1
ATOM 2820 O O . TRP A 1 364 ? -7.055 63.495 51.708 1.00 27.96 460 TRP A O 1
ATOM 2831 N N . ASP A 1 365 ? -6.682 62.301 49.879 1.00 27.63 461 ASP A N 1
ATOM 2832 C CA . ASP A 1 365 ? -8.071 62.110 49.553 1.00 28.33 461 ASP A CA 1
ATOM 2833 C C . ASP A 1 365 ? -8.555 60.828 50.202 1.00 29.34 461 ASP A C 1
ATOM 2834 O O . ASP A 1 365 ? -8.133 59.722 49.819 1.00 26.94 461 ASP A O 1
ATOM 2839 N N . GLN A 1 366 ? -9.462 60.986 51.198 1.00 30.75 462 GLN A N 1
ATOM 2840 C CA . GLN A 1 366 ? -9.890 59.853 51.990 1.00 32.75 462 GLN A CA 1
ATOM 2841 C C . GLN A 1 366 ? -10.838 58.919 51.199 1.00 34.37 462 GLN A C 1
ATOM 2842 O O . GLN A 1 366 ? -10.829 57.693 51.440 1.00 35.05 462 GLN A O 1
ATOM 2848 N N . GLN A 1 367 ? -11.657 59.473 50.327 1.00 35.79 463 GLN A N 1
ATOM 2849 C CA . GLN A 1 367 ? -12.613 58.646 49.579 1.00 39.95 463 GLN A CA 1
ATOM 2850 C C . GLN A 1 367 ? -11.915 57.756 48.519 1.00 38.96 463 GLN A C 1
ATOM 2851 O O . GLN A 1 367 ? -12.230 56.614 48.396 1.00 39.06 463 GLN A O 1
ATOM 2857 N N . HIS A 1 368 ? -10.937 58.284 47.777 1.00 37.26 464 HIS A N 1
ATOM 2858 C CA . HIS A 1 368 ? -10.347 57.543 46.683 1.00 36.60 464 HIS A CA 1
ATOM 2859 C C . HIS A 1 368 ? -8.949 57.064 46.995 1.00 37.62 464 HIS A C 1
ATOM 2860 O O . HIS A 1 368 ? -8.303 56.438 46.139 1.00 37.91 464 HIS A O 1
ATOM 2867 N N . LYS A 1 369 ? -8.415 57.452 48.168 1.00 36.01 465 LYS A N 1
ATOM 2868 C CA . LYS A 1 369 ? -7.131 56.996 48.652 1.00 35.23 465 LYS A CA 1
ATOM 2869 C C . LYS A 1 369 ? -5.933 57.395 47.797 1.00 32.10 465 LYS A C 1
ATOM 2870 O O . LYS A 1 369 ? -5.141 56.531 47.325 1.00 32.20 465 LYS A O 1
ATOM 2876 N N . PHE A 1 370 ? -5.764 58.694 47.632 1.00 30.08 466 PHE A N 1
ATOM 2877 C CA . PHE A 1 370 ? -4.561 59.214 46.962 1.00 30.41 466 PHE A CA 1
ATOM 2878 C C . PHE A 1 370 ? -4.098 60.557 47.404 1.00 28.37 466 PHE A C 1
ATOM 2879 O O . PHE A 1 370 ? -4.900 61.306 48.016 1.00 26.08 466 PHE A O 1
ATOM 2887 N N . PRO A 1 371 ? -2.842 60.895 47.035 1.00 27.90 467 PRO A N 1
ATOM 2888 C CA . PRO A 1 371 ? -2.353 62.183 47.407 1.00 27.33 467 PRO A CA 1
ATOM 2889 C C . PRO A 1 371 ? -2.730 63.249 46.460 1.00 26.09 467 PRO A C 1
ATOM 2890 O O . PRO A 1 371 ? -2.286 63.295 45.313 1.00 26.66 467 PRO A O 1
ATOM 2894 N N . VAL A 1 372 ? -3.450 64.209 46.996 1.00 24.80 468 VAL A N 1
ATOM 2895 C CA . VAL A 1 372 ? -3.809 65.327 46.243 1.00 23.73 468 VAL A CA 1
ATOM 2896 C C . VAL A 1 372 ? -2.591 66.256 46.170 1.00 23.61 468 VAL A C 1
ATOM 2897 O O . VAL A 1 372 ? -2.358 66.875 45.119 1.00 23.07 468 VAL A O 1
ATOM 2901 N N . PHE A 1 373 ? -1.936 66.499 47.334 1.00 22.85 469 PHE A N 1
ATOM 2902 C CA . PHE A 1 373 ? -0.714 67.325 47.377 1.00 22.81 469 PHE A CA 1
ATOM 2903 C C . PHE A 1 373 ? 0.292 66.628 48.215 1.00 23.03 469 PHE A C 1
ATOM 2904 O O . PHE A 1 373 ? -0.057 65.765 49.053 1.00 22.99 469 PHE A O 1
ATOM 2912 N N . MET A 1 374 ? 1.536 66.974 48.026 1.00 23.32 470 MET A N 1
ATOM 2913 C CA . MET A 1 374 ? 2.586 66.495 48.880 1.00 24.16 470 MET A CA 1
ATOM 2914 C C . MET A 1 374 ? 3.641 67.559 48.903 1.00 24.09 470 MET A C 1
ATOM 2915 O O . MET A 1 374 ? 3.628 68.484 48.067 1.00 23.24 470 MET A O 1
ATOM 2920 N N . GLY A 1 375 ? 4.442 67.590 49.970 1.00 24.75 471 GLY A N 1
ATOM 2921 C CA . GLY A 1 375 ? 5.432 68.621 50.081 1.00 24.59 471 GLY A CA 1
ATOM 2922 C C . GLY A 1 375 ? 6.159 68.613 51.430 1.00 24.81 471 GLY A C 1
ATOM 2923 O O . GLY A 1 375 ? 6.065 67.651 52.174 1.00 25.56 471 GLY A O 1
ATOM 2924 N N . ARG A 1 376 ? 6.840 69.708 51.770 1.00 24.79 472 ARG A N 1
ATOM 2925 C CA . ARG A 1 376 ? 7.576 69.768 53.051 1.00 25.02 472 ARG A CA 1
ATOM 2926 C C . ARG A 1 376 ? 7.703 71.216 53.413 1.00 25.40 472 ARG A C 1
ATOM 2927 O O . ARG A 1 376 ? 7.610 72.125 52.582 1.00 24.55 472 ARG A O 1
ATOM 2935 N N . VAL A 1 377 ? 7.840 71.453 54.711 1.00 25.41 473 VAL A N 1
ATOM 2936 C CA . VAL A 1 377 ? 8.101 72.786 55.190 1.00 25.81 473 VAL A CA 1
ATOM 2937 C C . VAL A 1 377 ? 9.417 72.678 56.010 1.00 27.52 473 VAL A C 1
ATOM 2938 O O . VAL A 1 377 ? 9.464 71.906 56.997 1.00 27.58 473 VAL A O 1
ATOM 2942 N N . TYR A 1 378 ? 10.416 73.477 55.633 1.00 28.40 474 TYR A N 1
ATOM 2943 C CA . TYR A 1 378 ? 11.614 73.706 56.387 1.00 30.02 474 TYR A CA 1
ATOM 2944 C C . TYR A 1 378 ? 11.535 74.993 57.211 1.00 30.59 474 TYR A C 1
ATOM 2945 O O . TYR A 1 378 ? 12.003 75.021 58.296 1.00 31.60 474 TYR A O 1
ATOM 2954 N N . ASP A 1 379 ? 10.962 76.052 56.695 1.00 32.26 475 ASP A N 1
ATOM 2955 C CA . ASP A 1 379 ? 10.947 77.337 57.354 1.00 33.69 475 ASP A CA 1
ATOM 2956 C C . ASP A 1 379 ? 9.557 77.924 57.134 1.00 36.18 475 ASP A C 1
ATOM 2957 O O . ASP A 1 379 ? 9.254 78.413 56.030 1.00 30.94 475 ASP A O 1
ATOM 2962 N N . PRO A 1 380 ? 8.738 77.972 58.221 1.00 24.92 476 PRO A N 1
ATOM 2963 C CA . PRO A 1 380 ? 7.381 78.452 58.076 1.00 26.74 476 PRO A CA 1
ATOM 2964 C C . PRO A 1 380 ? 7.264 79.916 57.796 1.00 28.63 476 PRO A C 1
ATOM 2965 O O . PRO A 1 380 ? 6.215 80.394 57.438 1.00 31.85 476 PRO A O 1
ATOM 2969 N N . ARG A 1 381 ? 8.346 80.645 57.980 1.00 30.56 477 ARG A N 1
ATOM 2970 C CA . ARG A 1 381 ? 8.361 82.006 57.564 1.00 34.19 477 ARG A CA 1
ATOM 2971 C C . ARG A 1 381 ? 8.563 82.074 56.020 1.00 35.26 477 ARG A C 1
ATOM 2972 O O . ARG A 1 381 ? 8.197 83.120 55.515 1.00 34.17 477 ARG A O 1
ATOM 2980 N N . CYS B 1 5 ? 29.117 86.391 39.951 1.00 61.22 101 CYS B N 1
ATOM 2981 C CA . CYS B 1 5 ? 28.506 85.880 38.666 1.00 60.62 101 CYS B CA 1
ATOM 2982 C C . CYS B 1 5 ? 27.446 86.833 38.075 1.00 61.65 101 CYS B C 1
ATOM 2983 O O . CYS B 1 5 ? 26.505 87.145 38.777 1.00 64.23 101 CYS B O 1
ATOM 2986 N N . PRO B 1 6 ? 27.553 87.258 36.786 1.00 66.09 102 PRO B N 1
ATOM 2987 C CA . PRO B 1 6 ? 26.408 88.028 36.185 1.00 68.85 102 PRO B CA 1
ATOM 2988 C C . PRO B 1 6 ? 25.076 87.326 36.404 1.00 72.52 102 PRO B C 1
ATOM 2989 O O . PRO B 1 6 ? 24.965 86.155 36.080 1.00 72.48 102 PRO B O 1
ATOM 2993 N N . GLY B 1 7 ? 24.125 88.016 37.043 1.00 80.45 103 GLY B N 1
ATOM 2994 C CA . GLY B 1 7 ? 22.745 87.526 37.241 1.00 84.96 103 GLY B CA 1
ATOM 2995 C C . GLY B 1 7 ? 22.052 87.343 35.900 1.00 84.54 103 GLY B C 1
ATOM 2996 O O . GLY B 1 7 ? 22.637 87.664 34.859 1.00 81.57 103 GLY B O 1
ATOM 2997 N N . PRO B 1 8 ? 20.812 86.820 35.902 1.00 88.79 104 PRO B N 1
ATOM 2998 C CA . PRO B 1 8 ? 20.249 86.476 34.578 1.00 90.98 104 PRO B CA 1
ATOM 2999 C C . PRO B 1 8 ? 20.006 87.689 33.676 1.00 86.95 104 PRO B C 1
ATOM 3000 O O . PRO B 1 8 ? 19.669 88.775 34.162 1.00 81.95 104 PRO B O 1
ATOM 3004 N N . VAL B 1 9 ? 20.227 87.500 32.375 1.00 83.87 105 VAL B N 1
ATOM 3005 C CA . VAL B 1 9 ? 20.082 88.593 31.423 1.00 84.17 105 VAL B CA 1
ATOM 3006 C C . VAL B 1 9 ? 18.611 89.034 31.399 1.00 77.55 105 VAL B C 1
ATOM 3007 O O . VAL B 1 9 ? 17.723 88.241 31.639 1.00 70.12 105 VAL B O 1
ATOM 3011 N N . THR B 1 10 ? 18.361 90.305 31.141 1.00 78.47 106 THR B N 1
ATOM 3012 C CA . THR B 1 10 ? 16.984 90.760 30.816 1.00 80.24 106 THR B CA 1
ATOM 3013 C C . THR B 1 10 ? 16.706 90.407 29.341 1.00 77.37 106 THR B C 1
ATOM 3014 O O . THR B 1 10 ? 17.560 90.634 28.464 1.00 76.74 106 THR B O 1
ATOM 3018 N N . LEU B 1 11 ? 15.532 89.823 29.097 1.00 75.79 107 LEU B N 1
ATOM 3019 C CA . LEU B 1 11 ? 15.048 89.565 27.747 1.00 72.40 107 LEU B CA 1
ATOM 3020 C C . LEU B 1 11 ? 14.787 90.894 27.085 1.00 71.47 107 LEU B C 1
ATOM 3021 O O . LEU B 1 11 ? 14.320 91.840 27.711 1.00 69.29 107 LEU B O 1
ATOM 3026 N N . CYS B 1 12 ? 15.079 90.947 25.795 1.00 68.17 108 CYS B N 1
ATOM 3027 C CA . CYS B 1 12 ? 14.835 92.141 24.991 1.00 65.47 108 CYS B CA 1
ATOM 3028 C C . CYS B 1 12 ? 13.431 92.014 24.378 1.00 64.87 108 CYS B C 1
ATOM 3029 O O . CYS B 1 12 ? 12.957 90.913 24.145 1.00 62.18 108 CYS B O 1
ATOM 3032 N N . SER B 1 13 ? 12.734 93.110 24.101 1.00 67.33 109 SER B N 1
ATOM 3033 C CA . SER B 1 13 ? 11.554 92.989 23.199 1.00 69.56 109 SER B CA 1
ATOM 3034 C C . SER B 1 13 ? 12.033 92.560 21.808 1.00 69.86 109 SER B C 1
ATOM 3035 O O . SER B 1 13 ? 13.242 92.609 21.478 1.00 65.77 109 SER B O 1
ATOM 3038 N N . ASP B 1 14 ? 11.073 92.122 21.004 1.00 77.07 110 ASP B N 1
ATOM 3039 C CA . ASP B 1 14 ? 11.292 91.901 19.566 1.00 82.62 110 ASP B CA 1
ATOM 3040 C C . ASP B 1 14 ? 11.967 93.113 18.881 1.00 81.96 110 ASP B C 1
ATOM 3041 O O . ASP B 1 14 ? 12.871 92.935 18.064 1.00 76.85 110 ASP B O 1
ATOM 3046 N N . LEU B 1 15 ? 11.556 94.327 19.247 1.00 81.56 111 LEU B N 1
ATOM 3047 C CA . LEU B 1 15 ? 12.067 95.532 18.567 1.00 86.52 111 LEU B CA 1
ATOM 3048 C C . LEU B 1 15 ? 13.538 95.808 18.921 1.00 82.62 111 LEU B C 1
ATOM 3049 O O . LEU B 1 15 ? 14.368 96.069 18.024 1.00 77.86 111 LEU B O 1
ATOM 3054 N N . GLU B 1 16 ? 13.851 95.725 20.214 1.00 79.06 112 GLU B N 1
ATOM 3055 C CA . GLU B 1 16 ? 15.250 95.902 20.702 1.00 77.08 112 GLU B CA 1
ATOM 3056 C C . GLU B 1 16 ? 16.159 94.863 20.006 1.00 71.28 112 GLU B C 1
ATOM 3057 O O . GLU B 1 16 ? 17.228 95.202 19.478 1.00 68.03 112 GLU B O 1
ATOM 3063 N N . SER B 1 17 ? 15.662 93.627 19.938 1.00 66.02 113 SER B N 1
ATOM 3064 C CA . SER B 1 17 ? 16.390 92.519 19.259 1.00 64.20 113 SER B CA 1
ATOM 3065 C C . SER B 1 17 ? 16.640 92.776 17.748 1.00 58.33 113 SER B C 1
ATOM 3066 O O . SER B 1 17 ? 17.744 92.574 17.273 1.00 52.90 113 SER B O 1
ATOM 3069 N N . HIS B 1 18 ? 15.624 93.285 17.036 1.00 60.34 114 HIS B N 1
ATOM 3070 C CA . HIS B 1 18 ? 15.742 93.627 15.590 1.00 63.26 114 HIS B CA 1
ATOM 3071 C C . HIS B 1 18 ? 16.845 94.711 15.306 1.00 58.98 114 HIS B C 1
ATOM 3072 O O . HIS B 1 18 ? 17.600 94.578 14.338 1.00 53.70 114 HIS B O 1
ATOM 3079 N N . SER B 1 19 ? 16.989 95.694 16.213 1.00 58.82 115 SER B N 1
ATOM 3080 C CA . SER B 1 19 ? 17.946 96.814 16.094 1.00 59.14 115 SER B CA 1
ATOM 3081 C C . SER B 1 19 ? 19.444 96.435 16.177 1.00 57.68 115 SER B C 1
ATOM 3082 O O . SER B 1 19 ? 20.296 97.228 15.812 1.00 57.16 115 SER B O 1
ATOM 3085 N N . THR B 1 20 ? 19.744 95.239 16.682 1.00 54.98 116 THR B N 1
ATOM 3086 C CA . THR B 1 20 ? 21.082 94.710 16.781 1.00 54.03 116 THR B CA 1
ATOM 3087 C C . THR B 1 20 ? 21.515 93.843 15.585 1.00 51.03 116 THR B C 1
ATOM 3088 O O . THR B 1 20 ? 22.634 93.356 15.514 1.00 49.83 116 THR B O 1
ATOM 3092 N N . GLU B 1 21 ? 20.610 93.592 14.678 1.00 49.32 117 GLU B N 1
ATOM 3093 C CA . GLU B 1 21 ? 20.861 92.647 13.631 1.00 49.05 117 GLU B CA 1
ATOM 3094 C C . GLU B 1 21 ? 22.021 93.036 12.721 1.00 46.50 117 GLU B C 1
ATOM 3095 O O . GLU B 1 21 ? 22.751 92.146 12.289 1.00 43.45 117 GLU B O 1
ATOM 3101 N N . ALA B 1 22 ? 22.256 94.334 12.478 1.00 44.53 118 ALA B N 1
ATOM 3102 C CA . ALA B 1 22 ? 23.326 94.704 11.524 1.00 42.90 118 ALA B CA 1
ATOM 3103 C C . ALA B 1 22 ? 24.664 94.506 12.183 1.00 41.25 118 ALA B C 1
ATOM 3104 O O . ALA B 1 22 ? 25.585 93.981 11.563 1.00 40.40 118 ALA B O 1
ATOM 3106 N N . VAL B 1 23 ? 24.760 94.823 13.473 1.00 40.03 119 VAL B N 1
ATOM 3107 C CA . VAL B 1 23 ? 25.959 94.584 14.204 1.00 39.33 119 VAL B CA 1
ATOM 3108 C C . VAL B 1 23 ? 26.291 93.074 14.135 1.00 38.10 119 VAL B C 1
ATOM 3109 O O . VAL B 1 23 ? 27.442 92.704 13.963 1.00 38.34 119 VAL B O 1
ATOM 3113 N N . LEU B 1 24 ? 25.283 92.234 14.328 1.00 37.33 120 LEU B N 1
ATOM 3114 C CA . LEU B 1 24 ? 25.478 90.815 14.538 1.00 36.46 120 LEU B CA 1
ATOM 3115 C C . LEU B 1 24 ? 25.906 90.238 13.247 1.00 35.31 120 LEU B C 1
ATOM 3116 O O . LEU B 1 24 ? 26.806 89.413 13.217 1.00 34.67 120 LEU B O 1
ATOM 3121 N N . GLY B 1 25 ? 25.246 90.677 12.171 1.00 36.31 121 GLY B N 1
ATOM 3122 C CA . GLY B 1 25 ? 25.685 90.360 10.848 1.00 35.87 121 GLY B CA 1
ATOM 3123 C C . GLY B 1 25 ? 27.162 90.549 10.631 1.00 35.55 121 GLY B C 1
ATOM 3124 O O . GLY B 1 25 ? 27.874 89.641 10.163 1.00 35.19 121 GLY B O 1
ATOM 3125 N N . ASP B 1 26 ? 27.589 91.749 10.877 1.00 36.11 122 ASP B N 1
ATOM 3126 C CA . ASP B 1 26 ? 28.938 92.132 10.667 1.00 38.13 122 ASP B CA 1
ATOM 3127 C C . ASP B 1 26 ? 29.931 91.371 11.577 1.00 38.56 122 ASP B C 1
ATOM 3128 O O . ASP B 1 26 ? 31.059 91.146 11.152 1.00 39.09 122 ASP B O 1
ATOM 3133 N N . ALA B 1 27 ? 29.539 91.044 12.822 1.00 36.02 123 ALA B N 1
ATOM 3134 C CA . ALA B 1 27 ? 30.340 90.216 13.704 1.00 35.54 123 ALA B CA 1
ATOM 3135 C C . ALA B 1 27 ? 30.482 88.856 13.053 1.00 35.09 123 ALA B C 1
ATOM 3136 O O . ALA B 1 27 ? 31.566 88.278 12.990 1.00 35.37 123 ALA B O 1
ATOM 3138 N N . LEU B 1 28 ? 29.365 88.289 12.602 1.00 34.08 124 LEU B N 1
ATOM 3139 C CA . LEU B 1 28 ? 29.396 86.963 12.037 1.00 32.68 124 LEU B CA 1
ATOM 3140 C C . LEU B 1 28 ? 30.272 86.876 10.763 1.00 32.33 124 LEU B C 1
ATOM 3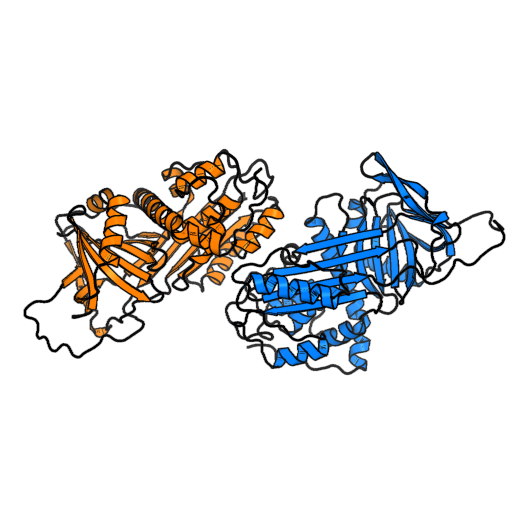141 O O . LEU B 1 28 ? 30.935 85.867 10.537 1.00 30.76 124 LEU B O 1
ATOM 3146 N N . VAL B 1 29 ? 30.329 87.954 9.984 1.00 32.81 125 VAL B N 1
ATOM 3147 C CA . VAL B 1 29 ? 31.266 88.027 8.838 1.00 32.89 125 VAL B CA 1
ATOM 3148 C C . VAL B 1 29 ? 32.694 87.961 9.398 1.00 33.28 125 VAL B C 1
ATOM 3149 O O . VAL B 1 29 ? 33.486 87.210 8.899 1.00 33.41 125 VAL B O 1
ATOM 3153 N N . ASP B 1 30 ? 33.019 88.771 10.400 1.00 34.06 126 ASP B N 1
ATOM 3154 C CA . ASP B 1 30 ? 34.353 88.805 10.977 1.00 34.86 126 ASP B CA 1
ATOM 3155 C C . ASP B 1 30 ? 34.703 87.430 11.474 1.00 32.57 126 ASP B C 1
ATOM 3156 O O . ASP B 1 30 ? 35.782 86.974 11.243 1.00 31.67 126 ASP B O 1
ATOM 3161 N N . PHE B 1 31 ? 33.794 86.873 12.300 1.00 31.05 127 PHE B N 1
ATOM 3162 C CA . PHE B 1 31 ? 33.996 85.590 12.912 1.00 29.83 127 PHE B CA 1
ATOM 3163 C C . PHE B 1 31 ? 34.184 84.492 11.836 1.00 29.57 127 PHE B C 1
ATOM 3164 O O . PHE B 1 31 ? 35.061 83.659 11.968 1.00 29.90 127 PHE B O 1
ATOM 3172 N N . SER B 1 32 ? 33.404 84.523 10.758 1.00 29.08 128 SER B N 1
ATOM 3173 C CA . SER B 1 32 ? 33.591 83.584 9.613 1.00 30.47 128 SER B CA 1
ATOM 3174 C C . SER B 1 32 ? 34.969 83.486 9.050 1.00 30.47 128 SER B C 1
ATOM 3175 O O . SER B 1 32 ? 35.479 82.367 8.790 1.00 30.66 128 SER B O 1
ATOM 3178 N N . LEU B 1 33 ? 35.551 84.648 8.830 1.00 30.69 129 LEU B N 1
ATOM 3179 C CA . LEU B 1 33 ? 36.935 84.724 8.367 1.00 33.13 129 LEU B CA 1
ATOM 3180 C C . LEU B 1 33 ? 37.988 84.217 9.364 1.00 32.10 129 LEU B C 1
ATOM 3181 O O . LEU B 1 33 ? 38.927 83.545 8.963 1.00 32.55 129 LEU B O 1
ATOM 3186 N N . LYS B 1 34 ? 37.822 84.546 10.648 1.00 32.09 130 LYS B N 1
ATOM 3187 C CA . LYS B 1 34 ? 38.733 84.009 11.657 1.00 31.55 130 LYS B CA 1
ATOM 3188 C C . LYS B 1 34 ? 38.661 82.506 11.639 1.00 30.19 130 LYS B C 1
ATOM 3189 O O . LYS B 1 34 ? 39.680 81.862 11.741 1.00 30.19 130 LYS B O 1
ATOM 3195 N N . LEU B 1 35 ? 37.455 81.955 11.520 1.00 29.13 131 LEU B N 1
ATOM 3196 C CA . LEU B 1 35 ? 37.288 80.506 11.453 1.00 27.92 131 LEU B CA 1
ATOM 3197 C C . LEU B 1 35 ? 37.890 79.927 10.197 1.00 27.35 131 LEU B C 1
ATOM 3198 O O . LEU B 1 35 ? 38.568 78.907 10.209 1.00 26.90 131 LEU B O 1
ATOM 3203 N N . TYR B 1 36 ? 37.710 80.612 9.107 1.00 28.16 132 TYR B N 1
ATOM 3204 C CA . TYR B 1 36 ? 38.238 80.142 7.796 1.00 28.47 132 TYR B CA 1
ATOM 3205 C C . TYR B 1 36 ? 39.725 79.906 7.835 1.00 28.94 132 TYR B C 1
ATOM 3206 O O . TYR B 1 36 ? 40.199 78.857 7.456 1.00 28.24 132 TYR B O 1
ATOM 3215 N N . HIS B 1 37 ? 40.445 80.878 8.337 1.00 31.42 133 HIS B N 1
ATOM 3216 C CA . HIS B 1 37 ? 41.902 80.723 8.492 1.00 33.62 133 HIS B CA 1
ATOM 3217 C C . HIS B 1 37 ? 42.289 79.734 9.507 1.00 31.38 133 HIS B C 1
ATOM 3218 O O . HIS B 1 37 ? 43.223 79.003 9.293 1.00 31.29 133 HIS B O 1
ATOM 3225 N N . ALA B 1 38 ? 41.531 79.605 10.585 1.00 30.41 134 ALA B N 1
ATOM 3226 C CA . ALA B 1 38 ? 41.910 78.598 11.575 1.00 29.36 134 ALA B CA 1
ATOM 3227 C C . ALA B 1 38 ? 41.654 77.218 10.976 1.00 28.81 134 ALA B C 1
ATOM 3228 O O . ALA B 1 38 ? 42.480 76.304 11.151 1.00 29.58 134 ALA B O 1
ATOM 3230 N N . PHE B 1 39 ? 40.488 77.027 10.366 1.00 28.00 135 PHE B N 1
ATOM 3231 C CA . PHE B 1 39 ? 40.182 75.711 9.743 1.00 28.39 135 PHE B CA 1
ATOM 3232 C C . PHE B 1 39 ? 41.235 75.348 8.693 1.00 29.21 135 PHE B C 1
ATOM 3233 O O . PHE B 1 39 ? 41.682 74.207 8.627 1.00 29.60 135 PHE B O 1
ATOM 3241 N N . SER B 1 40 ? 41.635 76.342 7.907 1.00 30.44 136 SER B N 1
ATOM 3242 C CA . SER B 1 40 ? 42.657 76.111 6.870 1.00 32.61 136 SER B CA 1
ATOM 3243 C C . SER B 1 40 ? 44.005 75.706 7.552 1.00 33.36 136 SER B C 1
ATOM 3244 O O . SER B 1 40 ? 44.631 74.740 7.177 1.00 32.89 136 SER B O 1
ATOM 3247 N N . ALA B 1 41 ? 44.414 76.429 8.553 1.00 35.45 137 ALA B N 1
ATOM 3248 C CA . ALA B 1 41 ? 45.611 76.038 9.272 1.00 37.37 137 ALA B CA 1
ATOM 3249 C C . ALA B 1 41 ? 45.523 74.589 9.857 1.00 38.34 137 ALA B C 1
ATOM 3250 O O . ALA B 1 41 ? 46.510 73.943 9.932 1.00 38.59 137 ALA B O 1
ATOM 3252 N N . MET B 1 42 ? 44.348 74.070 10.258 1.00 38.73 138 MET B N 1
ATOM 3253 C CA . MET B 1 42 ? 44.246 72.686 10.785 1.00 39.27 138 MET B CA 1
ATOM 3254 C C . MET B 1 42 ? 44.217 71.606 9.742 1.00 42.98 138 MET B C 1
ATOM 3255 O O . MET B 1 42 ? 44.497 70.489 10.064 1.00 41.86 138 MET B O 1
ATOM 3260 N N . LYS B 1 43 ? 43.873 71.932 8.482 1.00 45.39 139 LYS B N 1
ATOM 3261 C CA . LYS B 1 43 ? 43.769 70.933 7.469 1.00 47.42 139 LYS B CA 1
ATOM 3262 C C . LYS B 1 43 ? 45.026 70.879 6.606 1.00 48.17 139 LYS B C 1
ATOM 3263 O O . LYS B 1 43 ? 45.797 71.839 6.450 1.00 48.21 139 LYS B O 1
ATOM 3269 N N . LYS B 1 44 ? 45.211 69.719 6.010 1.00 49.66 140 LYS B N 1
ATOM 3270 C CA . LYS B 1 44 ? 46.237 69.561 5.042 1.00 53.48 140 LYS B CA 1
ATOM 3271 C C . LYS B 1 44 ? 46.038 70.509 3.851 1.00 50.02 140 LYS B C 1
ATOM 3272 O O . LYS B 1 44 ? 44.936 71.034 3.586 1.00 47.37 140 LYS B O 1
ATOM 3278 N N . VAL B 1 45 ? 47.112 70.677 3.113 1.00 47.86 141 VAL B N 1
ATOM 3279 C CA . VAL B 1 45 ? 47.080 71.593 1.978 1.00 49.08 141 VAL B CA 1
ATOM 3280 C C . VAL B 1 45 ? 46.103 71.044 0.909 1.00 46.11 141 VAL B C 1
ATOM 3281 O O . VAL B 1 45 ? 45.960 69.832 0.749 1.00 46.60 141 VAL B O 1
ATOM 3285 N N . GLU B 1 46 ? 45.491 71.917 0.151 1.00 44.01 142 GLU B N 1
ATOM 3286 C CA . GLU B 1 46 ? 44.762 71.481 -1.050 1.00 43.11 142 GLU B CA 1
ATOM 3287 C C . GLU B 1 46 ? 43.617 70.507 -0.733 1.00 40.83 142 GLU B C 1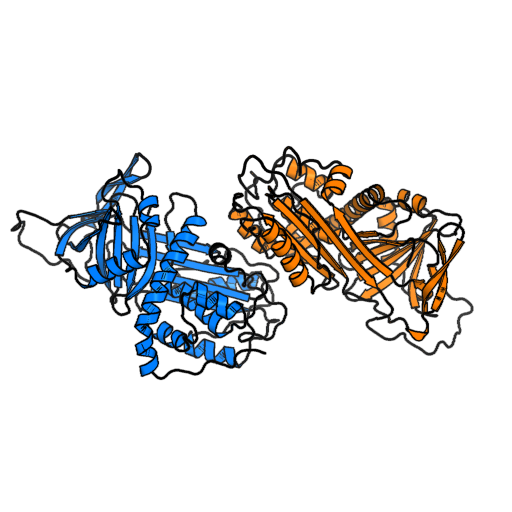
ATOM 3288 O O . GLU B 1 46 ? 43.436 69.505 -1.406 1.00 38.79 142 GLU B O 1
ATOM 3294 N N . THR B 1 47 ? 42.926 70.755 0.393 1.00 39.43 143 THR B N 1
ATOM 3295 C CA . THR B 1 47 ? 41.807 69.931 0.802 1.00 36.76 143 THR B CA 1
ATOM 3296 C C . THR B 1 47 ? 40.490 70.698 0.696 1.00 33.75 143 THR B C 1
ATOM 3297 O O . THR B 1 47 ? 40.415 71.935 0.845 1.00 31.55 143 THR B O 1
ATOM 3301 N N . ASN B 1 48 ? 39.432 69.937 0.503 1.00 31.94 144 ASN B N 1
ATOM 3302 C CA . ASN B 1 48 ? 38.105 70.530 0.550 1.00 31.06 144 ASN B CA 1
ATOM 3303 C C . ASN B 1 48 ? 37.737 70.790 2.038 1.00 29.41 144 ASN B C 1
ATOM 3304 O O . ASN B 1 48 ? 38.142 70.015 2.897 1.00 29.43 144 ASN B O 1
ATOM 3309 N N . MET B 1 49 ? 36.976 71.855 2.289 1.00 28.71 145 MET B N 1
ATOM 3310 C CA . MET B 1 49 ? 36.384 72.029 3.594 1.00 29.11 145 MET B CA 1
ATOM 3311 C C . MET B 1 49 ? 35.130 72.833 3.554 1.00 28.74 145 MET B C 1
ATOM 3312 O O . MET B 1 49 ? 34.925 73.630 2.560 1.00 28.60 145 MET B O 1
ATOM 3317 N N . ALA B 1 50 ? 34.274 72.599 4.577 1.00 25.82 146 ALA B N 1
ATOM 3318 C CA . ALA B 1 50 ? 33.059 73.365 4.743 1.00 25.18 146 ALA B CA 1
ATOM 3319 C C . ALA B 1 50 ? 32.699 73.496 6.232 1.00 24.96 146 ALA B C 1
ATOM 3320 O O . ALA B 1 50 ? 32.835 72.532 6.953 1.00 24.15 146 ALA B O 1
ATOM 3322 N N . PHE B 1 51 ? 32.242 74.665 6.686 1.00 24.98 147 PHE B N 1
ATOM 3323 C CA . PHE B 1 51 ? 31.877 74.780 8.118 1.00 24.53 147 PHE B CA 1
ATOM 3324 C C . PHE B 1 51 ? 30.804 75.853 8.176 1.00 24.30 147 PHE B C 1
ATOM 3325 O O . PHE B 1 51 ? 30.588 76.616 7.199 1.00 23.86 147 PHE B O 1
ATOM 3333 N N . SER B 1 52 ? 30.133 75.950 9.329 1.00 23.48 148 SER B N 1
ATOM 3334 C CA . SER B 1 52 ? 29.096 76.894 9.531 1.00 23.13 148 SER B CA 1
ATOM 3335 C C . SER B 1 52 ? 29.454 77.895 10.582 1.00 24.19 148 SER B C 1
ATOM 3336 O O . SER B 1 52 ? 29.426 77.574 11.785 1.00 24.26 148 SER B O 1
ATOM 3339 N N . PRO B 1 53 ? 29.734 79.115 10.181 1.00 25.02 149 PRO B N 1
ATOM 3340 C CA . PRO B 1 53 ? 30.009 80.115 11.166 1.00 25.50 149 PRO B CA 1
ATOM 3341 C C . PRO B 1 53 ? 28.825 80.416 11.957 1.00 26.68 149 PRO B C 1
ATOM 3342 O O . PRO B 1 53 ? 28.974 80.745 13.178 1.00 27.25 149 PRO B O 1
ATOM 3346 N N . PHE B 1 54 ? 27.663 80.372 11.318 1.00 26.80 150 PHE B N 1
ATOM 3347 C CA . PHE B 1 54 ? 26.426 80.591 12.015 1.00 27.60 150 PHE B CA 1
ATOM 3348 C C . PHE B 1 54 ? 26.187 79.574 13.174 1.00 26.57 150 PHE B C 1
ATOM 3349 O O . PHE B 1 54 ? 25.924 79.995 14.279 1.00 26.81 150 PHE B O 1
ATOM 3357 N N . SER B 1 55 ? 26.304 78.268 12.908 1.00 25.34 151 SER B N 1
ATOM 3358 C CA . SER B 1 55 ? 25.951 77.296 13.887 1.00 24.55 151 SER B CA 1
ATOM 3359 C C . SER B 1 55 ? 27.022 77.150 14.973 1.00 24.73 151 SER B C 1
ATOM 3360 O O . SER B 1 55 ? 26.671 77.036 16.156 1.00 25.02 151 SER B O 1
ATOM 3363 N N . ILE B 1 56 ? 28.287 77.293 14.580 1.00 23.33 152 ILE B N 1
ATOM 3364 C CA . ILE B 1 56 ? 29.374 77.448 15.529 1.00 23.87 152 ILE B CA 1
ATOM 3365 C C . ILE B 1 56 ? 29.159 78.672 16.470 1.00 24.36 152 ILE B C 1
ATOM 3366 O O . ILE B 1 56 ? 29.258 78.559 17.679 1.00 25.02 152 ILE B O 1
ATOM 3371 N N . ALA B 1 57 ? 28.860 79.830 15.888 1.00 24.91 153 ALA B N 1
ATOM 3372 C CA . ALA B 1 57 ? 28.556 80.965 16.677 1.00 25.80 153 ALA B CA 1
ATOM 3373 C C . ALA B 1 57 ? 27.367 80.739 17.645 1.00 26.83 153 ALA B C 1
ATOM 3374 O O . ALA B 1 57 ? 27.403 81.211 18.769 1.00 25.96 153 ALA B O 1
ATOM 3376 N N . SER B 1 58 ? 26.328 80.032 17.200 1.00 27.36 154 SER B N 1
ATOM 3377 C CA . SER B 1 58 ? 25.195 79.795 18.090 1.00 27.87 154 SER B CA 1
ATOM 3378 C C . SER B 1 58 ? 25.637 78.997 19.272 1.00 27.49 154 SER B C 1
ATOM 3379 O O . SER B 1 58 ? 25.149 79.246 20.369 1.00 27.77 154 SER B O 1
ATOM 3382 N N . LEU B 1 59 ? 26.418 77.978 19.021 1.00 26.42 155 LEU B N 1
ATOM 3383 C CA . LEU B 1 59 ? 26.831 77.076 20.061 1.00 26.79 155 LEU B CA 1
ATOM 3384 C C . LEU B 1 59 ? 27.677 77.806 21.081 1.00 26.60 155 LEU B C 1
ATOM 3385 O O . LEU B 1 59 ? 27.378 77.736 22.275 1.00 26.81 155 LEU B O 1
ATOM 3390 N N . LEU B 1 60 ? 28.614 78.599 20.603 1.00 26.07 156 LEU B N 1
ATOM 3391 C CA . LEU B 1 60 ? 29.445 79.434 21.458 1.00 26.21 156 LEU B CA 1
ATOM 3392 C C . LEU B 1 60 ? 28.608 80.485 22.213 1.00 26.62 156 LEU B C 1
ATOM 3393 O O . LEU B 1 60 ? 28.994 80.870 23.310 1.00 26.37 156 LEU B O 1
ATOM 3398 N N . THR B 1 61 ? 27.588 81.040 21.575 1.00 26.08 157 THR B N 1
ATOM 3399 C CA . THR B 1 61 ? 26.813 82.091 22.169 1.00 27.32 157 THR B CA 1
ATOM 3400 C C . THR B 1 61 ? 25.896 81.513 23.312 1.00 28.62 157 THR B C 1
ATOM 3401 O O . THR B 1 61 ? 25.665 82.168 24.314 1.00 28.19 157 THR B O 1
ATOM 3405 N N . GLN B 1 62 ? 25.421 80.284 23.152 1.00 29.41 158 GLN B N 1
ATOM 3406 C CA . GLN B 1 62 ? 24.765 79.571 24.206 1.00 30.86 158 GLN B CA 1
ATOM 3407 C C . GLN B 1 62 ? 25.751 79.350 25.397 1.00 30.86 158 GLN B C 1
ATOM 3408 O O . GLN B 1 62 ? 25.341 79.391 26.565 1.00 30.25 158 GLN B O 1
ATOM 3414 N N . VAL B 1 63 ? 27.023 79.129 25.101 1.00 29.91 159 VAL B N 1
ATOM 3415 C CA . VAL B 1 63 ? 28.014 79.045 26.177 1.00 29.67 159 VAL B CA 1
ATOM 3416 C C . VAL B 1 63 ? 28.167 80.434 26.790 1.00 30.38 159 VAL B C 1
ATOM 3417 O O . VAL B 1 63 ? 28.346 80.562 28.002 1.00 30.73 159 VAL B O 1
ATOM 3421 N N . LEU B 1 64 ? 28.250 81.461 25.941 1.00 30.28 160 LEU B N 1
ATOM 3422 C CA . LEU B 1 64 ? 28.451 82.833 26.431 1.00 31.72 160 LEU B CA 1
ATOM 3423 C C . LEU B 1 64 ? 27.378 83.194 27.438 1.00 31.81 160 LEU B C 1
ATOM 3424 O O . LEU B 1 64 ? 27.664 83.890 28.362 1.00 33.11 160 LEU B O 1
ATOM 3429 N N . LEU B 1 65 ? 26.173 82.698 27.218 1.00 30.84 161 LEU B N 1
ATOM 3430 C CA . LEU B 1 65 ? 25.068 82.862 28.100 1.00 32.00 161 LEU B CA 1
ATOM 3431 C C . LEU B 1 65 ? 25.394 82.514 29.586 1.00 33.02 161 LEU B C 1
ATOM 3432 O O . LEU B 1 65 ? 24.851 83.146 30.447 1.00 31.96 161 LEU B O 1
ATOM 3437 N N . GLY B 1 66 ? 26.229 81.500 29.791 1.00 32.87 162 GLY B N 1
ATOM 3438 C CA . GLY B 1 66 ? 26.611 81.007 31.069 1.00 34.52 162 GLY B CA 1
ATOM 3439 C C . GLY B 1 66 ? 27.982 81.402 31.539 1.00 35.05 162 GLY B C 1
ATOM 3440 O O . GLY B 1 66 ? 28.442 80.840 32.537 1.00 34.79 162 GLY B O 1
ATOM 3441 N N . ALA B 1 67 ? 28.638 82.345 30.841 1.00 34.04 163 ALA B N 1
ATOM 3442 C CA . ALA B 1 67 ? 30.007 82.661 31.158 1.00 35.63 163 ALA B CA 1
ATOM 3443 C C . ALA B 1 67 ? 30.125 83.851 32.173 1.00 38.37 163 ALA B C 1
ATOM 3444 O O . ALA B 1 67 ? 29.312 84.752 32.171 1.00 36.55 163 ALA B O 1
ATOM 3446 N N . GLY B 1 68 ? 31.218 83.871 32.946 1.00 40.14 164 GLY B N 1
ATOM 3447 C CA . GLY B 1 68 ? 31.659 85.092 33.613 1.00 42.11 164 GLY B CA 1
ATOM 3448 C C . GLY B 1 68 ? 33.118 85.377 33.338 1.00 45.20 164 GLY B C 1
ATOM 3449 O O . GLY B 1 68 ? 33.756 84.642 32.522 1.00 46.01 164 GLY B O 1
ATOM 3450 N N . GLU B 1 69 ? 33.550 86.505 33.925 1.00 47.99 165 GLU B N 1
ATOM 3451 C CA . GLU B 1 69 ? 34.897 87.005 34.048 1.00 51.96 165 GLU B CA 1
ATOM 3452 C C . GLU B 1 69 ? 35.605 87.140 32.720 1.00 53.54 165 GLU B C 1
ATOM 3453 O O . GLU B 1 69 ? 35.096 87.791 31.640 1.00 50.88 165 GLU B O 1
ATOM 3459 N N . ASN B 1 70 ? 36.821 86.585 32.737 1.00 51.32 166 ASN B N 1
ATOM 3460 C CA . ASN B 1 70 ? 37.549 86.608 31.512 1.00 49.35 166 ASN B CA 1
ATOM 3461 C C . ASN B 1 70 ? 36.934 85.714 30.452 1.00 43.30 166 ASN B C 1
ATOM 3462 O O . ASN B 1 70 ? 37.015 86.102 29.379 1.00 40.12 166 ASN B O 1
ATOM 3467 N N . THR B 1 71 ? 36.298 84.591 30.769 1.00 38.84 167 THR B N 1
ATOM 3468 C CA . THR B 1 71 ? 35.721 83.753 29.747 1.00 37.72 167 THR B CA 1
ATOM 3469 C C . THR B 1 71 ? 34.668 84.509 28.915 1.00 38.64 167 THR B C 1
ATOM 3470 O O . THR B 1 71 ? 34.626 84.368 27.692 1.00 36.47 167 THR B O 1
ATOM 3474 N N . LYS B 1 72 ? 33.870 85.329 29.588 1.00 39.20 168 LYS B N 1
ATOM 3475 C CA . LYS B 1 72 ? 32.879 86.147 28.936 1.00 39.89 168 LYS B CA 1
ATOM 3476 C C . LYS B 1 72 ? 33.498 87.109 27.937 1.00 40.25 168 LYS B C 1
ATOM 3477 O O . LYS B 1 72 ? 33.126 87.131 26.749 1.00 37.26 168 LYS B O 1
ATOM 3483 N N . THR B 1 73 ? 34.419 87.905 28.429 1.00 38.66 169 THR B N 1
ATOM 3484 C CA . THR B 1 73 ? 35.170 88.801 27.570 1.00 39.53 169 THR B CA 1
ATOM 3485 C C . THR B 1 73 ? 35.886 88.076 26.451 1.00 37.22 169 THR B C 1
ATOM 3486 O O . THR B 1 73 ? 35.891 88.555 25.328 1.00 39.20 169 THR B O 1
ATOM 3490 N N . ASN B 1 74 ? 36.522 86.950 26.759 1.00 35.40 170 ASN B N 1
ATOM 3491 C CA . ASN B 1 74 ? 37.243 86.233 25.756 1.00 35.97 170 ASN B CA 1
ATOM 3492 C C . ASN B 1 74 ? 36.315 85.666 24.602 1.00 34.47 170 ASN B C 1
ATOM 3493 O O . ASN B 1 74 ? 36.676 85.722 23.447 1.00 33.54 170 ASN B O 1
ATOM 3498 N N . LEU B 1 75 ? 35.134 85.174 24.969 1.00 33.58 171 LEU B N 1
ATOM 3499 C CA . LEU B 1 75 ? 34.169 84.705 24.037 1.00 33.27 171 LEU B CA 1
ATOM 3500 C C . LEU B 1 75 ? 33.675 85.828 23.180 1.00 33.72 171 LEU B C 1
ATOM 3501 O O . LEU B 1 75 ? 33.497 85.669 21.945 1.00 33.10 171 LEU B O 1
ATOM 3506 N N . GLU B 1 76 ? 33.346 86.910 23.823 1.00 34.29 172 GLU B N 1
ATOM 3507 C CA . GLU B 1 76 ? 32.910 88.082 23.086 1.00 35.67 172 GLU B CA 1
ATOM 3508 C C . GLU B 1 76 ? 33.925 88.565 22.049 1.00 36.34 172 GLU B C 1
ATOM 3509 O O . GLU B 1 76 ? 33.536 89.035 20.969 1.00 36.53 172 GLU B O 1
ATOM 3515 N N . SER B 1 77 ? 35.218 88.531 22.396 1.00 37.36 173 SER B N 1
ATOM 3516 C CA . SER B 1 77 ? 36.268 88.972 21.460 1.00 38.98 173 SER B CA 1
ATOM 3517 C C . SER B 1 77 ? 36.407 88.003 20.310 1.00 36.80 173 SER B C 1
ATOM 3518 O O . SER B 1 77 ? 36.483 88.428 19.168 1.00 37.19 173 SER B O 1
ATOM 3521 N N . ILE B 1 78 ? 36.417 86.725 20.591 1.00 34.26 174 ILE B N 1
ATOM 3522 C CA . ILE B 1 78 ? 36.401 85.745 19.553 1.00 34.28 174 ILE B CA 1
ATOM 3523 C C . ILE B 1 78 ? 35.196 85.940 18.530 1.00 32.44 174 ILE B C 1
ATOM 3524 O O . ILE B 1 78 ? 35.375 85.916 17.291 1.00 32.44 174 ILE B O 1
ATOM 3529 N N . LEU B 1 79 ? 34.019 86.140 19.081 1.00 31.25 175 LEU B N 1
ATOM 3530 C CA . LEU B 1 79 ? 32.775 86.276 18.368 1.00 31.17 175 LEU B CA 1
ATOM 3531 C C . LEU B 1 79 ? 32.657 87.654 17.705 1.00 34.08 175 LEU B C 1
ATOM 3532 O O . LEU B 1 79 ? 31.810 87.840 16.840 1.00 34.96 175 LEU B O 1
ATOM 3537 N N . SER B 1 80 ? 33.583 88.593 18.024 1.00 35.18 176 SER B N 1
ATOM 3538 C CA . SER B 1 80 ? 33.516 89.990 17.607 1.00 36.63 176 SER B CA 1
ATOM 3539 C C . SER B 1 80 ? 32.257 90.678 18.047 1.00 37.35 176 SER B C 1
ATOM 3540 O O . SER B 1 80 ? 31.786 91.551 17.354 1.00 39.95 176 SER B O 1
ATOM 3543 N N . TYR B 1 81 ? 31.744 90.356 19.207 1.00 37.62 177 TYR B N 1
ATOM 3544 C CA . TYR B 1 81 ? 30.629 91.083 19.732 1.00 40.62 177 TYR B CA 1
ATOM 3545 C C . TYR B 1 81 ? 31.124 92.242 20.586 1.00 44.84 177 TYR B C 1
ATOM 3546 O O . TYR B 1 81 ? 32.134 92.125 21.240 1.00 46.17 177 TYR B O 1
ATOM 3555 N N . PRO B 1 82 ? 30.384 93.342 20.630 1.00 49.82 178 PRO B N 1
ATOM 3556 C CA . PRO B 1 82 ? 30.717 94.363 21.632 1.00 52.18 178 PRO B CA 1
ATOM 3557 C C . PRO B 1 82 ? 30.309 93.936 23.030 1.00 55.55 178 PRO B C 1
ATOM 3558 O O . PRO B 1 82 ? 29.591 92.960 23.215 1.00 52.05 178 PRO B O 1
ATOM 3562 N N . LYS B 1 83 ? 30.774 94.681 24.031 1.00 61.03 179 LYS B N 1
ATOM 3563 C CA . LYS B 1 83 ? 30.432 94.350 25.397 1.00 63.19 179 LYS B CA 1
ATOM 3564 C C . LYS B 1 83 ? 28.964 94.609 25.534 1.00 62.04 179 LYS B C 1
ATOM 3565 O O . LYS B 1 83 ? 28.416 95.500 24.813 1.00 53.61 179 LYS B O 1
ATOM 3571 N N . ASP B 1 84 ? 28.349 93.856 26.467 1.00 62.50 180 ASP B N 1
ATOM 3572 C CA . ASP B 1 84 ? 26.927 94.043 26.837 1.00 65.82 180 ASP B CA 1
ATOM 3573 C C . ASP B 1 84 ? 25.927 93.958 25.674 1.00 61.20 180 ASP B C 1
ATOM 3574 O O . ASP B 1 84 ? 24.963 94.743 25.597 1.00 60.72 180 ASP B O 1
ATOM 3579 N N . PHE B 1 85 ? 26.185 92.995 24.791 1.00 57.33 181 PHE B N 1
ATOM 3580 C CA . PHE B 1 85 ? 25.379 92.733 23.599 1.00 52.84 181 PHE B CA 1
ATOM 3581 C C . PHE B 1 85 ? 24.271 91.777 24.026 1.00 51.92 181 PHE B C 1
ATOM 3582 O O . PHE B 1 85 ? 24.255 90.636 23.656 1.00 54.79 181 PHE B O 1
ATOM 3590 N N . THR B 1 86 ? 23.351 92.254 24.831 1.00 53.70 182 THR B N 1
ATOM 3591 C CA . THR B 1 86 ? 22.442 91.373 25.594 1.00 56.59 182 THR B CA 1
ATOM 3592 C C . THR B 1 86 ? 21.372 90.735 24.693 1.00 52.48 182 THR B C 1
ATOM 3593 O O . THR B 1 86 ? 20.878 89.609 24.972 1.00 51.32 182 THR B O 1
ATOM 3597 N N . CYS B 1 87 ? 20.987 91.459 23.642 1.00 48.95 183 CYS B N 1
ATOM 3598 C CA . CYS B 1 87 ? 19.970 90.953 22.753 1.00 46.88 183 CYS B CA 1
ATOM 3599 C C . CYS B 1 87 ? 20.497 89.845 21.810 1.00 41.29 183 CYS B C 1
ATOM 3600 O O . CYS B 1 87 ? 19.732 89.355 21.025 1.00 36.69 183 CYS B O 1
ATOM 3603 N N . VAL B 1 88 ? 21.775 89.470 21.890 1.00 37.44 184 VAL B N 1
ATOM 3604 C CA . VAL B 1 88 ? 22.340 88.565 20.895 1.00 36.04 184 VAL B CA 1
ATOM 3605 C C . VAL B 1 88 ? 21.660 87.201 20.899 1.00 34.16 184 VAL B C 1
ATOM 3606 O O . VAL B 1 88 ? 21.465 86.604 19.830 1.00 32.47 184 VAL B O 1
ATOM 3610 N N . HIS B 1 89 ? 21.248 86.706 22.078 1.00 32.25 185 HIS B N 1
ATOM 3611 C CA . HIS B 1 89 ? 20.704 85.311 22.127 1.00 30.26 185 HIS B CA 1
ATOM 3612 C C . HIS B 1 89 ? 19.460 85.208 21.331 1.00 30.64 185 HIS B C 1
ATOM 3613 O O . HIS B 1 89 ? 19.358 84.325 20.518 1.00 30.24 185 HIS B O 1
ATOM 3620 N N . GLN B 1 90 ? 18.616 86.195 21.459 1.00 32.61 186 GLN B N 1
ATOM 3621 C CA . GLN B 1 90 ? 17.372 86.278 20.722 1.00 35.50 186 GLN B CA 1
ATOM 3622 C C . GLN B 1 90 ? 17.565 86.610 19.253 1.00 36.08 186 GLN B C 1
ATOM 3623 O O . GLN B 1 90 ? 16.925 86.022 18.387 1.00 36.23 186 GLN B O 1
ATOM 3629 N N . ALA B 1 91 ? 18.398 87.591 18.950 1.00 37.01 187 ALA B N 1
ATOM 3630 C CA . ALA B 1 91 ? 18.661 87.942 17.535 1.00 38.15 187 ALA B CA 1
ATOM 3631 C C . ALA B 1 91 ? 19.170 86.765 16.725 1.00 38.40 187 ALA B C 1
ATOM 3632 O O . ALA B 1 91 ? 18.674 86.461 15.627 1.00 35.26 187 ALA B O 1
ATOM 3634 N N . LEU B 1 92 ? 20.125 86.049 17.336 1.00 38.67 188 LEU B N 1
ATOM 3635 C CA . LEU B 1 92 ? 20.764 84.923 16.676 1.00 40.32 188 LEU B CA 1
ATOM 3636 C C . LEU B 1 92 ? 19.780 83.751 16.491 1.00 42.30 188 LEU B C 1
ATOM 3637 O O . LEU B 1 92 ? 19.667 83.107 15.387 1.00 42.17 188 LEU B O 1
ATOM 3642 N N . LYS B 1 93 ? 18.949 83.555 17.472 1.00 43.91 189 LYS B N 1
ATOM 3643 C CA . LYS B 1 93 ? 17.846 82.636 17.274 1.00 49.42 189 LYS B CA 1
ATOM 3644 C C . LYS B 1 93 ? 16.902 83.088 16.091 1.00 46.65 189 LYS B C 1
ATOM 3645 O O . LYS B 1 93 ? 16.421 82.234 15.332 1.00 48.31 189 LYS B O 1
ATOM 3651 N N . GLY B 1 94 ? 16.687 84.397 15.922 1.00 42.78 190 GLY B N 1
ATOM 3652 C CA . GLY B 1 94 ? 15.798 84.901 14.870 1.00 44.52 190 GLY B CA 1
ATOM 3653 C C . GLY B 1 94 ? 16.357 84.712 13.425 1.00 44.37 190 GLY B C 1
ATOM 3654 O O . GLY B 1 94 ? 15.621 84.678 12.475 1.00 47.91 190 GLY B O 1
ATOM 3655 N N . PHE B 1 95 ? 17.674 84.715 13.303 1.00 42.03 191 PHE B N 1
ATOM 3656 C CA . PHE B 1 95 ? 18.392 84.512 12.098 1.00 41.23 191 PHE B CA 1
ATOM 3657 C C . PHE B 1 95 ? 18.344 83.098 11.579 1.00 40.86 191 PHE B C 1
ATOM 3658 O O . PHE B 1 95 ? 18.850 82.859 10.583 1.00 41.46 191 PHE B O 1
ATOM 3666 N N . THR B 1 96 ? 17.879 82.128 12.339 1.00 43.26 192 THR B N 1
ATOM 3667 C CA . THR B 1 96 ? 17.926 80.716 11.938 1.00 43.65 192 THR B CA 1
ATOM 3668 C C . THR B 1 96 ? 17.206 80.539 10.579 1.00 40.51 192 THR B C 1
ATOM 3669 O O . THR B 1 96 ? 16.171 81.103 10.376 1.00 39.79 192 THR B O 1
ATOM 3673 N N . THR B 1 97 ? 17.760 79.769 9.681 1.00 36.95 193 THR B N 1
ATOM 3674 C CA . THR B 1 97 ? 17.180 79.605 8.363 1.00 37.03 193 THR B CA 1
ATOM 3675 C C . THR B 1 97 ? 16.655 78.206 8.317 1.00 35.84 193 THR B C 1
ATOM 3676 O O . THR B 1 97 ? 17.266 77.278 8.811 1.00 31.71 193 THR B O 1
ATOM 3680 N N . LYS B 1 98 ? 15.507 78.083 7.663 1.00 37.40 194 LYS B N 1
ATOM 3681 C CA . LYS B 1 98 ? 14.914 76.777 7.399 1.00 38.29 194 LYS B CA 1
ATOM 3682 C C . LYS B 1 98 ? 15.645 76.076 6.251 1.00 34.96 194 LYS B C 1
ATOM 3683 O O . LYS B 1 98 ? 15.393 74.907 6.026 1.00 33.77 194 LYS B O 1
ATOM 3689 N N . GLY B 1 99 ? 16.588 76.751 5.586 1.00 32.56 195 GLY B N 1
ATOM 3690 C CA . GLY B 1 99 ? 17.444 76.071 4.575 1.00 32.88 195 GLY B CA 1
ATOM 3691 C C . GLY B 1 99 ? 18.511 75.150 5.150 1.00 31.97 195 GLY B C 1
ATOM 3692 O O . GLY B 1 99 ? 19.354 74.646 4.404 1.00 29.50 195 GLY B O 1
ATOM 3693 N N . VAL B 1 100 ? 18.536 74.992 6.499 1.00 32.28 196 VAL B N 1
ATOM 3694 C CA . VAL B 1 100 ? 19.443 74.019 7.146 1.00 31.65 196 VAL B CA 1
ATOM 3695 C C . VAL B 1 100 ? 18.681 73.250 8.232 1.00 33.09 196 VAL B C 1
ATOM 3696 O O . VAL B 1 100 ? 17.626 73.667 8.651 1.00 33.34 196 VAL B O 1
ATOM 3700 N N . THR B 1 101 ? 19.219 72.117 8.645 1.00 33.81 197 THR B N 1
ATOM 3701 C CA . THR B 1 101 ? 18.854 71.515 9.933 1.00 33.58 197 THR B CA 1
ATOM 3702 C C . THR B 1 101 ? 20.145 71.519 10.754 1.00 32.09 197 THR B C 1
ATOM 3703 O O . THR B 1 101 ? 21.145 70.968 10.352 1.00 29.99 197 THR B O 1
ATOM 3707 N N . SER B 1 102 ? 20.099 72.242 11.842 1.00 32.93 198 SER B N 1
ATOM 3708 C CA . SER B 1 102 ? 21.222 72.463 12.741 1.00 34.06 198 SER B CA 1
ATOM 3709 C C . SER B 1 102 ? 20.845 71.971 14.103 1.00 35.38 198 SER B C 1
ATOM 3710 O O . SER B 1 102 ? 19.762 72.270 14.594 1.00 36.95 198 SER B O 1
ATOM 3713 N N . VAL B 1 103 ? 21.727 71.210 14.718 1.00 36.49 199 VAL B N 1
ATOM 3714 C CA . VAL B 1 103 ? 21.481 70.662 16.058 1.00 37.68 199 VAL B CA 1
ATOM 3715 C C . VAL B 1 103 ? 22.700 71.003 16.884 1.00 36.12 199 VAL B C 1
ATOM 3716 O O . VAL B 1 103 ? 23.819 70.592 16.496 1.00 31.87 199 VAL B O 1
ATOM 3720 N N . SER B 1 104 ? 22.496 71.796 17.936 1.00 33.81 200 SER B N 1
ATOM 3721 C CA . SER B 1 104 ? 23.477 72.124 18.912 1.00 33.92 200 SER B CA 1
ATOM 3722 C C . SER B 1 104 ? 23.058 71.591 20.255 1.00 35.16 200 SER B C 1
ATOM 3723 O O . SER B 1 104 ? 21.860 71.670 20.634 1.00 31.17 200 SER B O 1
ATOM 3726 N N . GLN B 1 105 ? 24.031 71.140 21.058 1.00 34.19 201 GLN B N 1
ATOM 3727 C CA . GLN B 1 105 ? 23.721 70.686 22.412 1.00 34.66 201 GLN B CA 1
ATOM 3728 C C . GLN B 1 105 ? 24.943 70.640 23.373 1.00 33.24 201 GLN B C 1
ATOM 3729 O O . GLN B 1 105 ? 26.105 70.518 22.974 1.00 30.94 201 GLN B O 1
ATOM 3735 N N . ILE B 1 106 ? 24.626 70.818 24.640 1.00 31.78 202 ILE B N 1
ATOM 3736 C CA . ILE B 1 106 ? 25.568 70.701 25.728 1.00 30.53 202 ILE B CA 1
ATOM 3737 C C . ILE B 1 106 ? 25.196 69.452 26.442 1.00 31.29 202 ILE B C 1
ATOM 3738 O O . ILE B 1 106 ? 24.030 69.338 26.940 1.00 31.27 202 ILE B O 1
ATOM 3743 N N . PHE B 1 107 ? 26.127 68.530 26.552 1.00 31.30 203 PHE B N 1
ATOM 3744 C CA . PHE B 1 107 ? 25.952 67.319 27.392 1.00 32.44 203 PHE B CA 1
ATOM 3745 C C . PHE B 1 107 ? 26.877 67.419 28.588 1.00 33.43 203 PHE B C 1
ATOM 3746 O O . PHE B 1 107 ? 27.928 68.032 28.467 1.00 31.02 203 PHE B O 1
ATOM 3754 N N . HIS B 1 108 ? 26.448 66.870 29.742 1.00 34.86 204 HIS B N 1
ATOM 3755 C CA . HIS B 1 108 ? 27.232 67.010 31.002 1.00 37.09 204 HIS B CA 1
ATOM 3756 C C . HIS B 1 108 ? 27.172 65.760 31.866 1.00 36.35 204 HIS B C 1
ATOM 3757 O O . HIS B 1 108 ? 26.194 65.045 31.833 1.00 34.50 204 HIS B O 1
ATOM 3764 N N . SER B 1 109 ? 28.236 65.504 32.610 1.00 37.51 205 SER B N 1
ATOM 3765 C CA . SER B 1 109 ? 28.195 64.346 33.517 1.00 40.51 205 SER B CA 1
ATOM 3766 C C . SER B 1 109 ? 27.132 64.557 34.617 1.00 40.56 205 SER B C 1
ATOM 3767 O O . SER B 1 109 ? 26.781 65.700 34.943 1.00 36.88 205 SER B O 1
ATOM 3770 N N . PRO B 1 110 ? 26.601 63.449 35.139 1.00 43.29 206 PRO B N 1
ATOM 3771 C CA . PRO B 1 110 ? 25.761 63.531 36.363 1.00 45.69 206 PRO B CA 1
ATOM 3772 C C . PRO B 1 110 ? 26.410 64.223 37.533 1.00 44.15 206 PRO B C 1
ATOM 3773 O O . PRO B 1 110 ? 25.713 64.910 38.213 1.00 45.09 206 PRO B O 1
ATOM 3777 N N . ASP B 1 111 ? 27.722 64.154 37.686 1.00 45.21 207 ASP B N 1
ATOM 3778 C CA . ASP B 1 111 ? 28.375 64.877 38.753 1.00 47.34 207 ASP B CA 1
ATOM 3779 C C . ASP B 1 111 ? 28.631 66.360 38.508 1.00 46.69 207 ASP B C 1
ATOM 3780 O O . ASP B 1 111 ? 29.341 67.030 39.331 1.00 45.41 207 ASP B O 1
ATOM 3785 N N . LEU B 1 112 ? 28.072 66.908 37.416 1.00 44.82 208 LEU B N 1
ATOM 3786 C CA . LEU B 1 112 ? 28.081 68.322 37.178 1.00 44.32 208 LEU B CA 1
ATOM 3787 C C . LEU B 1 1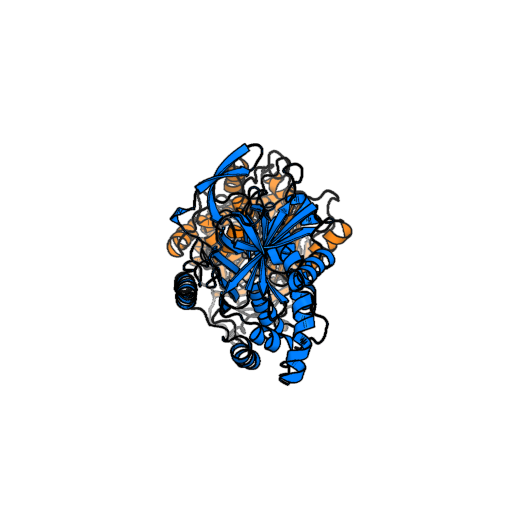12 ? 26.674 68.887 37.273 1.00 44.06 208 LEU B C 1
ATOM 3788 O O . LEU B 1 112 ? 25.770 68.487 36.552 1.00 45.62 208 LEU B O 1
ATOM 3793 N N . ALA B 1 113 ? 26.487 69.838 38.167 1.00 44.19 209 ALA B N 1
ATOM 3794 C CA . ALA B 1 113 ? 25.143 70.314 38.520 1.00 45.15 209 ALA B CA 1
ATOM 3795 C C . ALA B 1 113 ? 24.910 71.543 37.681 1.00 42.65 209 ALA B C 1
ATOM 3796 O O . ALA B 1 113 ? 25.661 72.475 37.803 1.00 43.25 209 ALA B O 1
ATOM 3798 N N . ILE B 1 114 ? 23.906 71.555 36.812 1.00 42.05 210 ILE B N 1
ATOM 3799 C CA . ILE B 1 114 ? 23.609 72.721 35.956 1.00 40.09 210 ILE B CA 1
ATOM 3800 C C . ILE B 1 114 ? 22.686 73.642 36.768 1.00 41.74 210 ILE B C 1
ATOM 3801 O O . ILE B 1 114 ? 21.687 73.204 37.264 1.00 42.10 210 ILE B O 1
ATOM 3806 N N . ARG B 1 115 ? 22.972 74.931 36.826 1.00 42.79 211 ARG B N 1
ATOM 3807 C CA . ARG B 1 115 ? 22.107 75.858 37.538 1.00 42.77 211 ARG B CA 1
ATOM 3808 C C . ARG B 1 115 ? 20.738 76.014 36.941 1.00 43.79 211 ARG B C 1
ATOM 3809 O O . ARG B 1 115 ? 20.562 76.041 35.656 1.00 42.34 211 ARG B O 1
ATOM 3817 N N . ASP B 1 116 ? 19.748 76.170 37.840 1.00 43.16 212 ASP B N 1
ATOM 3818 C CA . ASP B 1 116 ? 18.381 76.321 37.393 1.00 43.52 212 ASP B CA 1
ATOM 3819 C C . ASP B 1 116 ? 18.156 77.592 36.527 1.00 40.60 212 ASP B C 1
ATOM 3820 O O . ASP B 1 116 ? 17.348 77.558 35.642 1.00 39.20 212 ASP B O 1
ATOM 3825 N N . THR B 1 117 ? 18.863 78.684 36.781 1.00 40.38 213 THR B N 1
ATOM 3826 C CA . THR B 1 117 ? 18.717 79.918 36.007 1.00 40.25 213 THR B CA 1
ATOM 3827 C C . THR B 1 117 ? 19.287 79.738 34.587 1.00 41.81 213 THR B C 1
ATOM 3828 O O . THR B 1 117 ? 18.810 80.396 33.594 1.00 41.01 213 THR B O 1
ATOM 3832 N N . PHE B 1 118 ? 20.248 78.820 34.451 1.00 39.14 214 PHE B N 1
ATOM 3833 C CA . PHE B 1 118 ? 20.749 78.470 33.111 1.00 38.90 214 PHE B CA 1
ATOM 3834 C C . PHE B 1 118 ? 19.714 77.606 32.443 1.00 39.98 214 PHE B C 1
ATOM 3835 O O . PHE B 1 118 ? 19.451 77.809 31.251 1.00 38.53 214 PHE B O 1
ATOM 3843 N N . VAL B 1 119 ? 19.086 76.685 33.162 1.00 40.67 215 VAL B N 1
ATOM 3844 C CA . VAL B 1 119 ? 18.088 75.898 32.492 1.00 43.08 215 VAL B CA 1
ATOM 3845 C C . VAL B 1 119 ? 16.922 76.806 31.914 1.00 44.38 215 VAL B C 1
ATOM 3846 O O . VAL B 1 119 ? 16.549 76.638 30.753 1.00 43.83 215 VAL B O 1
ATOM 3850 N N . ASN B 1 120 ? 16.393 77.754 32.704 1.00 46.17 216 ASN B N 1
ATOM 3851 C CA . ASN B 1 120 ? 15.185 78.519 32.295 1.00 49.92 216 ASN B CA 1
ATOM 3852 C C . ASN B 1 120 ? 15.520 79.506 31.120 1.00 49.34 216 ASN B C 1
ATOM 3853 O O . ASN B 1 120 ? 14.728 79.633 30.132 1.00 46.87 216 ASN B O 1
ATOM 3858 N N . ALA B 1 121 ? 16.683 80.162 31.218 1.00 45.09 217 ALA B N 1
ATOM 3859 C CA . ALA B 1 121 ? 17.255 80.965 30.108 1.00 43.31 217 ALA B CA 1
ATOM 3860 C C . ALA B 1 121 ? 17.523 80.136 28.819 1.00 41.54 217 ALA B C 1
ATOM 3861 O O . ALA B 1 121 ? 17.176 80.518 27.694 1.00 42.57 217 ALA B O 1
ATOM 3863 N N . SER B 1 122 ? 18.102 78.970 28.991 1.00 39.05 218 SER B N 1
ATOM 3864 C CA . SER B 1 122 ? 18.378 78.085 27.883 1.00 37.25 218 SER B CA 1
ATOM 3865 C C . SER B 1 122 ? 17.085 77.748 27.129 1.00 37.04 218 SER B C 1
ATOM 3866 O O . SER B 1 122 ? 16.975 77.860 25.859 1.00 37.36 218 SER B O 1
ATOM 3869 N N . ARG B 1 123 ? 16.105 77.284 27.904 1.00 38.16 219 ARG B N 1
ATOM 3870 C CA . ARG B 1 123 ? 14.779 76.937 27.393 1.00 37.98 219 ARG B CA 1
ATOM 3871 C C . ARG B 1 123 ? 14.095 78.069 26.675 1.00 37.27 219 ARG B C 1
ATOM 3872 O O . ARG B 1 123 ? 13.386 77.855 25.689 1.00 38.31 219 ARG B O 1
ATOM 3880 N N . THR B 1 124 ? 14.205 79.261 27.225 1.00 36.34 220 THR B N 1
ATOM 3881 C CA . THR B 1 124 ? 13.591 80.393 26.589 1.00 38.79 220 THR B CA 1
ATOM 3882 C C . THR B 1 124 ? 14.250 80.792 25.255 1.00 38.11 220 THR B C 1
ATOM 3883 O O . THR B 1 124 ? 13.589 81.100 24.310 1.00 36.32 220 THR B O 1
ATOM 3887 N N . LEU B 1 125 ? 15.570 80.777 25.245 1.00 39.94 221 LEU B N 1
ATOM 3888 C CA . LEU B 1 125 ? 16.377 81.388 24.221 1.00 40.64 221 LEU B CA 1
ATOM 3889 C C . LEU B 1 125 ? 16.889 80.373 23.215 1.00 40.58 221 LEU B C 1
ATOM 3890 O O . LEU B 1 125 ? 17.000 80.741 22.048 1.00 40.82 221 LEU B O 1
ATOM 3895 N N . TYR B 1 126 ? 17.245 79.153 23.657 1.00 37.84 222 TYR B N 1
ATOM 3896 C CA . TYR B 1 126 ? 17.789 78.099 22.768 1.00 36.94 222 TYR B CA 1
ATOM 3897 C C . TYR B 1 126 ? 16.868 76.880 22.599 1.00 40.49 222 TYR B C 1
ATOM 3898 O O . TYR B 1 126 ? 17.263 75.862 21.982 1.00 42.91 222 TYR B O 1
ATOM 3907 N N . SER B 1 127 ? 15.644 76.981 23.159 1.00 48.12 223 SER B N 1
ATOM 3908 C CA . SER B 1 127 ? 14.581 75.926 23.043 1.00 52.67 223 SER B CA 1
ATOM 3909 C C . SER B 1 127 ? 15.031 74.505 23.491 1.00 50.45 223 SER B C 1
ATOM 3910 O O . SER B 1 127 ? 14.652 73.456 22.895 1.00 47.46 223 SER B O 1
ATOM 3913 N N . SER B 1 128 ? 15.870 74.505 24.530 1.00 47.41 224 SER B N 1
ATOM 3914 C CA . SER B 1 128 ? 16.508 73.277 25.036 1.00 48.22 224 SER B CA 1
ATOM 3915 C C . SER B 1 128 ? 17.321 73.589 26.317 1.00 46.11 224 SER B C 1
ATOM 3916 O O . SER B 1 128 ? 17.531 74.736 26.673 1.00 44.34 224 SER B O 1
ATOM 3919 N N . SER B 1 129 ? 17.731 72.551 27.012 1.00 44.07 225 SER B N 1
ATOM 3920 C CA . SER B 1 129 ? 18.561 72.689 28.145 1.00 44.95 225 SER B CA 1
ATOM 3921 C C . SER B 1 129 ? 19.632 71.628 28.002 1.00 40.70 225 SER B C 1
ATOM 3922 O O . SER B 1 129 ? 19.424 70.626 27.343 1.00 40.59 225 SER B O 1
ATOM 3925 N N . PRO B 1 130 ? 20.747 71.810 28.698 1.00 37.31 226 PRO B N 1
ATOM 3926 C CA . PRO B 1 130 ? 21.747 70.766 28.749 1.00 36.38 226 PRO B CA 1
ATOM 3927 C C . PRO B 1 130 ? 21.191 69.416 29.151 1.00 36.59 226 PRO B C 1
ATOM 3928 O O . PRO B 1 130 ? 20.289 69.331 29.984 1.00 38.11 226 PRO B O 1
ATOM 3932 N N . ARG B 1 131 ? 21.726 68.385 28.527 1.00 36.31 227 ARG B N 1
ATOM 3933 C CA . ARG B 1 131 ? 21.295 67.015 28.689 1.00 36.71 227 ARG B CA 1
ATOM 3934 C C . ARG B 1 131 ? 22.322 66.258 29.515 1.00 35.85 227 ARG B C 1
ATOM 3935 O O . ARG B 1 131 ? 23.518 66.317 29.292 1.00 35.13 227 ARG B O 1
ATOM 3943 N N . VAL B 1 132 ? 21.835 65.535 30.495 1.00 36.62 228 VAL B N 1
ATOM 3944 C CA . VAL B 1 132 ? 22.680 64.850 31.378 1.00 36.75 228 VAL B CA 1
ATOM 3945 C C . VAL B 1 132 ? 23.026 63.547 30.704 1.00 36.93 228 VAL B C 1
ATOM 3946 O O . VAL B 1 132 ? 22.186 62.907 30.063 1.00 35.87 228 VAL B O 1
ATOM 3950 N N . LEU B 1 133 ? 24.273 63.140 30.896 1.00 39.11 229 LEU B N 1
ATOM 3951 C CA . LEU B 1 133 ? 24.810 61.855 30.398 1.00 43.31 229 LEU B CA 1
ATOM 3952 C C . LEU B 1 133 ? 24.576 60.713 31.394 1.00 49.50 229 LEU B C 1
ATOM 3953 O O . LEU B 1 133 ? 24.237 60.978 32.562 1.00 48.61 229 LEU B O 1
ATOM 3958 N N . SER B 1 134 ? 24.796 59.482 30.920 1.00 54.27 230 SER B N 1
ATOM 3959 C CA . SER B 1 134 ? 24.709 58.246 31.726 1.00 60.57 230 SER B CA 1
ATOM 3960 C C . SER B 1 134 ? 25.930 58.014 32.620 1.00 66.98 230 SER B C 1
ATOM 3961 O O . SER B 1 134 ? 26.908 58.763 32.545 1.00 64.73 230 SER B O 1
ATOM 3964 N N . ASN B 1 135 ? 25.862 56.937 33.413 1.00 75.06 231 ASN B N 1
ATOM 3965 C CA . ASN B 1 135 ? 26.990 56.426 34.236 1.00 82.33 231 ASN B CA 1
ATOM 3966 C C . ASN B 1 135 ? 28.221 55.885 33.480 1.00 84.93 231 ASN B C 1
ATOM 3967 O O . ASN B 1 135 ? 29.331 55.954 34.019 1.00 85.48 231 ASN B O 1
ATOM 3972 N N . ASN B 1 136 ? 28.037 55.299 32.295 1.00 85.01 232 ASN B N 1
ATOM 3973 C CA . ASN B 1 136 ? 29.152 54.626 31.614 1.00 88.63 232 ASN B CA 1
ATOM 3974 C C . ASN B 1 136 ? 29.343 55.112 30.191 1.00 91.37 232 ASN B C 1
ATOM 3975 O O . ASN B 1 136 ? 28.395 55.503 29.542 1.00 99.10 232 ASN B O 1
ATOM 3980 N N . SER B 1 137 ? 30.592 55.116 29.744 1.00 88.56 233 SER B N 1
ATOM 3981 C CA . SER B 1 137 ? 31.035 55.940 28.613 1.00 88.90 233 SER B CA 1
ATOM 3982 C C . SER B 1 137 ? 30.782 55.312 27.249 1.00 86.49 233 SER B C 1
ATOM 3983 O O . SER B 1 137 ? 30.763 56.022 26.203 1.00 74.74 233 SER B O 1
ATOM 3986 N N . ASP B 1 138 ? 30.646 53.988 27.231 1.00 84.73 234 ASP B N 1
ATOM 3987 C CA . ASP B 1 138 ? 30.265 53.323 25.990 1.00 80.80 234 ASP B CA 1
ATOM 3988 C C . ASP B 1 138 ? 28.862 53.779 25.721 1.00 74.61 234 ASP B C 1
ATOM 3989 O O . ASP B 1 138 ? 28.541 54.265 24.556 1.00 64.03 234 ASP B O 1
ATOM 3994 N N . ALA B 1 139 ? 28.057 53.690 26.812 1.00 66.48 235 ALA B N 1
ATOM 3995 C CA . ALA B 1 139 ? 26.653 54.131 26.765 1.00 63.46 235 ALA B CA 1
ATOM 3996 C C . ALA B 1 139 ? 26.539 55.564 26.243 1.00 57.30 235 ALA B C 1
ATOM 3997 O O . ALA B 1 139 ? 25.649 55.840 25.468 1.00 54.64 235 ALA B O 1
ATOM 3999 N N . ASN B 1 140 ? 27.440 56.439 26.700 1.00 51.91 236 ASN B N 1
ATOM 4000 C CA . ASN B 1 140 ? 27.369 57.843 26.385 1.00 49.05 236 ASN B CA 1
ATOM 4001 C C . ASN B 1 140 ? 27.738 58.244 24.956 1.00 47.34 236 ASN B C 1
ATOM 4002 O O . ASN B 1 140 ? 27.193 59.206 24.434 1.00 46.69 236 ASN B O 1
ATOM 4007 N N . LEU B 1 141 ? 28.676 57.543 24.364 1.00 45.79 237 LEU B N 1
ATOM 4008 C CA . LEU B 1 141 ? 29.045 57.761 23.003 1.00 47.11 237 LEU B CA 1
ATOM 4009 C C . LEU B 1 141 ? 27.846 57.485 22.088 1.00 48.12 237 LEU B C 1
ATOM 4010 O O . LEU B 1 141 ? 27.464 58.299 21.235 1.00 44.42 237 LEU B O 1
ATOM 4015 N N . GLU B 1 142 ? 27.235 56.336 22.310 1.00 50.51 238 GLU B N 1
ATOM 4016 C CA . GLU B 1 142 ? 26.089 55.925 21.550 1.00 54.60 238 GLU B CA 1
ATOM 4017 C C . GLU B 1 142 ? 24.874 56.828 21.874 1.00 52.37 238 GLU B C 1
ATOM 4018 O O . GLU B 1 142 ? 24.101 57.153 20.952 1.00 49.91 238 GLU B O 1
ATOM 4024 N N . LEU B 1 143 ? 24.721 57.243 23.150 1.00 49.34 239 LEU B N 1
ATOM 4025 C CA . LEU B 1 143 ? 23.690 58.247 23.545 1.00 49.76 239 LEU B CA 1
ATOM 4026 C C . LEU B 1 143 ? 23.842 59.487 22.647 1.00 47.23 239 LEU B C 1
ATOM 4027 O O . LEU B 1 143 ? 22.897 59.931 21.979 1.00 44.38 239 LEU B O 1
ATOM 4032 N N . ILE B 1 144 ? 25.072 60.007 22.593 1.00 44.49 240 ILE B N 1
ATOM 4033 C CA . ILE B 1 144 ? 25.306 61.217 21.883 1.00 42.15 240 ILE B CA 1
ATOM 4034 C C . ILE B 1 144 ? 25.107 61.018 20.379 1.00 40.81 240 ILE B C 1
ATOM 4035 O O . ILE B 1 144 ? 24.387 61.783 19.772 1.00 38.81 240 ILE B O 1
ATOM 4040 N N . ASN B 1 145 ? 25.722 59.996 19.797 1.00 41.21 241 ASN B N 1
ATOM 4041 C CA . ASN B 1 145 ? 25.677 59.816 18.358 1.00 40.01 241 ASN B CA 1
ATOM 4042 C C . ASN B 1 145 ? 24.264 59.519 17.851 1.00 40.86 241 ASN B C 1
ATOM 4043 O O . ASN B 1 145 ? 23.830 60.068 16.860 1.00 37.94 241 ASN B O 1
ATOM 4048 N N . THR B 1 146 ? 23.521 58.716 18.607 1.00 44.41 242 THR B N 1
ATOM 4049 C CA . THR B 1 146 ? 22.093 58.399 18.302 1.00 45.12 242 THR B CA 1
ATOM 4050 C C . THR B 1 146 ? 21.264 59.674 18.422 1.00 44.18 242 THR B C 1
ATOM 4051 O O . THR B 1 146 ? 20.513 60.008 17.526 1.00 44.10 242 THR B O 1
ATOM 4055 N N . TRP B 1 147 ? 21.476 60.455 19.472 1.00 44.92 243 TRP B N 1
ATOM 4056 C CA . TRP B 1 147 ? 20.757 61.727 19.625 1.00 47.63 243 TRP B CA 1
ATOM 4057 C C . TRP B 1 147 ? 20.978 62.679 18.428 1.00 46.10 243 TRP B C 1
ATOM 4058 O O . TRP B 1 147 ? 20.041 63.189 17.872 1.00 45.55 243 TRP B O 1
ATOM 4069 N N . VAL B 1 148 ? 22.228 62.861 18.024 1.00 43.86 244 VAL B N 1
ATOM 4070 C CA . VAL B 1 148 ? 22.555 63.680 16.838 1.00 43.72 244 VAL B CA 1
ATOM 4071 C C . VAL B 1 148 ? 21.955 63.088 15.511 1.00 43.01 244 VAL B C 1
ATOM 4072 O O . VAL B 1 148 ? 21.389 63.846 14.731 1.00 42.17 244 VAL B O 1
ATOM 4076 N N . ALA B 1 149 ? 22.098 61.778 15.267 1.00 43.29 245 ALA B N 1
ATOM 4077 C CA . ALA B 1 149 ? 21.509 61.100 14.093 1.00 45.35 245 ALA B CA 1
ATOM 4078 C C . ALA B 1 149 ? 20.000 61.357 14.084 1.00 48.43 245 ALA B C 1
ATOM 4079 O O . ALA B 1 149 ? 19.440 61.883 13.127 1.00 48.53 245 ALA B O 1
ATOM 4081 N N . LYS B 1 150 ? 19.368 61.056 15.202 1.00 51.36 246 LYS B N 1
ATOM 4082 C CA . LYS B 1 150 ? 17.955 61.280 15.295 1.00 56.32 246 LYS B CA 1
ATOM 4083 C C . LYS B 1 150 ? 17.669 62.765 15.002 1.00 53.00 246 LYS B C 1
ATOM 4084 O O . LYS B 1 150 ? 16.792 63.035 14.222 1.00 52.04 246 LYS B O 1
ATOM 4090 N N . ASN B 1 151 ? 18.402 63.724 15.571 1.00 47.42 247 ASN B N 1
ATOM 4091 C CA . ASN B 1 151 ? 18.023 65.111 15.323 1.00 47.50 247 ASN B CA 1
ATOM 4092 C C . ASN B 1 151 ? 18.503 65.680 13.942 1.00 43.30 247 ASN B C 1
ATOM 4093 O O . ASN B 1 151 ? 18.209 66.814 13.631 1.00 42.60 247 ASN B O 1
ATOM 4098 N N . THR B 1 152 ? 19.248 64.919 13.146 1.00 42.02 248 THR B N 1
ATOM 4099 C CA . THR B 1 152 ? 19.727 65.405 11.868 1.00 40.00 248 THR B CA 1
ATOM 4100 C C . THR B 1 152 ? 19.238 64.539 10.722 1.00 43.23 248 THR B C 1
ATOM 4101 O O . THR B 1 152 ? 19.821 64.563 9.581 1.00 43.07 248 THR B O 1
ATOM 4105 N N . ASN B 1 153 ? 18.157 63.818 10.980 1.00 48.21 249 ASN B N 1
ATOM 4106 C CA . ASN B 1 153 ? 17.572 62.848 10.017 1.00 52.20 249 ASN B CA 1
ATOM 4107 C C . ASN B 1 153 ? 18.603 61.966 9.298 1.00 51.65 249 ASN B C 1
ATOM 4108 O O . ASN B 1 153 ? 18.553 61.777 8.101 1.00 47.69 249 ASN B O 1
ATOM 4113 N N . ASN B 1 154 ? 19.508 61.443 10.139 1.00 54.02 250 ASN B N 1
ATOM 4114 C CA . ASN B 1 154 ? 20.607 60.563 9.812 1.00 55.35 250 ASN B CA 1
ATOM 4115 C C . ASN B 1 154 ? 21.638 61.127 8.855 1.00 52.80 250 ASN B C 1
ATOM 4116 O O . ASN B 1 154 ? 22.488 60.394 8.373 1.00 51.61 250 ASN B O 1
ATOM 4121 N N . LYS B 1 155 ? 21.635 62.441 8.645 1.00 51.07 251 LYS B N 1
ATOM 4122 C CA . LYS B 1 155 ? 22.688 63.019 7.834 1.00 50.51 251 LYS B CA 1
ATOM 4123 C C . LYS B 1 155 ? 24.021 62.989 8.594 1.00 47.04 251 LYS B C 1
ATOM 4124 O O . LYS B 1 155 ? 25.037 62.777 7.974 1.00 46.57 251 LYS B O 1
ATOM 4130 N N . ILE B 1 156 ? 24.003 63.174 9.936 1.00 44.89 252 ILE B N 1
ATOM 4131 C CA . ILE B 1 156 ? 25.218 63.101 10.744 1.00 42.64 252 ILE B CA 1
ATOM 4132 C C . ILE B 1 156 ? 25.028 61.974 11.739 1.00 42.05 252 ILE B C 1
ATOM 4133 O O . ILE B 1 156 ? 24.305 62.117 12.779 1.00 42.03 252 ILE B O 1
ATOM 4138 N N . SER B 1 157 ? 25.603 60.835 11.420 1.00 41.64 253 SER B N 1
ATOM 4139 C CA . SER B 1 157 ? 25.310 59.621 12.186 1.00 44.32 253 SER B CA 1
ATOM 4140 C C . SER B 1 157 ? 26.379 59.241 13.184 1.00 44.46 253 SER B C 1
ATOM 4141 O O . SER B 1 157 ? 26.117 58.412 14.058 1.00 49.40 253 SER B O 1
ATOM 4144 N N . ARG B 1 158 ? 27.572 59.830 13.067 1.00 42.98 254 ARG B N 1
ATOM 4145 C CA . ARG B 1 158 ? 28.678 59.538 13.953 1.00 44.05 254 ARG B CA 1
ATOM 4146 C C . ARG B 1 158 ? 29.473 60.789 14.219 1.00 41.56 254 ARG B C 1
ATOM 4147 O O . ARG B 1 158 ? 30.595 60.964 13.735 1.00 43.10 254 ARG B O 1
ATOM 4155 N N . LEU B 1 159 ? 28.865 61.716 14.938 1.00 38.66 255 LEU B N 1
ATOM 4156 C CA . LEU B 1 159 ? 29.530 62.967 15.216 1.00 37.41 255 LEU B CA 1
ATOM 4157 C C . LEU B 1 159 ? 30.842 62.731 15.975 1.00 37.74 255 LEU B C 1
ATOM 4158 O O . LEU B 1 159 ? 31.813 63.395 15.677 1.00 36.02 255 LEU B O 1
ATOM 4163 N N . LEU B 1 160 ? 30.862 61.831 16.970 1.00 39.97 256 LEU B N 1
ATOM 4164 C CA . LEU B 1 160 ? 32.036 61.579 17.806 1.00 41.23 256 LEU B CA 1
ATOM 4165 C C . LEU B 1 160 ? 32.605 60.212 17.573 1.00 45.65 256 LEU B C 1
ATOM 4166 O O . LEU B 1 160 ? 31.876 59.210 17.528 1.00 47.66 256 LEU B O 1
ATOM 4171 N N . ASP B 1 161 ? 33.935 60.160 17.477 1.00 51.12 257 ASP B N 1
ATOM 4172 C CA . ASP B 1 161 ? 34.676 58.902 17.342 1.00 54.57 257 ASP B CA 1
ATOM 4173 C C . ASP B 1 161 ? 34.949 58.340 18.711 1.00 52.51 257 ASP B C 1
ATOM 4174 O O . ASP B 1 161 ? 34.930 57.148 18.917 1.00 52.96 257 ASP B O 1
ATOM 4179 N N . SER B 1 162 ? 35.241 59.203 19.661 1.00 52.00 258 SER B N 1
ATOM 4180 C CA . SER B 1 162 ? 35.454 58.746 21.024 1.00 53.79 258 SER B CA 1
ATOM 4181 C C . SER B 1 162 ? 35.017 59.852 21.964 1.00 55.06 258 SER B C 1
ATOM 4182 O O . SER B 1 162 ? 34.781 60.986 21.527 1.00 55.84 258 SER B O 1
ATOM 4185 N N . LEU B 1 163 ? 34.950 59.497 23.226 1.00 54.79 259 LEU B N 1
ATOM 4186 C CA . LEU B 1 163 ? 34.845 60.427 24.334 1.00 60.04 259 LEU B CA 1
ATOM 4187 C C . LEU B 1 163 ? 35.877 60.042 25.391 1.00 62.46 259 LEU B C 1
ATOM 4188 O O . LEU B 1 163 ? 35.998 58.873 25.708 1.00 67.89 259 LEU B O 1
ATOM 4193 N N . PRO B 1 164 ? 36.607 61.009 25.948 1.00 63.60 260 PRO B N 1
ATOM 4194 C CA . PRO B 1 164 ? 37.312 60.643 27.208 1.00 67.08 260 PRO B CA 1
ATOM 4195 C C . PRO B 1 164 ? 36.358 59.996 28.273 1.00 71.75 260 PRO B C 1
ATOM 4196 O O . PRO B 1 164 ? 35.189 60.338 28.373 1.00 73.70 260 PRO B O 1
ATOM 4200 N N . SER B 1 165 ? 36.873 59.100 29.097 1.00 78.90 261 SER B N 1
ATOM 4201 C CA . SER B 1 165 ? 36.044 58.332 30.065 1.00 78.74 261 SER B CA 1
ATOM 4202 C C . SER B 1 165 ? 35.552 59.218 31.244 1.00 79.35 261 SER B C 1
ATOM 4203 O O . SER B 1 165 ? 34.490 58.970 31.871 1.00 72.21 261 SER B O 1
ATOM 4206 N N . ASP B 1 166 ? 36.392 60.213 31.550 1.00 73.06 262 ASP B N 1
ATOM 4207 C CA . ASP B 1 166 ? 36.143 61.215 32.577 1.00 69.85 262 ASP B CA 1
ATOM 4208 C C . ASP B 1 166 ? 35.541 62.477 31.946 1.00 59.84 262 ASP B C 1
ATOM 4209 O O . ASP B 1 166 ? 35.741 63.591 32.469 1.00 56.69 262 ASP B O 1
ATOM 4214 N N . THR B 1 167 ? 34.817 62.317 30.839 1.00 51.85 263 THR B N 1
ATOM 4215 C CA . THR B 1 167 ? 34.053 63.437 30.245 1.00 45.34 263 THR B CA 1
ATOM 4216 C C . THR B 1 167 ? 33.101 64.099 31.256 1.00 43.25 263 THR B C 1
ATOM 4217 O O . THR B 1 167 ? 32.294 63.406 31.917 1.00 41.11 263 THR B O 1
ATOM 4221 N N . ARG B 1 168 ? 33.230 65.413 31.405 1.00 40.75 264 ARG B N 1
ATOM 4222 C CA . ARG B 1 168 ? 32.280 66.159 32.201 1.00 40.29 264 ARG B CA 1
ATOM 4223 C C . ARG B 1 168 ? 31.387 67.128 31.406 1.00 38.76 264 ARG B C 1
ATOM 4224 O O . ARG B 1 168 ? 30.245 67.349 31.758 1.00 39.30 264 ARG B O 1
ATOM 4232 N N . LEU B 1 169 ? 31.898 67.675 30.305 1.00 36.36 265 LEU B N 1
ATOM 4233 C CA . LEU B 1 169 ? 31.165 68.675 29.553 1.00 34.54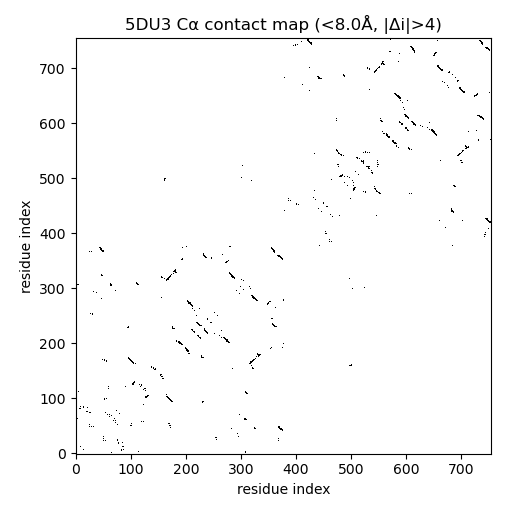 265 LEU B CA 1
ATOM 4234 C C . LEU B 1 169 ? 31.565 68.570 28.108 1.00 33.66 265 LEU B C 1
ATOM 4235 O O . LEU B 1 169 ? 32.751 68.667 27.836 1.00 30.85 265 LEU B O 1
ATOM 4240 N N . VAL B 1 170 ? 30.553 68.416 27.250 1.00 32.47 266 VAL B N 1
ATOM 4241 C CA . VAL B 1 170 ? 30.678 68.234 25.870 1.00 33.25 266 VAL B CA 1
ATOM 4242 C C . VAL B 1 170 ? 29.818 69.233 25.176 1.00 31.15 266 VAL B C 1
ATOM 4243 O O . VAL B 1 170 ? 28.595 69.334 25.427 1.00 29.55 266 VAL B O 1
ATOM 4247 N N . LEU B 1 171 ? 30.448 69.964 24.288 1.00 28.42 267 LEU B N 1
ATOM 4248 C CA . LEU B 1 171 ? 29.744 70.906 23.447 1.00 28.87 267 LEU B CA 1
ATOM 4249 C C . LEU B 1 171 ? 29.695 70.423 21.987 1.00 29.22 267 LEU B C 1
ATOM 4250 O O . LEU B 1 171 ? 30.778 70.157 21.426 1.00 29.34 267 LEU B O 1
ATOM 4255 N N . LEU B 1 172 ? 28.498 70.293 21.382 1.00 28.98 268 LEU B N 1
ATOM 4256 C CA . LEU B 1 172 ? 28.341 69.700 20.044 1.00 29.48 268 LEU B CA 1
ATOM 4257 C C . LEU B 1 172 ? 27.504 70.559 19.143 1.00 29.39 268 LEU B C 1
ATOM 4258 O O . LEU B 1 172 ? 26.497 71.126 19.561 1.00 27.05 268 LEU B O 1
ATOM 4263 N N . ASN B 1 173 ? 27.895 70.593 17.859 1.00 29.93 269 ASN B N 1
ATOM 4264 C CA . ASN B 1 173 ? 27.068 71.105 16.774 1.00 29.87 269 ASN B CA 1
ATOM 4265 C C . ASN B 1 173 ? 27.251 70.327 15.441 1.00 30.09 269 ASN B C 1
ATOM 4266 O O . ASN B 1 173 ? 28.360 70.049 14.999 1.00 28.82 269 ASN B O 1
ATOM 4271 N N . ALA B 1 174 ? 26.112 69.954 14.881 1.00 30.12 270 ALA B N 1
ATOM 4272 C CA . ALA B 1 174 ? 25.996 69.209 13.666 1.00 30.43 270 ALA B CA 1
ATOM 4273 C C . ALA B 1 174 ? 24.944 69.871 12.803 1.00 30.28 270 ALA B C 1
ATOM 4274 O O . ALA B 1 174 ? 23.913 70.351 13.290 1.00 28.23 270 ALA B O 1
ATOM 4276 N N . ILE B 1 175 ? 25.321 70.031 11.535 1.00 28.44 271 ILE B N 1
ATOM 4277 C CA . ILE B 1 175 ? 24.505 70.879 10.578 1.00 27.80 271 ILE B CA 1
ATOM 4278 C C . ILE B 1 175 ? 24.605 70.365 9.160 1.00 27.94 271 ILE B C 1
ATOM 4279 O O . ILE B 1 175 ? 25.684 70.073 8.682 1.00 28.67 271 ILE B O 1
ATOM 4284 N N . TYR B 1 176 ? 23.472 70.232 8.496 1.00 29.63 272 TYR B N 1
ATOM 4285 C CA . TYR B 1 176 ? 23.469 70.073 7.000 1.00 29.35 272 TYR B CA 1
ATOM 4286 C C . TYR B 1 176 ? 22.564 71.075 6.254 1.00 28.96 272 TYR B C 1
ATOM 4287 O O . TYR B 1 176 ? 21.605 71.634 6.745 1.00 28.55 272 TYR B O 1
ATOM 4296 N N . LEU B 1 177 ? 22.964 71.322 5.030 1.00 28.66 273 LEU B N 1
ATOM 4297 C CA . LEU B 1 177 ? 22.206 72.132 4.092 1.00 28.41 273 LEU B CA 1
ATOM 4298 C C . LEU B 1 177 ? 21.057 71.294 3.515 1.00 29.82 273 LEU B C 1
ATOM 4299 O O . LEU B 1 177 ? 21.297 70.201 2.979 1.00 31.24 273 LEU B O 1
ATOM 4304 N N . SER B 1 178 ? 19.839 71.802 3.631 1.00 29.59 274 SER B N 1
ATOM 4305 C CA . SER B 1 178 ? 18.706 71.277 2.874 1.00 30.84 274 SER B CA 1
ATOM 4306 C C . SER B 1 178 ? 18.195 72.219 1.761 1.00 31.19 274 SER B C 1
ATOM 4307 O O . SER B 1 178 ? 17.437 71.780 0.926 1.00 30.78 274 SER B O 1
ATOM 4310 N N . ALA B 1 179 ? 18.540 73.504 1.800 1.00 30.84 275 ALA B N 1
ATOM 4311 C CA . ALA B 1 179 ? 18.198 74.385 0.741 1.00 32.85 275 ALA B CA 1
ATOM 4312 C C . ALA B 1 179 ? 18.826 73.869 -0.533 1.00 33.56 275 ALA B C 1
ATOM 4313 O O . ALA B 1 179 ? 19.771 73.100 -0.483 1.00 34.44 275 ALA B O 1
ATOM 4315 N N . LYS B 1 180 ? 18.263 74.286 -1.651 1.00 35.68 276 LYS B N 1
ATOM 4316 C CA . LYS B 1 180 ? 18.790 73.935 -2.987 1.00 36.77 276 LYS B CA 1
ATOM 4317 C C . LYS B 1 180 ? 18.643 75.061 -4.036 1.00 35.04 276 LYS B C 1
ATOM 4318 O O . LYS B 1 180 ? 18.109 76.115 -3.788 1.00 33.67 276 LYS B O 1
ATOM 4324 N N . TRP B 1 181 ? 19.251 74.849 -5.192 1.00 33.75 277 TRP B N 1
ATOM 4325 C CA . TRP B 1 181 ? 19.211 75.858 -6.267 1.00 34.76 277 TRP B CA 1
ATOM 4326 C C . TRP B 1 181 ? 17.803 76.302 -6.607 1.00 36.17 277 TRP B C 1
ATOM 4327 O O . TRP B 1 181 ? 16.876 75.490 -6.585 1.00 36.53 277 TRP B O 1
ATOM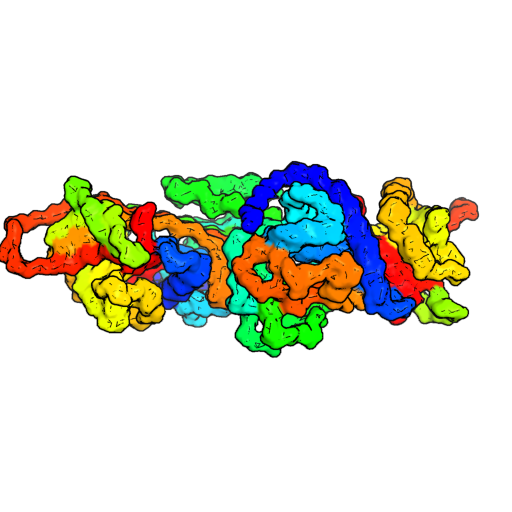 4338 N N . LYS B 1 182 ? 17.634 77.603 -6.776 1.00 36.70 278 LYS B N 1
ATOM 4339 C CA . LYS B 1 182 ? 16.356 78.112 -7.166 1.00 38.53 278 LYS B CA 1
ATOM 4340 C C . LYS B 1 182 ? 16.037 77.560 -8.585 1.00 37.73 278 LYS B C 1
ATOM 4341 O O . LYS B 1 182 ? 14.954 77.027 -8.811 1.00 37.32 278 LYS B O 1
ATOM 4347 N N . THR B 1 183 ? 17.030 77.619 -9.454 1.00 37.08 279 THR B N 1
ATOM 4348 C CA . THR B 1 183 ? 16.910 77.126 -10.806 1.00 38.85 279 THR B CA 1
ATOM 4349 C C . THR B 1 183 ? 17.575 75.785 -10.868 1.00 37.56 279 THR B C 1
ATOM 4350 O O . THR B 1 183 ? 18.776 75.660 -10.588 1.00 37.34 279 THR B O 1
ATOM 4354 N N . THR B 1 184 ? 16.814 74.788 -11.281 1.00 37.79 280 THR B N 1
ATOM 4355 C CA . THR B 1 184 ? 17.298 73.426 -11.489 1.00 38.45 280 THR B CA 1
ATOM 4356 C C . THR B 1 184 ? 18.301 73.335 -12.618 1.00 38.59 280 THR B C 1
ATOM 4357 O O . THR B 1 184 ? 18.175 74.064 -13.611 1.00 36.74 280 THR B O 1
ATOM 4361 N N . PHE B 1 185 ? 19.318 72.525 -12.407 1.00 37.41 281 PHE B N 1
ATOM 4362 C CA . PHE B 1 185 ? 20.248 72.190 -13.478 1.00 38.87 281 PHE B CA 1
ATOM 4363 C C . PHE B 1 185 ? 19.641 70.928 -14.183 1.00 40.24 281 PHE B C 1
ATOM 4364 O O . PHE B 1 185 ? 19.155 70.001 -13.536 1.00 42.10 281 PHE B O 1
ATOM 4372 N N . ASP B 1 186 ? 19.740 70.877 -15.475 1.00 39.70 282 ASP B N 1
ATOM 4373 C CA . ASP B 1 186 ? 19.321 69.694 -16.237 1.00 42.23 282 ASP B CA 1
ATOM 4374 C C . ASP B 1 186 ? 20.366 68.578 -16.048 1.00 41.38 282 ASP B C 1
ATOM 4375 O O . ASP B 1 186 ? 21.459 68.692 -16.537 1.00 39.55 282 ASP B O 1
ATOM 4380 N N . PRO B 1 187 ? 20.009 67.481 -15.374 1.00 42.86 283 PRO B N 1
ATOM 4381 C CA . PRO B 1 187 ? 20.966 66.409 -15.195 1.00 44.41 283 PRO B CA 1
ATOM 4382 C C . PRO B 1 187 ? 21.528 65.771 -16.450 1.00 47.50 283 PRO B C 1
ATOM 4383 O O . PRO B 1 187 ? 22.613 65.199 -16.408 1.00 46.24 283 PRO B O 1
ATOM 4387 N N . LYS B 1 188 ? 20.788 65.825 -17.558 1.00 51.03 284 LYS B N 1
ATOM 4388 C CA . LYS B 1 188 ? 21.315 65.382 -18.829 1.00 53.36 284 LYS B CA 1
ATOM 4389 C C . LYS B 1 188 ? 22.462 66.240 -19.343 1.00 49.54 284 LYS B C 1
ATOM 4390 O O . LYS B 1 188 ? 23.156 65.812 -20.248 1.00 50.97 284 LYS B O 1
ATOM 4396 N N . LYS B 1 189 ? 22.600 67.462 -18.846 1.00 46.91 285 LYS B N 1
ATOM 4397 C CA . LYS B 1 189 ? 23.719 68.342 -19.199 1.00 47.23 285 LYS B CA 1
ATOM 4398 C C . LYS B 1 189 ? 24.963 68.129 -18.335 1.00 43.43 285 LYS B C 1
ATOM 4399 O O . LYS B 1 189 ? 26.023 68.688 -18.614 1.00 42.26 285 LYS B O 1
ATOM 4405 N N . THR B 1 190 ? 24.861 67.310 -17.290 1.00 40.81 286 THR B N 1
ATOM 4406 C CA . THR B 1 190 ? 26.033 67.034 -16.465 1.00 39.58 286 THR B CA 1
ATOM 4407 C C . THR B 1 190 ? 26.911 66.063 -17.154 1.00 40.29 286 THR B C 1
ATOM 4408 O O . THR B 1 190 ? 26.463 64.980 -17.507 1.00 40.05 286 THR B O 1
ATOM 4412 N N . ARG B 1 191 ? 28.180 66.428 -17.320 1.00 41.95 287 ARG B N 1
ATOM 4413 C CA . ARG B 1 191 ? 29.136 65.571 -18.057 1.00 42.83 287 ARG B CA 1
ATOM 4414 C C . ARG B 1 191 ? 30.524 65.534 -17.372 1.00 41.59 287 ARG B C 1
ATOM 4415 O O . ARG B 1 191 ? 30.931 66.513 -16.733 1.00 39.32 287 ARG B O 1
ATOM 4423 N N . MET B 1 192 ? 31.231 64.421 -17.497 1.00 42.20 288 MET B N 1
ATOM 4424 C CA . MET B 1 192 ? 32.647 64.349 -17.125 1.00 44.21 288 MET B CA 1
ATOM 4425 C C . MET B 1 192 ? 33.411 65.355 -17.948 1.00 44.82 288 MET B C 1
ATOM 4426 O O . MET B 1 192 ? 33.504 65.175 -19.135 1.00 46.33 288 MET B O 1
ATOM 4431 N N . GLU B 1 193 ? 33.901 66.422 -17.360 1.00 43.81 289 GLU B N 1
ATOM 4432 C CA . GLU B 1 193 ? 34.546 67.507 -18.128 1.00 43.22 289 GLU B CA 1
ATOM 4433 C C . GLU B 1 193 ? 35.771 67.997 -17.335 1.00 43.30 289 GLU B C 1
ATOM 4434 O O . GLU B 1 193 ? 35.988 67.529 -16.227 1.00 40.48 289 GLU B O 1
ATOM 4440 N N . PRO B 1 194 ? 36.593 68.869 -17.950 1.00 44.36 290 PRO B N 1
ATOM 4441 C CA . PRO B 1 194 ? 37.877 69.149 -17.337 1.00 43.28 290 PRO B CA 1
ATOM 4442 C C . PRO B 1 194 ? 37.793 70.092 -16.109 1.00 41.07 290 PRO B C 1
ATOM 4443 O O . PRO B 1 194 ? 36.997 71.030 -16.074 1.00 38.46 290 PRO B O 1
ATOM 4447 N N . PHE B 1 195 ? 38.675 69.848 -15.151 1.00 40.05 291 PHE B N 1
ATOM 4448 C CA . PHE B 1 195 ? 38.834 70.718 -13.949 1.00 39.69 291 PHE B CA 1
ATOM 4449 C C . PHE B 1 195 ? 40.316 70.748 -13.643 1.00 40.02 291 PHE B C 1
ATOM 4450 O O . PHE B 1 195 ? 40.977 69.715 -13.722 1.00 38.56 291 PHE B O 1
ATOM 4458 N N . HIS B 1 196 ? 40.843 71.931 -13.336 1.00 43.39 292 HIS B N 1
ATOM 4459 C CA . HIS B 1 196 ? 42.308 72.146 -13.144 1.00 49.67 292 HIS B CA 1
ATOM 4460 C C . HIS B 1 196 ? 42.742 71.973 -11.738 1.00 51.68 292 HIS B C 1
ATOM 4461 O O . HIS B 1 196 ? 42.508 72.862 -10.933 1.00 54.75 292 HIS B O 1
ATOM 4468 N N . PHE B 1 197 ? 43.360 70.836 -11.441 1.00 52.64 293 PHE B N 1
ATOM 4469 C CA . PHE B 1 197 ? 43.735 70.504 -10.057 1.00 57.21 293 PHE B CA 1
ATOM 4470 C C . PHE B 1 197 ? 45.175 70.011 -10.076 1.00 59.03 293 PHE B C 1
ATOM 4471 O O . PHE B 1 197 ? 45.484 69.137 -10.865 1.00 58.34 293 PHE B O 1
ATOM 4479 N N . LYS B 1 198 ? 46.016 70.540 -9.187 1.00 63.82 294 LYS B N 1
ATOM 4480 C CA . LYS B 1 198 ? 47.502 70.487 -9.297 1.00 68.95 294 LYS B CA 1
ATOM 4481 C C . LYS B 1 198 ? 47.890 71.203 -10.594 1.00 72.14 294 LYS B C 1
ATOM 4482 O O . LYS B 1 198 ? 47.238 72.192 -10.994 1.00 74.62 294 LYS B O 1
ATOM 4488 N N . ASN B 1 199 ? 48.919 70.732 -11.275 1.00 76.45 295 ASN B N 1
ATOM 4489 C CA . ASN B 1 199 ? 49.215 71.286 -12.576 1.00 83.26 295 ASN B CA 1
ATOM 4490 C C . ASN B 1 199 ? 48.724 70.429 -13.692 1.00 78.70 295 ASN B C 1
ATOM 4491 O O . ASN B 1 199 ? 49.169 70.612 -14.832 1.00 81.09 295 ASN B O 1
ATOM 4496 N N . SER B 1 200 ? 47.771 69.542 -13.371 1.00 71.27 296 SER B N 1
ATOM 4497 C CA . SER B 1 200 ? 47.065 68.767 -14.381 1.00 67.89 296 SER B CA 1
ATOM 4498 C C . SER B 1 200 ? 45.576 69.116 -14.535 1.00 63.32 296 SER B C 1
ATOM 4499 O O . SER B 1 200 ? 45.000 69.845 -13.747 1.00 61.11 296 SER B O 1
ATOM 4502 N N . VAL B 1 201 ? 44.991 68.576 -15.601 1.00 60.62 297 VAL B N 1
ATOM 4503 C CA . VAL B 1 201 ? 43.559 68.557 -15.859 1.00 56.50 297 VAL B CA 1
ATOM 4504 C C . VAL B 1 201 ? 43.050 67.225 -15.324 1.00 56.40 297 VAL B C 1
ATOM 4505 O O . VAL B 1 201 ? 43.680 66.219 -15.559 1.00 57.91 297 VAL B O 1
ATOM 4509 N N . ILE B 1 202 ? 41.913 67.213 -14.618 1.00 53.23 298 ILE B N 1
ATOM 4510 C CA . ILE B 1 202 ? 41.237 65.979 -14.239 1.00 51.55 298 ILE B CA 1
ATOM 4511 C C . ILE B 1 202 ? 39.838 66.107 -14.780 1.00 50.93 298 ILE B C 1
ATOM 4512 O O . ILE B 1 202 ? 39.384 67.220 -15.095 1.00 53.62 298 ILE B O 1
ATOM 4517 N N . LYS B 1 203 ? 39.126 64.990 -14.840 1.00 49.21 299 LYS B N 1
ATOM 4518 C CA . LYS B 1 203 ? 37.760 65.001 -15.306 1.00 47.45 299 LYS B CA 1
ATOM 4519 C C . LYS B 1 203 ? 36.877 64.767 -14.136 1.00 42.00 299 LYS B C 1
ATOM 4520 O O . LYS B 1 203 ? 37.099 63.835 -13.397 1.00 43.80 299 LYS B O 1
ATOM 4526 N N . VAL B 1 204 ? 35.883 65.629 -13.988 1.00 38.32 300 VAL B N 1
ATOM 4527 C CA . VAL B 1 204 ? 34.880 65.557 -12.896 1.00 38.11 300 VAL B CA 1
ATOM 4528 C C . VAL B 1 204 ? 33.507 65.802 -13.462 1.00 37.80 300 VAL B C 1
ATOM 4529 O O . VAL B 1 204 ? 33.376 66.379 -14.526 1.00 38.63 300 VAL B O 1
ATOM 4533 N N . PRO B 1 205 ? 32.495 65.398 -12.747 1.00 37.50 301 PRO B N 1
ATOM 4534 C CA . PRO B 1 205 ? 31.169 65.762 -13.234 1.00 38.11 301 PRO B CA 1
ATOM 4535 C C . PRO B 1 205 ? 30.903 67.230 -13.118 1.00 35.47 301 PRO B C 1
ATOM 4536 O O . PRO B 1 205 ? 30.977 67.782 -12.030 1.00 36.02 301 PRO B O 1
ATOM 4540 N N . MET B 1 206 ? 30.616 67.877 -14.222 1.00 34.47 302 MET B N 1
ATOM 4541 C CA . MET B 1 206 ? 30.399 69.291 -14.259 1.00 33.30 302 MET B CA 1
ATOM 4542 C C . MET B 1 206 ? 28.972 69.573 -14.661 1.00 34.65 302 MET B C 1
ATOM 4543 O O . MET B 1 206 ? 28.514 69.064 -15.623 1.00 34.80 302 MET B O 1
ATOM 4548 N N . MET B 1 207 ? 28.257 70.375 -13.855 1.00 35.29 303 MET B N 1
ATOM 4549 C CA . MET B 1 207 ? 26.926 70.829 -14.146 1.00 34.06 303 MET B CA 1
ATOM 4550 C C . MET B 1 207 ? 27.074 71.951 -15.152 1.00 34.06 303 MET B C 1
ATOM 4551 O O . MET B 1 207 ? 28.125 72.583 -15.249 1.00 32.75 303 MET B O 1
ATOM 4556 N N . ASN B 1 208 ? 25.992 72.163 -15.896 1.00 35.32 304 ASN B N 1
ATOM 4557 C CA . ASN B 1 208 ? 26.008 73.095 -17.036 1.00 36.25 304 ASN B CA 1
ATOM 4558 C C . ASN B 1 208 ? 24.668 73.715 -17.294 1.00 37.20 304 ASN B C 1
ATOM 4559 O O . ASN B 1 208 ? 23.664 73.079 -17.143 1.00 37.21 304 ASN B O 1
ATOM 4564 N N . SER B 1 209 ? 24.689 74.997 -17.663 1.00 39.89 305 SER B N 1
ATOM 4565 C CA . SER B 1 209 ? 23.541 75.678 -18.259 1.00 42.57 305 SER B CA 1
ATOM 4566 C C . SER B 1 209 ? 24.045 76.800 -19.159 1.00 43.60 305 SER B C 1
ATOM 4567 O O . SER B 1 209 ? 25.099 77.394 -18.928 1.00 41.38 305 SER B O 1
ATOM 4570 N N . LYS B 1 210 ? 23.310 77.075 -20.231 1.00 45.52 306 LYS B N 1
ATOM 4571 C CA . LYS B 1 210 ? 23.655 78.162 -21.166 1.00 46.98 306 LYS B CA 1
ATOM 4572 C C . LYS B 1 210 ? 23.131 79.491 -20.694 1.00 46.03 306 LYS B C 1
ATOM 4573 O O . LYS B 1 210 ? 23.577 80.511 -21.201 1.00 48.44 306 LYS B O 1
ATOM 4579 N N . LYS B 1 211 ? 22.164 79.511 -19.787 1.00 45.65 307 LYS B N 1
ATOM 4580 C CA . LYS B 1 211 ? 21.572 80.804 -19.458 1.00 49.09 307 LYS B CA 1
ATOM 4581 C C . LYS B 1 211 ? 21.112 80.855 -18.026 1.00 46.11 307 LYS B C 1
ATOM 4582 O O . LYS B 1 211 ? 19.978 81.197 -17.675 1.00 46.89 307 LYS B O 1
ATOM 4588 N N . TYR B 1 212 ? 22.059 80.535 -17.160 1.00 42.32 308 TYR B N 1
ATOM 4589 C CA . TYR B 1 212 ? 21.745 80.371 -15.757 1.00 38.68 308 TYR B CA 1
ATOM 4590 C C . TYR B 1 212 ? 21.782 81.764 -15.112 1.00 37.24 308 TYR B C 1
ATOM 4591 O O . TYR B 1 212 ? 22.671 82.550 -15.387 1.00 36.91 308 TYR B O 1
ATOM 4600 N N . PRO B 1 213 ? 20.810 82.098 -14.268 1.00 38.08 309 PRO B N 1
ATOM 4601 C CA . PRO B 1 213 ? 20.873 83.424 -13.648 1.00 39.26 309 PRO B CA 1
ATOM 4602 C C . PRO B 1 213 ? 22.025 83.459 -12.628 1.00 38.65 309 PRO B C 1
ATOM 4603 O O . PRO B 1 213 ? 21.972 82.801 -11.608 1.00 41.26 309 PRO B O 1
ATOM 4607 N N . VAL B 1 214 ? 23.039 84.249 -12.961 1.00 37.61 310 VAL B N 1
ATOM 4608 C CA . VAL B 1 214 ? 24.205 84.437 -12.151 1.00 37.14 310 VAL B CA 1
ATOM 4609 C C . VAL B 1 214 ? 24.416 85.946 -12.073 1.00 38.01 310 VAL B C 1
ATOM 4610 O O . VAL B 1 214 ? 24.288 86.721 -13.105 1.00 37.24 310 VAL B O 1
ATOM 4614 N N . ALA B 1 215 ? 24.674 86.392 -10.861 1.00 37.92 311 ALA B N 1
ATOM 4615 C CA . ALA B 1 215 ? 25.159 87.767 -10.613 1.00 37.96 311 ALA B CA 1
ATOM 4616 C C . ALA B 1 215 ? 26.641 87.626 -10.427 1.00 37.80 311 ALA B C 1
ATOM 4617 O O . ALA B 1 215 ? 27.090 86.880 -9.579 1.00 37.41 311 ALA B O 1
ATOM 4619 N N . HIS B 1 216 ? 27.423 88.354 -11.205 1.00 38.50 312 HIS B N 1
ATOM 4620 C CA . HIS B 1 216 ? 28.814 88.203 -11.156 1.00 40.16 312 HIS B CA 1
ATOM 4621 C C . HIS B 1 216 ? 29.564 89.385 -11.626 1.00 42.52 312 HIS B C 1
ATOM 4622 O O . HIS B 1 216 ? 29.077 90.163 -12.459 1.00 42.69 312 HIS B O 1
ATOM 4629 N N . PHE B 1 217 ? 30.785 89.502 -11.114 1.00 43.38 313 PHE B N 1
ATOM 4630 C CA . PHE B 1 217 ? 31.752 90.534 -11.533 1.00 46.09 313 PHE B CA 1
ATOM 4631 C C . PHE B 1 217 ? 33.164 90.005 -11.260 1.00 45.85 313 PHE B C 1
ATOM 4632 O O . PHE B 1 217 ? 33.328 88.832 -10.843 1.00 43.39 313 PHE B O 1
ATOM 4640 N N . ILE B 1 218 ? 34.151 90.852 -11.518 1.00 46.58 314 ILE B N 1
ATOM 4641 C CA . ILE B 1 218 ? 35.535 90.580 -11.250 1.00 50.26 314 ILE B CA 1
ATOM 4642 C C . ILE B 1 218 ? 35.987 91.480 -10.127 1.00 50.08 314 ILE B C 1
ATOM 4643 O O . ILE B 1 218 ? 35.764 92.662 -10.232 1.00 49.42 314 ILE B O 1
ATOM 4648 N N . ASP B 1 219 ? 36.645 90.963 -9.082 1.00 50.36 315 ASP B N 1
ATOM 4649 C CA . ASP B 1 219 ? 37.171 91.842 -8.031 1.00 51.52 315 ASP B CA 1
ATOM 4650 C C . ASP B 1 219 ? 38.672 92.013 -8.229 1.00 56.16 315 ASP B C 1
ATOM 4651 O O . ASP B 1 219 ? 39.401 91.015 -8.232 1.00 52.75 315 ASP B O 1
ATOM 4656 N N . GLN B 1 220 ? 39.129 93.275 -8.351 1.00 64.28 316 GLN B N 1
ATOM 4657 C CA . GLN B 1 220 ? 40.549 93.605 -8.644 1.00 67.56 316 GLN B CA 1
ATOM 4658 C C . GLN B 1 220 ? 41.420 93.485 -7.363 1.00 64.75 316 GLN B C 1
ATOM 4659 O O . GLN B 1 220 ? 42.605 93.256 -7.462 1.00 69.07 316 GLN B O 1
ATOM 4665 N N . THR B 1 221 ? 40.883 93.622 -6.168 1.00 62.66 317 THR B N 1
ATOM 4666 C CA . THR B 1 221 ? 41.756 93.379 -4.972 1.00 61.90 317 THR B CA 1
ATOM 4667 C C . THR B 1 221 ? 42.084 91.903 -4.859 1.00 58.20 317 THR B C 1
ATOM 4668 O O . THR B 1 221 ? 43.239 91.519 -4.661 1.00 57.64 317 THR B O 1
ATOM 4672 N N . LEU B 1 222 ? 41.070 91.059 -4.993 1.00 57.29 318 LEU B N 1
ATOM 4673 C CA . LEU B 1 222 ? 41.269 89.618 -4.944 1.00 54.78 318 LEU B CA 1
ATOM 4674 C C . LEU B 1 222 ? 41.870 89.013 -6.142 1.00 55.19 318 LEU B C 1
ATOM 4675 O O . LEU B 1 222 ? 42.348 87.866 -6.041 1.00 56.67 318 LEU B O 1
ATOM 4680 N N . LYS B 1 223 ? 41.833 89.709 -7.282 1.00 52.31 319 LYS B N 1
ATOM 4681 C CA . LYS B 1 223 ? 42.199 89.072 -8.510 1.00 51.80 319 LYS B CA 1
ATOM 4682 C C . LYS B 1 223 ? 41.301 87.829 -8.641 1.00 45.35 319 LYS B C 1
ATOM 4683 O O . LYS B 1 223 ? 41.758 86.711 -8.834 1.00 45.97 319 LYS B O 1
ATOM 4689 N N . ALA B 1 224 ? 40.004 88.037 -8.603 1.00 41.67 320 ALA B N 1
ATOM 4690 C CA . ALA B 1 224 ? 39.084 86.912 -8.621 1.00 40.09 320 ALA B CA 1
ATOM 4691 C C . ALA B 1 224 ? 37.791 87.204 -9.252 1.00 37.89 320 ALA B C 1
ATOM 4692 O O . ALA B 1 224 ? 37.334 88.320 -9.312 1.00 38.65 320 ALA B O 1
ATOM 4694 N N . LYS B 1 225 ? 37.223 86.175 -9.820 1.00 38.74 321 LYS B N 1
ATOM 4695 C CA . LYS B 1 225 ? 35.861 86.272 -10.358 1.00 38.86 321 LYS B CA 1
ATOM 4696 C C . LYS B 1 225 ? 34.925 85.824 -9.260 1.00 37.65 321 LYS B C 1
ATOM 4697 O O . LYS B 1 225 ? 35.165 84.753 -8.641 1.00 34.60 321 LYS B O 1
ATOM 4703 N N . VAL B 1 226 ? 33.876 86.640 -9.067 1.00 37.05 322 VAL B N 1
ATOM 4704 C CA . VAL B 1 226 ? 32.914 86.497 -8.007 1.00 37.16 322 VAL B CA 1
ATOM 4705 C C . VAL B 1 226 ? 31.548 86.228 -8.578 1.00 37.63 322 VAL B C 1
ATOM 4706 O O . VAL B 1 226 ? 31.013 87.070 -9.287 1.00 40.07 322 VAL B O 1
ATOM 4710 N N . GLY B 1 227 ? 30.958 85.075 -8.283 1.00 36.33 323 GLY B N 1
ATOM 4711 C CA . GLY B 1 227 ? 29.633 84.745 -8.799 1.00 35.27 323 GLY B CA 1
ATOM 4712 C C . GLY B 1 227 ? 28.673 84.307 -7.746 1.00 36.42 323 GLY B C 1
ATOM 4713 O O . GLY B 1 227 ? 29.027 83.483 -6.863 1.00 35.89 323 GLY B O 1
ATOM 4714 N N . GLN B 1 228 ? 27.467 84.836 -7.820 1.00 36.89 324 GLN B N 1
ATOM 4715 C CA . GLN B 1 228 ? 26.423 84.510 -6.898 1.00 37.63 324 GLN B CA 1
ATOM 4716 C C . GLN B 1 228 ? 25.271 83.746 -7.629 1.00 38.10 324 GLN B C 1
ATOM 4717 O O . GLN B 1 228 ? 24.730 84.223 -8.694 1.00 37.29 324 GLN B O 1
ATOM 4723 N N . LEU B 1 229 ? 24.938 82.571 -7.094 1.00 34.95 325 LEU B N 1
ATOM 4724 C CA . LEU B 1 229 ? 23.813 81.781 -7.529 1.00 35.45 325 LEU B CA 1
ATOM 4725 C C . LEU B 1 229 ? 22.732 81.691 -6.436 1.00 36.99 325 LEU B C 1
ATOM 4726 O O . LEU B 1 229 ? 23.036 81.577 -5.242 1.00 34.31 325 LEU B O 1
ATOM 4731 N N . GLN B 1 230 ? 21.474 81.707 -6.839 1.00 35.56 326 GLN B N 1
ATOM 4732 C CA . GLN B 1 230 ? 20.385 81.892 -5.948 1.00 35.90 326 GLN B CA 1
ATOM 4733 C C . GLN B 1 230 ? 20.001 80.515 -5.483 1.00 35.29 326 GLN B C 1
ATOM 4734 O O . GLN B 1 230 ? 19.971 79.566 -6.245 1.00 33.05 326 GLN B O 1
ATOM 4740 N N . LEU B 1 231 ? 19.782 80.384 -4.178 1.00 34.05 327 LEU B N 1
ATOM 4741 C CA . LEU B 1 231 ? 19.199 79.170 -3.642 1.00 35.49 327 LEU B CA 1
ATOM 4742 C C . LEU B 1 231 ? 17.773 79.489 -3.216 1.00 36.15 327 LEU B C 1
ATOM 4743 O O . LEU B 1 231 ? 17.347 80.656 -3.165 1.00 37.77 327 LEU B O 1
ATOM 4748 N N . SER B 1 232 ? 17.074 78.451 -2.801 1.00 36.90 328 SER B N 1
ATOM 4749 C CA . SER B 1 232 ? 15.858 78.599 -1.963 1.00 38.34 328 SER B CA 1
ATOM 4750 C C . SER B 1 232 ? 16.154 79.270 -0.599 1.00 37.04 328 SER B C 1
ATOM 4751 O O . SER B 1 232 ? 17.320 79.499 -0.211 1.00 35.98 328 SER B O 1
ATOM 4754 N N . HIS B 1 233 ? 15.081 79.627 0.082 1.00 36.94 329 HIS B N 1
ATOM 4755 C CA . HIS B 1 233 ? 15.122 80.131 1.451 1.00 38.26 329 HIS B CA 1
ATOM 4756 C C . HIS B 1 233 ? 15.891 81.408 1.622 1.00 38.18 329 HIS B C 1
ATOM 4757 O O . HIS B 1 233 ? 16.406 81.635 2.694 1.00 37.23 329 HIS B O 1
ATOM 4764 N N . ASN B 1 234 ? 15.923 82.238 0.610 1.00 38.54 330 ASN B N 1
ATOM 4765 C CA . ASN B 1 234 ? 16.611 83.511 0.693 1.00 41.64 330 ASN B CA 1
ATOM 4766 C C . ASN B 1 234 ? 18.111 83.384 1.082 1.00 39.73 330 ASN B C 1
ATOM 4767 O O . ASN B 1 234 ? 18.655 84.205 1.809 1.00 41.82 330 ASN B O 1
ATOM 4772 N N . LEU B 1 235 ? 18.746 82.356 0.513 1.00 36.59 331 LEU B N 1
ATOM 4773 C CA . LEU B 1 235 ? 20.172 82.064 0.605 1.00 33.82 331 LEU B CA 1
ATOM 4774 C C . LEU B 1 235 ? 20.765 82.106 -0.790 1.00 33.90 331 LEU B C 1
ATOM 4775 O O . LEU B 1 235 ? 20.092 81.759 -1.771 1.00 31.65 331 LEU B O 1
ATOM 4780 N N . SER B 1 236 ? 22.027 82.452 -0.880 1.00 33.13 332 SER B N 1
ATOM 4781 C CA . SER B 1 236 ? 22.719 82.335 -2.140 1.00 32.32 332 SER B CA 1
ATOM 4782 C C . SER B 1 236 ? 24.028 81.658 -1.923 1.00 31.51 332 SER B C 1
ATOM 4783 O O . SER B 1 236 ? 24.512 81.551 -0.722 1.00 31.41 332 SER B O 1
ATOM 4786 N N . LEU B 1 237 ? 24.636 81.186 -3.012 1.00 29.79 333 LEU B N 1
ATOM 4787 C CA . LEU B 1 237 ? 25.970 80.627 -2.996 1.00 29.00 333 LEU B CA 1
ATOM 4788 C C . LEU B 1 237 ? 26.832 81.586 -3.724 1.00 29.83 333 LEU B C 1
ATOM 4789 O O . LEU B 1 237 ? 26.538 81.912 -4.879 1.00 30.83 333 LEU B O 1
ATOM 4794 N N . VAL B 1 238 ? 27.867 82.091 -3.060 1.00 29.20 334 VAL B N 1
ATOM 4795 C CA . VAL B 1 238 ? 28.790 83.016 -3.610 1.00 30.07 334 VAL B CA 1
ATOM 4796 C C . VAL B 1 238 ? 30.048 82.254 -3.880 1.00 30.47 334 VAL B C 1
ATOM 4797 O O . VAL B 1 238 ? 30.586 81.577 -2.988 1.00 29.77 334 VAL B O 1
ATOM 4801 N N . ILE B 1 239 ? 30.549 82.318 -5.121 1.00 31.21 335 ILE B N 1
ATOM 4802 C CA . ILE B 1 239 ? 31.717 81.571 -5.511 1.00 30.90 335 ILE B CA 1
ATOM 4803 C C . ILE B 1 239 ? 32.822 82.528 -5.890 1.00 33.36 335 ILE B C 1
ATOM 4804 O O . ILE B 1 239 ? 32.579 83.426 -6.724 1.00 35.56 335 ILE B O 1
ATOM 4809 N N . LEU B 1 240 ? 34.022 82.345 -5.298 1.00 33.81 336 LEU B N 1
ATOM 4810 C CA . LEU B 1 240 ? 35.182 83.152 -5.549 1.00 34.44 336 LEU B CA 1
ATOM 4811 C C . LEU B 1 240 ? 36.282 82.289 -6.139 1.00 35.74 336 LEU B C 1
ATOM 4812 O O . LEU B 1 240 ? 36.761 81.357 -5.510 1.00 33.25 336 LEU B O 1
ATOM 4817 N N . VAL B 1 241 ? 36.679 82.596 -7.385 1.00 36.73 337 VAL B N 1
ATOM 4818 C CA . VAL B 1 241 ? 37.673 81.783 -8.067 1.00 38.88 337 VAL B CA 1
ATOM 4819 C C . VAL B 1 241 ? 38.735 82.739 -8.575 1.00 39.80 337 VAL B C 1
ATOM 4820 O O . VAL B 1 241 ? 38.438 83.808 -9.101 1.00 41.16 337 VAL B O 1
ATOM 4824 N N . PRO B 1 242 ? 39.980 82.415 -8.350 1.00 40.94 338 PRO B N 1
ATOM 4825 C CA . PRO B 1 242 ? 41.060 83.243 -8.910 1.00 46.52 338 PRO B CA 1
ATOM 4826 C C . PRO B 1 242 ? 40.892 83.371 -10.426 1.00 49.20 338 PRO B C 1
ATOM 4827 O O . PRO B 1 242 ? 40.451 82.407 -11.070 1.00 52.77 338 PRO B O 1
ATOM 4831 N N . GLN B 1 243 ? 41.164 84.550 -10.970 1.00 56.40 339 GLN B N 1
ATOM 4832 C CA . GLN B 1 243 ? 40.954 84.828 -12.412 1.00 60.67 339 GLN B CA 1
ATOM 4833 C C . GLN B 1 243 ? 41.585 83.786 -13.344 1.00 64.04 339 GLN B C 1
ATOM 4834 O O . GLN B 1 243 ? 40.867 83.137 -14.096 1.00 69.21 339 GLN B O 1
ATOM 4840 N N . ASN B 1 244 ? 42.908 83.613 -13.269 1.00 70.94 340 ASN B N 1
ATOM 4841 C CA . ASN B 1 244 ? 43.672 82.575 -14.052 1.00 73.25 340 ASN B CA 1
ATOM 4842 C C . ASN B 1 244 ? 44.075 81.306 -13.256 1.00 72.43 340 ASN B C 1
ATOM 4843 O O . ASN B 1 244 ? 44.157 81.372 -12.030 1.00 64.90 340 ASN B O 1
ATOM 4848 N N . LEU B 1 245 ? 44.469 80.232 -13.966 1.00 73.29 341 LEU B N 1
ATOM 4849 C CA . LEU B 1 245 ? 45.095 79.042 -13.351 1.00 80.75 341 LEU B CA 1
ATOM 4850 C C . LEU B 1 245 ? 46.486 79.368 -12.750 1.00 85.12 341 LEU B C 1
ATOM 4851 O O . LEU B 1 245 ? 46.991 78.656 -11.873 1.00 90.98 341 LEU B O 1
ATOM 4856 N N . LYS B 1 246 ? 47.092 80.465 -13.188 1.00 91.18 342 LYS B N 1
ATOM 4857 C CA . LYS B 1 246 ? 48.352 80.972 -12.597 1.00 97.27 342 LYS B CA 1
ATOM 4858 C C . LYS B 1 246 ? 48.246 81.312 -11.104 1.00 97.08 342 LYS B C 1
ATOM 4859 O O . LYS B 1 246 ? 49.167 81.030 -10.333 1.00 91.77 342 LYS B O 1
ATOM 4865 N N . HIS B 1 247 ? 47.094 81.864 -10.704 1.00 96.09 343 HIS B N 1
ATOM 4866 C CA . HIS B 1 247 ? 46.873 82.314 -9.332 1.00 91.22 343 HIS B CA 1
ATOM 4867 C C . HIS B 1 247 ? 46.468 81.119 -8.472 1.00 79.07 343 HIS B C 1
ATOM 4868 O O . HIS B 1 247 ? 45.720 80.203 -8.922 1.00 68.71 343 HIS B O 1
ATOM 4875 N N . ARG B 1 248 ? 46.990 81.163 -7.245 1.00 69.14 344 ARG B N 1
ATOM 4876 C CA . ARG B 1 248 ? 46.823 80.099 -6.288 1.00 65.25 344 ARG B CA 1
ATOM 4877 C C . ARG B 1 248 ? 45.674 80.539 -5.404 1.00 57.26 344 ARG B C 1
ATOM 4878 O O . ARG B 1 248 ? 45.565 81.704 -4.977 1.00 52.90 344 ARG B O 1
ATOM 4886 N N . LEU B 1 249 ? 44.817 79.590 -5.107 1.00 51.36 345 LEU B N 1
ATOM 4887 C CA . LEU B 1 249 ? 43.766 79.824 -4.129 1.00 49.02 345 LEU B CA 1
ATOM 4888 C C . LEU B 1 249 ? 44.346 80.347 -2.802 1.00 49.58 345 LEU B C 1
ATOM 4889 O O . LEU B 1 249 ? 43.855 81.336 -2.277 1.00 46.45 345 LEU B O 1
ATOM 4894 N N . GLU B 1 250 ? 45.423 79.746 -2.333 1.00 53.25 346 GLU B N 1
ATOM 4895 C CA . GLU B 1 250 ? 46.105 80.213 -1.121 1.00 58.90 346 GLU B CA 1
ATOM 4896 C C . GLU B 1 250 ? 46.327 81.738 -1.027 1.00 55.70 346 GLU B C 1
ATOM 4897 O O . GLU B 1 250 ? 46.076 82.355 0.034 1.00 52.35 346 GLU B O 1
ATOM 4903 N N . ASP B 1 251 ? 46.692 82.363 -2.129 1.00 51.78 347 ASP B N 1
ATOM 4904 C CA . ASP B 1 251 ? 46.940 83.797 -2.117 1.00 51.61 347 ASP B CA 1
ATOM 4905 C C . ASP B 1 251 ? 45.640 84.609 -2.008 1.00 46.73 347 ASP B C 1
ATOM 4906 O O . ASP B 1 251 ? 45.601 85.677 -1.409 1.00 46.74 347 ASP B O 1
ATOM 4911 N N . MET B 1 252 ? 44.588 84.127 -2.666 1.00 44.05 348 MET B N 1
ATOM 4912 C CA . MET B 1 252 ? 43.291 84.759 -2.597 1.00 41.93 348 MET B CA 1
ATOM 4913 C C . MET B 1 252 ? 42.766 84.607 -1.156 1.00 42.80 348 MET B C 1
ATOM 4914 O O . MET B 1 252 ? 42.134 85.504 -0.647 1.00 39.06 348 MET B O 1
ATOM 4919 N N . GLU B 1 253 ? 42.999 83.467 -0.533 1.00 43.07 349 GLU B N 1
ATOM 4920 C CA . GLU B 1 253 ? 42.586 83.290 0.877 1.00 48.00 349 GLU B CA 1
ATOM 4921 C C . GLU B 1 253 ? 43.143 84.394 1.756 1.00 50.17 349 GLU B C 1
ATOM 4922 O O . GLU B 1 253 ? 42.385 85.040 2.456 1.00 49.05 349 GLU B O 1
ATOM 4928 N N . GLN B 1 254 ? 44.452 84.631 1.628 1.00 57.85 350 GLN B N 1
ATOM 4929 C CA . GLN B 1 254 ? 45.180 85.684 2.396 1.00 61.26 350 GLN B CA 1
ATOM 4930 C C . GLN B 1 254 ? 44.629 87.063 2.167 1.00 58.04 350 GLN B C 1
ATOM 4931 O O . GLN B 1 254 ? 44.629 87.865 3.062 1.00 60.15 350 GLN B O 1
ATOM 4937 N N . ALA B 1 255 ? 44.165 87.329 0.948 1.00 52.54 351 ALA B N 1
ATOM 4938 C CA . ALA B 1 255 ? 43.745 88.660 0.545 1.00 50.39 351 ALA B CA 1
ATOM 4939 C C . ALA B 1 255 ? 42.329 88.929 0.962 1.00 47.64 351 ALA B C 1
ATOM 4940 O O . ALA B 1 255 ? 41.862 90.073 0.813 1.00 44.61 351 ALA B O 1
ATOM 4942 N N . LEU B 1 256 ? 41.630 87.898 1.497 1.00 47.50 352 LEU B N 1
ATOM 4943 C CA . LEU B 1 256 ? 40.203 88.025 1.817 1.00 45.31 352 LEU B CA 1
ATOM 4944 C C . LEU B 1 256 ? 40.012 88.545 3.244 1.00 48.70 352 LEU B C 1
ATOM 4945 O O . LEU B 1 256 ? 39.673 87.771 4.163 1.00 49.69 352 LEU B O 1
ATOM 4950 N N . SER B 1 257 ? 40.234 89.847 3.424 1.00 49.01 353 SER B N 1
ATOM 4951 C CA . SER B 1 257 ? 40.045 90.585 4.718 1.00 49.68 353 SER B CA 1
ATOM 4952 C C . SER B 1 257 ? 38.552 90.816 4.917 1.00 49.31 353 SER B C 1
ATOM 4953 O O . SER B 1 257 ? 37.736 90.631 3.965 1.00 50.71 353 SER B O 1
ATOM 4956 N N . PRO B 1 258 ? 38.169 91.240 6.129 1.00 48.75 354 PRO B N 1
ATOM 4957 C CA . PRO B 1 258 ? 36.750 91.511 6.342 1.00 48.32 354 PRO B CA 1
ATOM 4958 C C . PRO B 1 258 ? 36.213 92.664 5.477 1.00 50.05 354 PRO B C 1
ATOM 4959 O O . PRO B 1 258 ? 35.095 92.559 4.890 1.00 51.78 354 PRO B O 1
ATOM 4963 N N . SER B 1 259 ? 37.021 93.711 5.306 1.00 52.83 355 SER B N 1
ATOM 4964 C CA . SER B 1 259 ? 36.606 94.880 4.485 1.00 53.80 355 SER B CA 1
ATOM 4965 C C . SER B 1 259 ? 36.442 94.423 3.064 1.00 51.03 355 SER B C 1
ATOM 4966 O O . SER B 1 259 ? 35.395 94.649 2.476 1.00 53.83 355 SER B O 1
ATOM 4969 N N . VAL B 1 260 ? 37.421 93.678 2.544 1.00 49.52 356 VAL B N 1
ATOM 4970 C CA . VAL B 1 260 ? 37.341 93.148 1.150 1.00 49.15 356 VAL B CA 1
ATOM 4971 C C . VAL B 1 260 ? 36.075 92.334 0.957 1.00 47.34 356 VAL B C 1
ATOM 4972 O O . VAL B 1 260 ? 35.252 92.592 0.055 1.00 48.56 356 VAL B O 1
ATOM 4976 N N . PHE B 1 261 ? 35.894 91.393 1.882 1.00 48.08 357 PHE B N 1
ATOM 4977 C CA . PHE B 1 261 ? 34.701 90.534 1.939 1.00 48.04 357 PHE B CA 1
ATOM 4978 C C . PHE B 1 261 ? 33.391 91.290 1.907 1.00 44.17 357 PHE B C 1
ATOM 4979 O O . PHE B 1 261 ? 32.471 91.044 1.054 1.00 45.10 357 PHE B O 1
ATOM 4987 N N . LYS B 1 262 ? 33.313 92.255 2.803 1.00 44.44 358 LYS B N 1
ATOM 4988 C CA . LYS B 1 262 ? 32.104 93.044 3.001 1.00 43.57 358 LYS B CA 1
ATOM 4989 C C . LYS B 1 262 ? 31.763 93.815 1.764 1.00 42.90 358 LYS B C 1
ATOM 4990 O O . LYS B 1 262 ? 30.623 93.761 1.316 1.00 42.36 358 LYS B O 1
ATOM 4996 N N . ALA B 1 263 ? 32.761 94.512 1.228 1.00 42.22 359 ALA B N 1
ATOM 4997 C CA . ALA B 1 263 ? 32.634 95.248 -0.048 1.00 45.35 359 ALA B CA 1
ATOM 4998 C C . ALA B 1 263 ? 32.219 94.283 -1.216 1.00 44.83 359 ALA B C 1
ATOM 4999 O O . ALA B 1 263 ? 31.400 94.640 -2.057 1.00 44.79 359 ALA B O 1
ATOM 5001 N N . ILE B 1 264 ? 32.734 93.049 -1.211 1.00 45.07 360 ILE B N 1
ATOM 5002 C CA . ILE B 1 264 ? 32.237 92.089 -2.213 1.00 47.53 360 ILE B CA 1
ATOM 5003 C C . ILE B 1 264 ? 30.732 91.864 -2.036 1.00 49.21 360 ILE B C 1
ATOM 5004 O O . ILE B 1 264 ? 29.937 91.953 -3.020 1.00 46.58 360 ILE B O 1
ATOM 5009 N N . MET B 1 265 ? 30.328 91.647 -0.787 1.00 48.94 361 MET B N 1
ATOM 5010 C CA . MET B 1 265 ? 28.903 91.428 -0.531 1.00 51.91 361 MET B CA 1
ATOM 5011 C C . MET B 1 265 ? 27.992 92.634 -0.898 1.00 55.81 361 MET B C 1
ATOM 5012 O O . MET B 1 265 ? 26.861 92.438 -1.407 1.00 54.64 361 MET B O 1
ATOM 5017 N N . GLU B 1 266 ? 28.481 93.842 -0.661 1.00 56.90 362 GLU B N 1
ATOM 5018 C CA . GLU B 1 266 ? 27.723 95.034 -0.968 1.00 60.88 362 GLU B CA 1
ATOM 5019 C C . GLU B 1 266 ? 27.575 95.146 -2.487 1.00 55.86 362 GLU B C 1
ATOM 5020 O O . GLU B 1 266 ? 26.496 95.441 -2.969 1.00 50.88 362 GLU B O 1
ATOM 5026 N N . LYS B 1 267 ? 28.656 94.906 -3.204 1.00 54.80 363 LYS B N 1
ATOM 5027 C CA . LYS B 1 267 ? 28.562 94.957 -4.623 1.00 60.49 363 LYS B CA 1
ATOM 5028 C C . LYS B 1 267 ? 27.528 93.930 -5.164 1.00 58.10 363 LYS B C 1
ATOM 5029 O O . LYS B 1 267 ? 26.712 94.282 -5.980 1.00 56.00 363 LYS B O 1
ATOM 5035 N N . LEU B 1 268 ? 27.503 92.715 -4.623 1.00 56.41 364 LEU B N 1
ATOM 5036 C CA . LEU B 1 268 ? 26.539 91.697 -5.062 1.00 56.73 364 LEU B CA 1
ATOM 5037 C C . LEU B 1 268 ? 25.072 92.032 -4.808 1.00 59.18 364 LEU B C 1
ATOM 5038 O O . LEU B 1 268 ? 24.198 91.829 -5.712 1.00 62.41 364 LEU B O 1
ATOM 5043 N N . GLU B 1 269 ? 24.774 92.538 -3.622 1.00 60.46 365 GLU B N 1
ATOM 5044 C CA . GLU B 1 269 ? 23.432 93.012 -3.358 1.00 65.46 365 GLU B CA 1
ATOM 5045 C C . GLU B 1 269 ? 22.944 94.014 -4.432 1.00 64.85 365 GLU B C 1
ATOM 5046 O O . GLU B 1 269 ? 21.754 94.107 -4.647 1.00 62.56 365 GLU B O 1
ATOM 5052 N N . MET B 1 270 ? 23.861 94.773 -5.046 1.00 68.25 366 MET B N 1
ATOM 5053 C CA . MET B 1 270 ? 23.570 95.679 -6.191 1.00 74.13 366 MET B CA 1
ATOM 5054 C C . MET B 1 270 ? 23.622 95.010 -7.560 1.00 71.66 366 MET B C 1
ATOM 5055 O O . MET B 1 270 ? 23.237 95.623 -8.537 1.00 72.34 366 MET B O 1
ATOM 5060 N N . SER B 1 271 ? 24.212 93.827 -7.649 1.00 68.52 367 SER B N 1
ATOM 5061 C CA . SER B 1 271 ? 24.441 93.187 -8.935 1.00 69.00 367 SER B CA 1
ATOM 5062 C C . SER B 1 271 ? 23.213 92.404 -9.282 1.00 63.31 367 SER B C 1
ATOM 5063 O O . SER B 1 271 ? 22.721 91.670 -8.455 1.00 61.23 367 SER B O 1
ATOM 5066 N N . LYS B 1 272 ? 22.744 92.575 -10.511 1.00 60.59 368 LYS B N 1
ATOM 5067 C CA . LYS B 1 272 ? 21.607 91.849 -11.043 1.00 57.22 368 LYS B CA 1
ATOM 5068 C C . LYS B 1 272 ? 22.054 90.460 -11.554 1.00 51.21 368 LYS B C 1
ATOM 5069 O O . LYS B 1 272 ? 23.182 90.250 -12.053 1.00 47.90 368 LYS B O 1
ATOM 5075 N N . PHE B 1 273 ? 21.172 89.499 -11.325 1.00 48.36 369 PHE B N 1
ATOM 5076 C CA . PHE B 1 273 ? 21.263 88.164 -11.834 1.00 47.56 369 PHE B CA 1
ATOM 5077 C C . PHE B 1 273 ? 20.913 88.245 -13.349 1.00 49.04 369 PHE B C 1
ATOM 5078 O O . PHE B 1 273 ? 19.917 88.837 -13.745 1.00 47.75 369 PHE B O 1
ATOM 5086 N N . GLN B 1 274 ? 21.774 87.650 -14.155 1.00 48.93 370 GLN B N 1
ATOM 5087 C CA . GLN B 1 274 ? 21.740 87.779 -15.595 1.00 50.63 370 GLN B CA 1
ATOM 5088 C C . GLN B 1 274 ? 22.000 86.429 -16.241 1.00 47.42 370 GLN B C 1
ATOM 5089 O O . GLN B 1 274 ? 22.784 85.634 -15.730 1.00 44.27 370 GLN B O 1
ATOM 5095 N N . PRO B 1 275 ? 21.419 86.191 -17.435 1.00 47.77 371 PRO B N 1
ATOM 5096 C CA . PRO B 1 275 ? 21.665 84.965 -18.208 1.00 46.00 371 PRO B CA 1
ATOM 5097 C C . PRO B 1 275 ? 23.090 84.767 -18.564 1.00 43.49 371 PRO B C 1
ATOM 5098 O O . PRO B 1 275 ? 23.722 85.672 -19.147 1.00 45.90 371 PRO B O 1
ATOM 5102 N N . THR B 1 276 ? 23.592 83.608 -18.107 1.00 40.98 372 THR B N 1
ATOM 5103 C CA . THR B 1 276 ? 24.991 83.353 -18.064 1.00 39.15 372 THR B CA 1
ATOM 5104 C C . THR B 1 276 ? 25.264 81.936 -18.480 1.00 37.83 372 THR B C 1
ATOM 5105 O O . THR B 1 276 ? 24.562 80.986 -18.040 1.00 37.20 372 THR B O 1
ATOM 5109 N N . LEU B 1 277 ? 26.295 81.800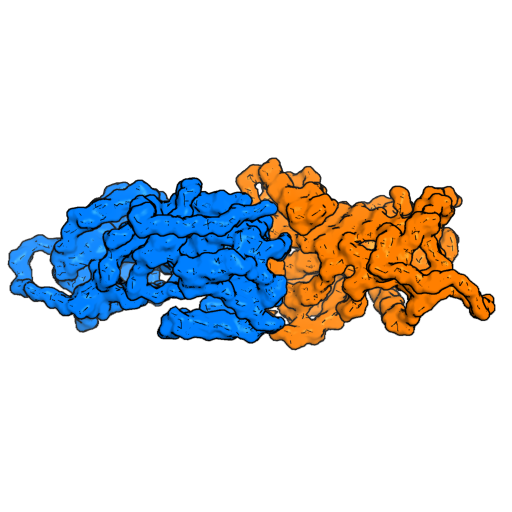 -19.293 1.00 37.40 373 LEU B N 1
ATOM 5110 C CA . LEU B 1 277 ? 26.886 80.501 -19.578 1.00 39.22 373 LEU B CA 1
ATOM 5111 C C . LEU B 1 277 ? 27.714 79.984 -18.370 1.00 38.10 373 LEU B C 1
ATOM 5112 O O . LEU B 1 277 ? 28.767 80.571 -18.011 1.00 39.20 373 LEU B O 1
ATOM 5117 N N . LEU B 1 278 ? 27.250 78.927 -17.741 1.00 37.41 374 LEU B N 1
ATOM 5118 C CA . LEU B 1 278 ? 27.714 78.545 -16.404 1.00 35.70 374 LEU B CA 1
ATOM 5119 C C . LEU B 1 278 ? 28.150 77.090 -16.440 1.00 35.82 374 LEU B C 1
ATOM 5120 O O . LEU B 1 278 ? 27.421 76.217 -16.938 1.00 33.00 374 LEU B O 1
ATOM 5125 N N . THR B 1 279 ? 29.325 76.828 -15.815 1.00 35.51 375 THR B N 1
ATOM 5126 C CA . THR B 1 279 ? 29.701 75.472 -15.450 1.00 34.59 375 THR B CA 1
ATOM 5127 C C . THR B 1 279 ? 30.339 75.443 -14.052 1.00 34.88 375 THR B C 1
ATOM 5128 O O . THR B 1 279 ? 31.039 76.348 -13.655 1.00 34.48 375 THR B O 1
ATOM 5132 N N . LEU B 1 280 ? 30.037 74.378 -13.347 1.00 33.63 376 LEU B N 1
ATOM 5133 C CA . LEU B 1 280 ? 30.660 74.121 -12.150 1.00 34.91 376 LEU B CA 1
ATOM 5134 C C . LEU B 1 280 ? 30.451 72.713 -11.762 1.00 34.19 376 LEU B C 1
ATOM 5135 O O . LEU B 1 280 ? 29.420 72.090 -12.134 1.00 33.28 376 LEU B O 1
ATOM 5140 N N . PRO B 1 281 ? 31.339 72.232 -10.891 1.00 33.89 377 PRO B N 1
ATOM 5141 C CA . PRO B 1 281 ? 31.137 70.900 -10.336 1.00 33.85 377 PRO B CA 1
ATOM 5142 C C . PRO B 1 281 ? 29.968 70.828 -9.403 1.00 32.68 377 PRO B C 1
ATOM 5143 O O . PRO B 1 281 ? 29.502 71.834 -8.955 1.00 31.26 377 PRO B O 1
ATOM 5147 N N . ARG B 1 282 ? 29.536 69.621 -9.140 1.00 33.33 378 ARG B N 1
ATOM 5148 C CA . ARG B 1 282 ? 28.619 69.368 -8.098 1.00 35.74 378 ARG B CA 1
ATOM 5149 C C . ARG B 1 282 ? 29.420 69.554 -6.796 1.00 34.96 378 ARG B C 1
ATOM 5150 O O . ARG B 1 282 ? 30.558 69.182 -6.742 1.00 32.86 378 ARG B O 1
ATOM 5158 N N . ILE B 1 283 ? 28.801 70.197 -5.823 1.00 34.55 379 ILE B N 1
ATOM 5159 C CA . ILE B 1 283 ? 29.461 70.579 -4.589 1.00 35.94 379 ILE B CA 1
ATOM 5160 C C . ILE B 1 283 ? 28.989 69.610 -3.474 1.00 36.69 379 ILE B C 1
ATOM 5161 O O . ILE B 1 283 ? 27.790 69.517 -3.202 1.00 37.61 379 ILE B O 1
ATOM 5166 N N . LYS B 1 284 ? 29.918 68.807 -3.007 1.00 37.47 380 LYS B N 1
ATOM 5167 C CA . LYS B 1 284 ? 29.693 67.775 -2.004 1.00 39.83 380 LYS B CA 1
ATOM 5168 C C . LYS B 1 284 ? 30.853 67.850 -1.032 1.00 36.65 380 LYS B C 1
ATOM 5169 O O . LYS B 1 284 ? 31.922 67.440 -1.365 1.00 36.61 380 LYS B O 1
ATOM 5175 N N . VAL B 1 285 ? 30.658 68.419 0.137 1.00 33.71 381 VAL B N 1
ATOM 5176 C CA . VAL B 1 285 ? 31.713 68.520 1.137 1.00 32.51 381 VAL B CA 1
ATOM 5177 C C . VAL B 1 285 ? 31.125 68.167 2.574 1.00 32.98 381 VAL B C 1
ATOM 5178 O O . VAL B 1 285 ? 30.088 68.681 2.950 1.00 31.14 381 VAL B O 1
ATOM 5182 N N . THR B 1 286 ? 31.792 67.231 3.254 1.00 33.68 382 THR B N 1
ATOM 5183 C CA . THR B 1 286 ? 31.615 66.953 4.669 1.00 36.33 382 THR B CA 1
ATOM 5184 C C . THR B 1 286 ? 32.900 67.247 5.419 1.00 33.43 382 THR B C 1
ATOM 5185 O O . THR B 1 286 ? 33.946 66.779 5.073 1.00 31.75 382 THR B O 1
ATOM 5189 N N . THR B 1 287 ? 32.798 68.060 6.436 1.00 31.85 383 THR B N 1
ATOM 5190 C CA . THR B 1 287 ? 33.938 68.349 7.322 1.00 30.07 383 THR B CA 1
ATOM 5191 C C . THR B 1 287 ? 33.543 68.135 8.792 1.00 29.75 383 THR B C 1
ATOM 5192 O O . THR B 1 287 ? 32.524 68.617 9.225 1.00 28.21 383 THR B O 1
ATOM 5196 N N . SER B 1 288 ? 34.386 67.390 9.515 1.00 31.69 384 SER B N 1
ATOM 5197 C CA . SER B 1 288 ? 34.353 67.138 10.956 1.00 32.64 384 SER B CA 1
ATOM 5198 C C . SER B 1 288 ? 35.542 67.757 11.592 1.00 30.89 384 SER B C 1
ATOM 5199 O O . SER B 1 288 ? 36.637 67.500 11.199 1.00 29.79 384 SER B O 1
ATOM 5202 N N . GLN B 1 289 ? 35.327 68.563 12.622 1.00 29.24 385 GLN B N 1
ATOM 5203 C CA . GLN B 1 289 ? 36.426 69.248 13.207 1.00 27.76 385 GLN B CA 1
ATOM 5204 C C . GLN B 1 289 ? 36.301 69.267 14.740 1.00 27.46 385 GLN B C 1
ATOM 5205 O O . GLN B 1 289 ? 35.232 69.596 15.316 1.00 26.98 385 GLN B O 1
ATOM 5211 N N . ASP B 1 290 ? 37.434 68.945 15.342 1.00 27.30 386 ASP B N 1
ATOM 5212 C CA . ASP B 1 290 ? 37.727 69.171 16.703 1.00 29.25 386 ASP B CA 1
ATOM 5213 C C . ASP B 1 290 ? 37.786 70.655 16.939 1.00 28.29 386 ASP B C 1
ATOM 5214 O O . ASP B 1 290 ? 38.773 71.268 16.566 1.00 27.19 386 ASP B O 1
ATOM 5219 N N . MET B 1 291 ? 36.722 71.194 17.514 1.00 26.61 387 MET B N 1
ATOM 5220 C CA . MET B 1 291 ? 36.649 72.621 17.605 1.00 26.30 387 MET B CA 1
ATOM 5221 C C . MET B 1 291 ? 37.544 73.173 18.734 1.00 26.34 387 MET B C 1
ATOM 5222 O O . MET B 1 291 ? 37.831 74.378 18.803 1.00 25.16 387 MET B O 1
ATOM 5227 N N . LEU B 1 292 ? 37.990 72.326 19.644 1.00 26.97 388 LEU B N 1
ATOM 5228 C CA . LEU B 1 292 ? 38.894 72.873 20.674 1.00 27.92 388 LEU B CA 1
ATOM 5229 C C . LEU B 1 292 ? 40.230 73.300 20.047 1.00 28.53 388 LEU B C 1
ATOM 5230 O O . LEU B 1 292 ? 40.842 74.280 20.485 1.00 28.90 388 LEU B O 1
ATOM 5235 N N . SER B 1 293 ? 40.679 72.561 19.039 1.00 28.29 389 SER B N 1
ATOM 5236 C CA . SER B 1 293 ? 41.920 72.930 18.355 1.00 29.30 389 SER B CA 1
ATOM 5237 C C . SER B 1 293 ? 41.731 74.263 17.614 1.00 29.13 389 SER B C 1
ATOM 5238 O O . SER B 1 293 ? 42.604 75.088 17.550 1.00 29.78 389 SER B O 1
ATOM 5241 N N . ILE B 1 294 ? 40.534 74.474 17.035 1.00 29.08 390 ILE B N 1
ATOM 5242 C CA . ILE B 1 294 ? 40.226 75.716 16.346 1.00 27.35 390 ILE B CA 1
ATOM 5243 C C . ILE B 1 294 ? 40.287 76.826 17.456 1.00 27.59 390 ILE B C 1
ATOM 5244 O O . ILE B 1 294 ? 40.861 77.857 17.290 1.00 28.37 390 ILE B O 1
ATOM 5249 N N . MET B 1 295 ? 39.567 76.647 18.537 1.00 28.61 391 MET B N 1
ATOM 5250 C CA . MET B 1 295 ? 39.535 77.689 19.628 1.00 30.04 391 MET B CA 1
ATOM 5251 C C . MET B 1 295 ? 40.920 78.090 20.265 1.00 31.03 391 MET B C 1
ATOM 5252 O O . MET B 1 295 ? 41.273 79.280 20.346 1.00 31.10 391 MET B O 1
ATOM 5257 N N . GLU B 1 296 ? 41.726 77.075 20.497 1.00 31.46 392 GLU B N 1
ATOM 5258 C CA . GLU B 1 296 ? 43.211 77.270 20.701 1.00 34.08 392 GLU B CA 1
ATOM 5259 C C . GLU B 1 296 ? 43.986 77.949 19.527 1.00 34.55 392 GLU B C 1
ATOM 5260 O O . GLU B 1 296 ? 44.731 78.878 19.757 1.00 35.14 392 GLU B O 1
ATOM 5266 N N . LYS B 1 297 ? 43.730 77.545 18.299 1.00 35.29 393 LYS B N 1
ATOM 5267 C CA . LYS B 1 297 ? 44.331 78.270 17.122 1.00 37.70 393 LYS B CA 1
ATOM 5268 C C . LYS B 1 297 ? 43.837 79.733 17.109 1.00 38.43 393 LYS B C 1
ATOM 5269 O O . LYS B 1 297 ? 44.595 80.613 16.733 1.00 42.72 393 LYS B O 1
ATOM 5275 N N . LEU B 1 298 ? 42.602 80.005 17.626 1.00 37.81 394 LEU B N 1
ATOM 5276 C CA . LEU B 1 298 ? 42.122 81.402 17.752 1.00 37.24 394 LEU B CA 1
ATOM 5277 C C . LEU B 1 298 ? 42.612 82.099 18.988 1.00 38.47 394 LEU B C 1
ATOM 5278 O O . LEU B 1 298 ? 42.223 83.236 19.261 1.00 38.89 394 LEU B O 1
ATOM 5283 N N . GLU B 1 299 ? 43.518 81.447 19.705 1.00 39.93 395 GLU B N 1
ATOM 5284 C CA . GLU B 1 299 ? 44.083 81.933 20.974 1.00 42.14 395 GLU B CA 1
ATOM 5285 C C . GLU B 1 299 ? 43.007 82.069 22.028 1.00 39.21 395 GLU B C 1
ATOM 5286 O O . GLU B 1 299 ? 43.078 82.934 22.879 1.00 39.25 395 GLU B O 1
ATOM 5292 N N . PHE B 1 300 ? 42.059 81.166 22.000 1.00 36.64 396 PHE B N 1
ATOM 5293 C CA . PHE B 1 300 ? 41.067 81.059 23.078 1.00 35.15 396 PHE B CA 1
ATOM 5294 C C . PHE B 1 300 ? 41.356 79.773 23.809 1.00 33.86 396 PHE B C 1
ATOM 5295 O O . PHE B 1 300 ? 41.221 78.706 23.273 1.00 33.25 396 PHE B O 1
ATOM 5303 N N . PHE B 1 301 ? 41.823 79.916 25.020 1.00 35.13 397 PHE B N 1
ATOM 5304 C CA . PHE B 1 301 ? 42.329 78.758 25.818 1.00 36.61 397 PHE B CA 1
ATOM 5305 C C . PHE B 1 301 ? 41.422 78.433 26.999 1.00 37.45 397 PHE B C 1
ATOM 5306 O O . PHE B 1 301 ? 41.568 77.364 27.591 1.00 41.10 397 PHE B O 1
ATOM 5314 N N . ASP B 1 302 ? 40.427 79.261 27.279 1.00 36.94 398 ASP B N 1
ATOM 5315 C CA . ASP B 1 302 ? 39.581 79.050 28.453 1.00 38.07 398 ASP B CA 1
ATOM 5316 C C . ASP B 1 302 ? 38.931 77.694 28.551 1.00 37.11 398 ASP B C 1
ATOM 5317 O O . ASP B 1 302 ? 38.692 77.205 29.681 1.00 37.57 398 ASP B O 1
ATOM 5322 N N . PHE B 1 303 ? 38.602 77.051 27.437 1.00 34.77 399 PHE B N 1
ATOM 5323 C CA . PHE B 1 303 ? 37.934 75.737 27.562 1.00 35.37 399 PHE B CA 1
ATOM 5324 C C . PHE B 1 303 ? 38.753 74.652 28.237 1.00 36.72 399 PHE B C 1
ATOM 5325 O O . PHE B 1 303 ? 38.195 73.686 28.747 1.00 34.51 399 PHE B O 1
ATOM 5333 N N . SER B 1 304 ? 40.057 74.842 28.272 1.00 40.57 400 SER B N 1
ATOM 5334 C CA . SER B 1 304 ? 40.974 73.932 28.978 1.00 43.60 400 SER B CA 1
ATOM 5335 C C . SER B 1 304 ? 41.491 74.473 30.290 1.00 46.40 400 SER B C 1
ATOM 5336 O O . SER B 1 304 ? 41.635 73.712 31.251 1.00 49.27 400 SER B O 1
ATOM 5339 N N . TYR B 1 305 ? 41.729 75.769 30.401 1.00 48.72 401 TYR B N 1
ATOM 5340 C CA . TYR B 1 305 ? 42.245 76.297 31.666 1.00 53.62 401 TYR B CA 1
ATOM 5341 C C . TYR B 1 305 ? 41.652 77.644 32.002 1.00 52.65 401 TYR B C 1
ATOM 5342 O O . TYR B 1 305 ? 41.428 78.514 31.135 1.00 51.97 401 TYR B O 1
ATOM 5351 N N . ASP B 1 306 ? 41.369 77.795 33.281 1.00 50.60 402 ASP B N 1
ATOM 5352 C CA . ASP B 1 306 ? 40.836 79.021 33.833 1.00 53.46 402 ASP B CA 1
ATOM 5353 C C . ASP B 1 306 ? 39.400 79.297 33.287 1.00 51.02 402 ASP B C 1
ATOM 5354 O O . ASP B 1 306 ? 39.056 80.446 33.013 1.00 54.20 402 ASP B O 1
ATOM 5359 N N . LEU B 1 307 ? 38.596 78.248 33.115 1.00 45.32 403 LEU B N 1
ATOM 5360 C CA . LEU B 1 307 ? 37.243 78.396 32.625 1.00 40.68 403 LEU B CA 1
ATOM 5361 C C . LEU B 1 307 ? 36.297 79.045 33.632 1.00 40.52 403 LEU B C 1
ATOM 5362 O O . LEU B 1 307 ? 36.223 78.613 34.725 1.00 38.84 403 LEU B O 1
ATOM 5367 N N . ASN B 1 308 ? 35.590 80.103 33.246 1.00 38.80 404 ASN B N 1
ATOM 5368 C CA . ASN B 1 308 ? 34.482 80.565 34.064 1.00 38.54 404 ASN B CA 1
ATOM 5369 C C . ASN B 1 308 ? 33.141 80.526 33.290 1.00 35.25 404 ASN B C 1
ATOM 5370 O O . ASN B 1 308 ? 32.802 81.448 32.534 1.00 33.17 404 ASN B O 1
ATOM 5375 N N . LEU B 1 309 ? 32.460 79.410 33.486 1.00 33.38 405 LEU B N 1
ATOM 5376 C CA . LEU B 1 309 ? 31.062 79.245 33.221 1.00 33.91 405 LEU B CA 1
ATOM 5377 C C . LEU B 1 309 ? 30.198 79.219 34.500 1.00 34.39 405 LEU B C 1
ATOM 5378 O O . LEU B 1 309 ? 29.387 78.323 34.684 1.00 34.55 405 LEU B O 1
ATOM 5383 N N . CYS B 1 310 ? 30.309 80.282 35.291 1.00 36.86 406 CYS B N 1
ATOM 5384 C CA . CYS B 1 310 ? 29.590 80.410 36.642 1.00 38.94 406 CYS B CA 1
ATOM 5385 C C . CYS B 1 310 ? 28.081 80.456 36.429 1.00 38.44 406 CYS B C 1
ATOM 5386 O O . CYS B 1 310 ? 27.305 80.054 37.298 1.00 36.28 406 CYS B O 1
ATOM 5389 N N . GLY B 1 311 ? 27.660 80.977 35.253 1.00 35.89 407 GLY B N 1
ATOM 5390 C CA . GLY B 1 311 ? 26.249 81.049 34.925 1.00 35.87 407 GLY B CA 1
ATOM 5391 C C . GLY B 1 311 ? 25.656 79.680 34.665 1.00 34.84 407 GLY B C 1
ATOM 5392 O O . GLY B 1 311 ? 24.481 79.470 34.888 1.00 36.11 407 GLY B O 1
ATOM 5393 N N . LEU B 1 312 ? 26.472 78.756 34.189 1.00 34.47 408 LEU B N 1
ATOM 5394 C CA . LEU B 1 312 ? 26.044 77.442 33.774 1.00 35.04 408 LEU B CA 1
ATOM 5395 C C . LEU B 1 312 ? 26.044 76.547 34.931 1.00 35.75 408 LEU B C 1
ATOM 5396 O O . LEU B 1 312 ? 25.155 75.718 35.074 1.00 34.97 408 LEU B O 1
ATOM 5401 N N . THR B 1 313 ? 27.076 76.675 35.757 1.00 38.46 409 THR B N 1
ATOM 5402 C CA . THR B 1 313 ? 27.258 75.784 36.919 1.00 39.68 409 THR B CA 1
ATOM 5403 C C . THR B 1 313 ? 28.131 76.463 37.955 1.00 42.68 409 THR B C 1
ATOM 5404 O O . THR B 1 313 ? 28.939 77.295 37.608 1.00 41.53 409 THR B O 1
ATOM 5408 N N . GLU B 1 314 ? 28.012 76.027 39.222 1.00 46.80 410 GLU B N 1
ATOM 5409 C CA . GLU B 1 314 ? 28.833 76.516 40.334 1.00 50.09 410 GLU B CA 1
ATOM 5410 C C . GLU B 1 314 ? 30.064 75.697 40.512 1.00 51.10 410 GLU B C 1
ATOM 5411 O O . GLU B 1 314 ? 30.902 76.035 41.318 1.00 50.50 410 GLU B O 1
ATOM 5417 N N . ASP B 1 315 ? 30.161 74.605 39.780 1.00 50.09 411 ASP B N 1
ATOM 5418 C CA . ASP B 1 315 ? 31.234 73.667 39.933 1.00 50.75 411 ASP B CA 1
ATOM 5419 C C . ASP B 1 315 ? 32.595 74.348 39.773 1.00 54.21 411 ASP B C 1
ATOM 5420 O O . ASP B 1 315 ? 32.825 75.019 38.778 1.00 51.01 411 ASP B O 1
ATOM 5425 N N . PRO B 1 316 ? 33.500 74.178 40.779 1.00 55.37 412 PRO B N 1
ATOM 5426 C CA . PRO B 1 316 ? 34.769 74.914 40.801 1.00 55.46 412 PRO B CA 1
ATOM 5427 C C . PRO B 1 316 ? 35.867 74.365 39.863 1.00 56.77 412 PRO B C 1
ATOM 5428 O O . PRO B 1 316 ? 36.770 75.120 39.564 1.00 54.85 412 PRO B O 1
ATOM 5432 N N . ASP B 1 317 ? 35.818 73.107 39.402 1.00 59.47 413 ASP B N 1
ATOM 5433 C CA . ASP B 1 317 ? 36.950 72.589 38.587 1.00 67.31 413 ASP B CA 1
ATOM 5434 C C . ASP B 1 317 ? 36.511 72.103 37.187 1.00 62.15 413 ASP B C 1
ATOM 5435 O O . ASP B 1 317 ? 36.484 70.908 36.873 1.00 62.07 413 ASP B O 1
ATOM 5440 N N . LEU B 1 318 ? 36.193 73.072 36.353 1.00 57.37 414 LEU B N 1
ATOM 5441 C CA . LEU B 1 318 ? 35.447 72.825 35.120 1.00 52.76 414 LEU B CA 1
ATOM 5442 C C . LEU B 1 318 ? 36.379 73.001 33.912 1.00 47.31 414 LEU B C 1
ATOM 5443 O O . LEU B 1 318 ? 37.106 73.960 33.825 1.00 43.09 414 LEU B O 1
ATOM 5448 N N . GLN B 1 319 ? 36.361 72.015 33.027 1.00 46.40 415 GLN B N 1
ATOM 5449 C CA . GLN B 1 319 ? 36.861 72.161 31.674 1.00 46.46 415 GLN B CA 1
ATOM 5450 C C . GLN B 1 319 ? 35.890 71.561 30.682 1.00 41.95 415 GLN B C 1
ATOM 5451 O O . GLN B 1 319 ? 35.142 70.643 30.977 1.00 41.27 415 GLN B O 1
ATOM 5457 N N . VAL B 1 320 ? 35.979 72.017 29.443 1.00 39.85 416 VAL B N 1
ATOM 5458 C CA . VAL B 1 320 ? 35.255 71.325 28.369 1.00 37.28 416 VAL B CA 1
ATOM 5459 C C . VAL B 1 320 ? 36.045 70.134 27.965 1.00 36.81 416 VAL B C 1
ATOM 5460 O O . VAL B 1 320 ? 37.111 70.249 27.479 1.00 36.77 416 VAL B O 1
ATOM 5464 N N . SER B 1 321 ? 35.472 68.964 28.043 1.00 37.05 417 SER B N 1
ATOM 5465 C CA . SER B 1 321 ? 36.167 67.731 27.594 1.00 36.38 417 SER B CA 1
ATOM 5466 C C . SER B 1 321 ? 36.294 67.652 26.093 1.00 35.33 417 SER B C 1
ATOM 5467 O O . SER B 1 321 ? 37.270 67.089 25.606 1.00 35.82 417 SER B O 1
ATOM 5470 N N . ALA B 1 322 ? 35.253 68.067 25.340 1.00 33.30 418 ALA B N 1
ATOM 5471 C CA . ALA B 1 322 ? 35.277 67.965 23.878 1.00 31.13 418 ALA B CA 1
ATOM 5472 C C . ALA B 1 322 ? 34.293 68.950 23.239 1.00 29.33 418 ALA B C 1
ATOM 5473 O O . ALA B 1 322 ? 33.242 69.254 23.824 1.00 28.27 418 ALA B O 1
ATOM 5475 N N . MET B 1 323 ? 34.678 69.475 22.083 1.00 27.96 419 MET B N 1
ATOM 5476 C CA . MET B 1 323 ? 33.864 70.342 21.295 1.00 26.67 419 MET B CA 1
ATOM 5477 C C . MET B 1 323 ? 34.043 69.902 19.844 1.00 26.13 419 MET B C 1
ATOM 5478 O O . MET B 1 323 ? 35.137 69.814 19.340 1.00 24.41 419 MET B O 1
ATOM 5483 N N . GLN B 1 324 ? 32.952 69.499 19.239 1.00 26.02 420 GLN B N 1
ATOM 5484 C CA . GLN B 1 324 ? 32.977 68.914 17.906 1.00 25.70 420 GLN B CA 1
ATOM 5485 C C . GLN B 1 324 ? 31.951 69.584 17.056 1.00 25.35 420 GLN B C 1
ATOM 5486 O O . GLN B 1 324 ? 30.812 69.865 17.524 1.00 24.81 420 GLN B O 1
ATOM 5492 N N . HIS B 1 325 ? 32.348 69.834 15.797 1.00 24.73 421 HIS B N 1
ATOM 5493 C CA . HIS B 1 325 ? 31.491 70.406 14.756 1.00 23.87 421 HIS B CA 1
ATOM 5494 C C . HIS B 1 325 ? 31.563 69.524 13.498 1.00 24.54 421 HIS B C 1
ATOM 5495 O O . HIS B 1 325 ? 32.630 69.098 13.136 1.00 23.97 421 HIS B O 1
ATOM 5502 N N . GLN B 1 326 ? 30.402 69.316 12.857 1.00 25.56 422 GLN B N 1
ATOM 5503 C CA . GLN B 1 326 ? 30.360 68.699 11.561 1.00 27.12 422 GLN B CA 1
ATOM 5504 C C . GLN B 1 326 ? 29.351 69.383 10.627 1.00 27.35 422 GLN B C 1
ATOM 5505 O O . GLN B 1 326 ? 28.166 69.658 11.023 1.00 26.45 422 GLN B O 1
ATOM 5511 N N . THR B 1 327 ? 29.824 69.702 9.407 1.00 26.81 423 THR B N 1
ATOM 5512 C CA . THR B 1 327 ? 28.983 70.256 8.351 1.00 26.88 423 THR B CA 1
ATOM 5513 C C . THR B 1 327 ? 28.880 69.192 7.282 1.00 27.84 423 THR B C 1
ATOM 5514 O O . THR B 1 327 ? 29.865 68.519 6.981 1.00 27.12 423 THR B O 1
ATOM 5518 N N . VAL B 1 328 ? 27.657 68.992 6.786 1.00 28.47 424 VAL B N 1
ATOM 5519 C CA . VAL B 1 328 ? 27.427 68.259 5.562 1.00 29.37 424 VAL B CA 1
ATOM 5520 C C . VAL B 1 328 ? 26.763 69.217 4.598 1.00 28.99 424 VAL B C 1
ATOM 5521 O O . VAL B 1 328 ? 25.732 69.786 4.884 1.00 27.03 424 VAL B O 1
ATOM 5525 N N . LEU B 1 329 ? 27.406 69.451 3.459 1.00 29.66 425 LEU B N 1
ATOM 5526 C CA . LEU B 1 329 ? 26.890 70.433 2.500 1.00 30.85 425 LEU B CA 1
ATOM 5527 C C . LEU B 1 329 ? 26.866 69.783 1.121 1.00 34.05 425 LEU B C 1
ATOM 5528 O O . LEU B 1 329 ? 27.912 69.417 0.581 1.00 34.72 425 LEU B O 1
ATOM 5533 N N . GLU B 1 330 ? 25.696 69.662 0.514 1.00 35.87 426 GLU B N 1
ATOM 5534 C CA . GLU B 1 330 ? 25.626 69.075 -0.807 1.00 38.98 426 GLU B CA 1
ATOM 5535 C C . GLU B 1 330 ? 24.677 69.859 -1.717 1.00 38.37 426 GLU B C 1
ATOM 5536 O O . GLU B 1 330 ? 23.531 70.147 -1.332 1.00 36.48 426 GLU B O 1
ATOM 5542 N N . LEU B 1 331 ? 25.177 70.188 -2.929 1.00 36.31 427 LEU B N 1
ATOM 5543 C CA . LEU B 1 331 ? 24.417 70.851 -3.953 1.00 37.78 427 LEU B CA 1
ATOM 5544 C C . LEU B 1 331 ? 24.658 70.149 -5.296 1.00 38.17 427 LEU B C 1
ATOM 5545 O O . LEU B 1 331 ? 25.752 70.239 -5.862 1.00 37.32 427 LEU B O 1
ATOM 5550 N N . THR B 1 332 ? 23.643 69.424 -5.734 1.00 37.84 428 THR B N 1
ATOM 5551 C CA . THR B 1 332 ? 23.661 68.697 -7.019 1.00 40.48 428 THR B CA 1
ATOM 5552 C C . THR B 1 332 ? 22.746 69.423 -7.996 1.00 38.51 428 THR B C 1
ATOM 5553 O O . THR B 1 332 ? 22.506 70.618 -7.812 1.00 37.84 428 THR B O 1
ATOM 5557 N N . GLU B 1 333 ? 22.211 68.733 -9.003 1.00 38.87 429 GLU B N 1
ATOM 5558 C CA . GLU B 1 333 ? 21.463 69.425 -10.037 1.00 38.82 429 GLU B CA 1
ATOM 5559 C C . GLU B 1 333 ? 20.104 69.961 -9.584 1.00 39.44 429 GLU B C 1
ATOM 5560 O O . GLU B 1 333 ? 19.603 70.977 -10.049 1.00 39.05 429 GLU B O 1
ATOM 5566 N N . THR B 1 334 ? 19.529 69.264 -8.641 1.00 41.15 430 THR B N 1
ATOM 5567 C CA . THR B 1 334 ? 18.178 69.494 -8.250 1.00 42.94 430 THR B CA 1
ATOM 5568 C C . THR B 1 334 ? 17.923 70.956 -7.747 1.00 41.42 430 THR B C 1
ATOM 5569 O O . THR B 1 334 ? 18.713 71.576 -7.035 1.00 38.16 430 THR B O 1
ATOM 5573 N N . GLY B 1 335 ? 16.806 71.499 -8.177 1.00 40.64 431 GLY B N 1
ATOM 5574 C CA . GLY B 1 335 ? 16.455 72.888 -7.913 1.00 40.76 431 GLY B CA 1
ATOM 5575 C C . GLY B 1 335 ? 14.956 73.071 -7.654 1.00 41.64 431 GLY B C 1
ATOM 5576 O O . GLY B 1 335 ? 14.226 72.137 -7.771 1.00 42.53 431 GLY B O 1
ATOM 5577 N N . VAL B 1 336 ? 14.506 74.279 -7.331 1.00 42.77 432 VAL B N 1
ATOM 5578 C CA . VAL B 1 336 ? 13.080 74.540 -7.028 1.00 45.43 432 VAL B CA 1
ATOM 5579 C C . VAL B 1 336 ? 12.245 74.612 -8.319 1.00 49.75 432 VAL B C 1
ATOM 5580 O O . VAL B 1 336 ? 11.159 74.029 -8.395 1.00 51.69 432 VAL B O 1
ATOM 5584 N N . GLU B 1 337 ? 12.759 75.309 -9.335 1.00 50.94 433 GLU B N 1
ATOM 5585 C CA . GLU B 1 337 ? 12.004 75.464 -10.584 1.00 52.53 433 GLU B CA 1
ATOM 5586 C C . GLU B 1 337 ? 12.827 75.315 -11.847 1.00 51.25 433 GLU B C 1
ATOM 5587 O O . GLU B 1 337 ? 14.044 75.481 -11.858 1.00 46.31 433 GLU B O 1
ATOM 5593 N N . ALA B 1 338 ? 12.121 74.993 -12.928 1.00 55.16 434 ALA B N 1
ATOM 5594 C CA . ALA B 1 338 ? 12.741 74.786 -14.210 1.00 54.42 434 ALA B CA 1
ATOM 5595 C C . ALA B 1 338 ? 13.385 76.093 -14.765 1.00 54.57 434 ALA B C 1
ATOM 5596 O O . ALA B 1 338 ? 12.909 77.241 -14.552 1.00 50.91 434 ALA B O 1
ATOM 5598 N N . ALA B 1 339 ? 14.480 75.901 -15.487 1.00 57.58 435 ALA B N 1
ATOM 5599 C CA . ALA B 1 339 ? 15.050 76.968 -16.302 1.00 63.70 435 ALA B CA 1
ATOM 5600 C C . ALA B 1 339 ? 13.957 77.493 -17.308 1.00 70.35 435 ALA B C 1
ATOM 5601 O O . ALA B 1 339 ? 13.137 76.719 -17.815 1.00 68.63 435 ALA B O 1
ATOM 5603 N N . ALA B 1 340 ? 13.924 78.810 -17.551 1.00 74.77 436 ALA B N 1
ATOM 5604 C CA . ALA B 1 340 ? 13.040 79.401 -18.576 1.00 77.82 436 ALA B CA 1
ATOM 5605 C C . ALA B 1 340 ? 13.552 79.039 -19.974 1.00 82.18 436 ALA B C 1
ATOM 5606 O O . ALA B 1 340 ? 14.708 78.600 -20.094 1.00 74.78 436 ALA B O 1
ATOM 5608 N N . ALA B 1 341 ? 12.675 79.210 -20.991 1.00 91.54 437 ALA B N 1
ATOM 5609 C CA . ALA B 1 341 ? 12.993 79.306 -22.453 1.00 94.81 437 ALA B CA 1
ATOM 5610 C C . ALA B 1 341 ? 13.603 78.089 -23.212 1.00 101.06 437 ALA B C 1
ATOM 5611 O O . ALA B 1 341 ? 13.948 77.051 -22.629 1.00 96.37 437 ALA B O 1
ATOM 5613 N N . SER B 1 342 ? 13.694 78.268 -24.542 1.00 113.38 438 SER B N 1
ATOM 5614 C CA . SER B 1 342 ? 14.254 77.292 -25.523 1.00 113.78 438 SER B CA 1
ATOM 5615 C C . SER B 1 342 ? 15.678 77.623 -26.054 1.00 118.16 438 SER B C 1
ATOM 5618 N N . ALA B 1 343 ? 16.288 78.717 -25.592 1.00 125.38 439 ALA B N 1
ATOM 5619 C CA . ALA B 1 343 ? 17.590 79.209 -26.073 1.00 128.53 439 ALA B CA 1
ATOM 5620 C C . ALA B 1 343 ? 17.566 79.640 -27.559 1.00 132.26 439 ALA B C 1
ATOM 5622 N N . ILE B 1 344 ? 17.002 80.831 -27.786 1.00 136.23 440 ILE B N 1
ATOM 5623 C CA . ILE B 1 344 ? 16.881 81.465 -29.126 1.00 135.48 440 ILE B CA 1
ATOM 5624 C C . ILE B 1 344 ? 18.164 82.226 -29.526 1.00 132.25 440 ILE B C 1
ATOM 5629 N N . SER B 1 345 ? 18.754 83.002 -28.612 1.00 122.44 441 SER B N 1
ATOM 5630 C CA . SER B 1 345 ? 19.905 83.908 -28.913 1.00 115.14 441 SER B CA 1
ATOM 5631 C C . SER B 1 345 ? 19.427 85.151 -29.679 1.00 104.25 441 SER B C 1
ATOM 5634 N N . VAL B 1 346 ? 20.065 86.287 -29.424 1.00 91.01 442 VAL B N 1
ATOM 5635 C CA . VAL B 1 346 ? 19.646 87.589 -29.981 1.00 88.40 442 VAL B CA 1
ATOM 5636 C C . VAL B 1 346 ? 20.653 88.698 -29.663 1.00 83.11 442 VAL B C 1
ATOM 5637 O O . VAL B 1 346 ? 20.873 89.628 -30.469 1.00 82.00 442 VAL B O 1
ATOM 5641 N N . ALA B 1 347 ? 21.233 88.638 -28.470 1.00 76.05 443 ALA B N 1
ATOM 5642 C CA . ALA B 1 347 ? 22.346 89.507 -28.141 1.00 69.27 443 ALA B CA 1
ATOM 5643 C C . ALA B 1 347 ? 23.597 89.210 -29.010 1.00 62.91 443 ALA B C 1
ATOM 5644 O O . ALA B 1 347 ? 23.864 88.070 -29.359 1.00 59.45 443 ALA B O 1
ATOM 5646 N N . ARG B 1 348 ? 24.371 90.224 -29.326 1.00 60.37 444 ARG B N 1
ATOM 5647 C CA . ARG B 1 348 ? 25.757 90.000 -29.807 1.00 60.65 444 ARG B CA 1
ATOM 5648 C C . ARG B 1 348 ? 26.809 89.482 -28.706 1.00 59.78 444 ARG B C 1
ATOM 5649 O O . ARG B 1 348 ? 27.903 88.902 -29.023 1.00 58.08 444 ARG B O 1
ATOM 5657 N N . THR B 1 349 ? 26.486 89.707 -27.430 1.00 56.85 445 THR B N 1
ATOM 5658 C CA . THR B 1 349 ? 27.358 89.356 -26.303 1.00 55.84 445 THR B CA 1
ATOM 5659 C C . THR B 1 349 ? 26.601 88.462 -25.359 1.00 53.52 445 THR B C 1
ATOM 5660 O O . THR B 1 349 ? 25.394 88.538 -25.259 1.00 58.15 445 THR B O 1
ATOM 5664 N N . LEU B 1 350 ? 27.344 87.662 -24.644 1.00 49.78 446 LEU B N 1
ATOM 5665 C CA . LEU B 1 350 ? 26.803 86.802 -23.669 1.00 48.53 446 LEU B CA 1
ATOM 5666 C C . LEU B 1 350 ? 27.749 86.666 -22.457 1.00 45.75 446 LEU B C 1
ATOM 5667 O O . LEU B 1 350 ? 28.958 86.590 -22.603 1.00 43.52 446 LEU B O 1
ATOM 5672 N N . LEU B 1 351 ? 27.171 86.592 -21.277 1.00 44.16 447 LEU B N 1
ATOM 5673 C CA . LEU B 1 351 ? 27.971 86.528 -20.056 1.00 45.27 447 LEU B CA 1
ATOM 5674 C C . LEU B 1 351 ? 28.409 85.091 -19.816 1.00 44.92 447 LEU B C 1
ATOM 5675 O O . LEU B 1 351 ? 27.684 84.135 -20.105 1.00 43.07 447 LEU B O 1
ATOM 5680 N N . VAL B 1 352 ? 29.604 84.948 -19.239 1.00 45.83 448 VAL B N 1
ATOM 5681 C CA . VAL B 1 352 ? 30.133 83.648 -18.876 1.00 44.59 448 VAL B CA 1
ATOM 5682 C C . VAL B 1 352 ? 30.653 83.582 -17.384 1.00 42.84 448 VAL B C 1
ATOM 5683 O O . VAL B 1 352 ? 31.184 84.540 -16.894 1.00 41.06 448 VAL B O 1
ATOM 5687 N N . PHE B 1 353 ? 30.450 82.460 -16.700 1.00 39.69 449 PHE B N 1
ATOM 5688 C CA . PHE B 1 353 ? 31.057 82.224 -15.351 1.00 38.77 449 PHE B CA 1
ATOM 5689 C C . PHE B 1 353 ? 31.351 80.738 -15.180 1.00 36.97 449 PHE B C 1
ATOM 5690 O O . PHE B 1 353 ? 30.451 79.911 -15.012 1.00 35.43 449 PHE B O 1
ATOM 5698 N N . GLU B 1 354 ? 32.608 80.382 -15.347 1.00 36.41 450 GLU B N 1
ATOM 5699 C CA . GLU B 1 354 ? 32.951 78.971 -15.409 1.00 37.04 450 GLU B CA 1
ATOM 5700 C C . GLU B 1 354 ? 33.862 78.695 -14.217 1.00 34.68 450 GLU B C 1
ATOM 5701 O O . GLU B 1 354 ? 34.796 79.373 -14.024 1.00 35.21 450 GLU B O 1
ATOM 5707 N N . VAL B 1 355 ? 33.565 77.644 -13.495 1.00 33.22 451 VAL B N 1
ATOM 5708 C CA . VAL B 1 355 ? 34.261 77.249 -12.305 1.00 33.07 451 VAL B CA 1
ATOM 5709 C C . VAL B 1 355 ? 35.014 75.995 -12.621 1.00 32.96 451 VAL B C 1
ATOM 5710 O O . VAL B 1 355 ? 34.498 74.936 -12.457 1.00 31.75 451 VAL B O 1
ATOM 5714 N N . GLN B 1 356 ? 36.279 76.122 -13.005 1.00 34.82 452 GLN B N 1
ATOM 5715 C CA . GLN B 1 356 ? 37.053 74.967 -13.492 1.00 36.38 452 GLN B CA 1
ATOM 5716 C C . GLN B 1 356 ? 38.375 74.784 -12.795 1.00 37.08 452 GLN B C 1
ATOM 5717 O O . GLN B 1 356 ? 39.278 74.077 -13.341 1.00 37.10 452 GLN B O 1
ATOM 5723 N N . GLN B 1 357 ? 38.494 75.399 -11.623 1.00 35.14 453 GLN B N 1
ATOM 5724 C CA . GLN B 1 357 ? 39.693 75.292 -10.758 1.00 35.61 453 GLN B CA 1
ATOM 5725 C C . GLN B 1 357 ? 39.272 75.466 -9.312 1.00 33.42 453 GLN B C 1
ATOM 5726 O O . GLN B 1 357 ? 38.108 75.835 -9.047 1.00 32.74 453 GLN B O 1
ATOM 5732 N N . PRO B 1 358 ? 40.191 75.230 -8.394 1.00 32.66 454 PRO B N 1
ATOM 5733 C CA . PRO B 1 358 ? 39.793 75.368 -6.986 1.00 32.25 454 PRO B CA 1
ATOM 5734 C C . PRO B 1 358 ? 39.209 76.718 -6.621 1.00 31.40 454 PRO B C 1
ATOM 5735 O O . PRO B 1 358 ? 39.597 77.739 -7.200 1.00 31.20 454 PRO B O 1
ATOM 5739 N N . PHE B 1 359 ? 38.223 76.683 -5.717 1.00 29.36 455 PHE B N 1
ATOM 5740 C CA . PHE B 1 359 ? 37.480 77.858 -5.404 1.00 28.61 455 PHE B CA 1
ATOM 5741 C C . PHE B 1 359 ? 37.030 77.883 -3.910 1.00 28.90 455 PHE B C 1
ATOM 5742 O O . PHE B 1 359 ? 36.844 76.850 -3.305 1.00 27.19 455 PHE B O 1
ATOM 5750 N N . LEU B 1 360 ? 36.769 79.085 -3.471 1.00 29.70 456 LEU B N 1
ATOM 5751 C CA . LEU B 1 360 ? 36.216 79.378 -2.176 1.00 31.20 456 LEU B CA 1
ATOM 5752 C C . LEU B 1 360 ? 34.727 79.621 -2.344 1.00 29.22 456 LEU B C 1
ATOM 5753 O O . LEU B 1 360 ? 34.300 80.202 -3.357 1.00 30.99 456 LEU B O 1
ATOM 5758 N N . PHE B 1 361 ? 33.901 79.185 -1.395 1.00 27.57 457 PHE B N 1
ATOM 5759 C CA . PHE B 1 361 ? 32.506 79.540 -1.366 1.00 27.19 457 PHE B CA 1
ATOM 5760 C C . PHE B 1 361 ? 31.987 80.076 -0.071 1.00 26.95 457 PHE B C 1
ATOM 5761 O O . PHE B 1 361 ? 32.483 79.682 1.031 1.00 28.21 457 PHE B O 1
ATOM 5769 N N . VAL B 1 362 ? 30.971 80.921 -0.187 1.00 25.68 458 VAL B N 1
ATOM 5770 C CA . VAL B 1 362 ? 30.226 81.432 0.984 1.00 25.96 458 VAL B CA 1
ATOM 5771 C C . VAL B 1 362 ? 28.788 81.143 0.681 1.00 25.99 458 VAL B C 1
ATOM 5772 O O . VAL B 1 362 ? 28.273 81.542 -0.409 1.00 24.86 458 VAL B O 1
ATOM 5776 N N . LEU B 1 363 ? 28.128 80.413 1.571 1.00 25.34 459 LEU B N 1
ATOM 5777 C CA . LEU B 1 363 ? 26.667 80.259 1.497 1.00 26.16 459 LEU B CA 1
ATOM 5778 C C . LEU B 1 363 ? 26.085 81.304 2.423 1.00 26.55 459 LEU B C 1
ATOM 5779 O O . LEU B 1 363 ? 26.205 81.224 3.676 1.00 25.32 459 LEU B O 1
ATOM 5784 N N . TRP B 1 364 ? 25.384 82.275 1.812 1.00 27.63 460 TRP B N 1
ATOM 5785 C CA . TRP B 1 364 ? 25.098 83.600 2.364 1.00 28.60 460 TRP B CA 1
ATOM 5786 C C . TRP B 1 364 ? 23.638 83.770 2.660 1.00 30.53 460 TRP B C 1
ATOM 5787 O O . TRP B 1 364 ? 22.786 83.429 1.858 1.00 30.31 460 TRP B O 1
ATOM 5798 N N . ASP B 1 365 ? 23.315 84.296 3.841 1.00 32.37 461 ASP B N 1
ATOM 5799 C CA . ASP B 1 365 ? 21.944 84.598 4.182 1.00 34.47 461 ASP B CA 1
ATOM 5800 C C . ASP B 1 365 ? 21.662 85.979 3.647 1.00 35.07 461 ASP B C 1
ATOM 5801 O O . ASP B 1 365 ? 22.230 86.953 4.154 1.00 33.06 461 ASP B O 1
ATOM 5806 N N . GLN B 1 366 ? 20.759 86.072 2.669 1.00 35.86 462 GLN B N 1
ATOM 5807 C CA . GLN B 1 366 ? 20.511 87.345 2.001 1.00 39.47 462 GLN B CA 1
ATOM 5808 C C . GLN B 1 366 ? 19.735 88.323 2.849 1.00 41.52 462 GLN B C 1
ATOM 5809 O O . GLN B 1 366 ? 19.988 89.523 2.768 1.00 42.62 462 GLN B O 1
ATOM 5815 N N . GLN B 1 367 ? 18.808 87.829 3.676 1.00 44.38 463 GLN B N 1
ATOM 5816 C CA . GLN B 1 367 ? 18.086 88.759 4.500 1.00 49.87 463 GLN B CA 1
ATOM 5817 C C . GLN B 1 367 ? 18.899 89.347 5.646 1.00 49.32 463 GLN B C 1
ATOM 5818 O O . GLN B 1 367 ? 18.697 90.485 5.975 1.00 52.14 463 GLN B O 1
ATOM 5824 N N . HIS B 1 368 ? 19.698 88.548 6.343 1.00 47.21 464 HIS B N 1
ATOM 5825 C CA . HIS B 1 368 ? 20.324 89.003 7.556 1.00 44.82 464 HIS B CA 1
ATOM 5826 C C . HIS B 1 368 ? 21.803 89.277 7.338 1.00 45.27 464 HIS B C 1
ATOM 5827 O O . HIS B 1 368 ? 22.484 89.772 8.235 1.00 46.07 464 HIS B O 1
ATOM 5834 N N . LYS B 1 369 ? 22.271 89.008 6.119 1.00 44.78 465 LYS B N 1
ATOM 5835 C CA . LYS B 1 369 ? 23.577 89.413 5.632 1.00 45.37 465 LYS B CA 1
ATOM 5836 C C . LYS B 1 369 ? 24.724 88.739 6.390 1.00 42.15 465 LYS B C 1
ATOM 5837 O O . LYS B 1 369 ? 25.606 89.424 6.983 1.00 41.94 465 LYS B O 1
ATOM 5843 N N . PHE B 1 370 ? 24.719 87.401 6.396 1.00 38.51 466 PHE B N 1
ATOM 5844 C CA . PHE B 1 370 ? 25.854 86.668 7.054 1.00 36.48 466 PHE B CA 1
ATOM 5845 C C . PHE B 1 370 ? 26.098 85.333 6.428 1.00 32.69 466 PHE B C 1
ATOM 5846 O O . PHE B 1 370 ? 25.185 84.791 5.769 1.00 29.04 466 PHE B O 1
ATOM 5854 N N . PRO B 1 371 ? 27.286 84.766 6.722 1.00 30.34 467 PRO B N 1
ATOM 5855 C CA . PRO B 1 371 ? 27.578 83.456 6.201 1.00 28.98 467 PRO B CA 1
ATOM 5856 C C . PRO B 1 371 ? 27.075 82.309 6.986 1.00 27.83 467 PRO B C 1
ATOM 5857 O O . PRO B 1 371 ? 27.419 82.103 8.182 1.00 28.56 467 PRO B O 1
ATOM 5861 N N . VAL B 1 372 ? 26.178 81.588 6.365 1.00 27.13 468 VAL B N 1
ATOM 5862 C CA . VAL B 1 372 ? 25.616 80.386 6.954 1.00 26.92 468 VAL B CA 1
ATOM 5863 C C . VAL B 1 372 ? 26.695 79.320 6.921 1.00 25.77 468 VAL B C 1
ATOM 5864 O O . VAL B 1 372 ? 26.844 78.536 7.865 1.00 24.48 468 VAL B O 1
ATOM 5868 N N . PHE B 1 373 ? 27.346 79.213 5.770 1.00 25.13 469 PHE B N 1
ATOM 5869 C CA . PHE B 1 373 ? 28.464 78.271 5.573 1.00 25.07 469 PHE B CA 1
ATOM 5870 C C . PHE B 1 373 ? 29.554 78.972 4.816 1.00 25.28 469 PHE B C 1
ATOM 5871 O O . PHE B 1 373 ? 29.361 79.959 4.160 1.00 24.59 469 PHE B O 1
ATOM 5879 N N . MET B 1 374 ? 30.736 78.435 4.943 1.00 26.11 470 MET B N 1
ATOM 5880 C CA . MET B 1 374 ? 31.837 78.895 4.180 1.00 27.27 470 MET B CA 1
ATOM 5881 C C . MET B 1 374 ? 32.685 77.693 3.910 1.00 25.58 470 MET B C 1
ATOM 5882 O O . MET B 1 374 ? 32.676 76.702 4.670 1.00 23.74 470 MET B O 1
ATOM 5887 N N . GLY B 1 375 ? 33.499 77.767 2.855 1.00 24.32 471 GLY B N 1
ATOM 5888 C CA . GLY B 1 375 ? 34.479 76.723 2.645 1.00 24.38 471 GLY B CA 1
ATOM 5889 C C . GLY B 1 375 ? 35.157 76.793 1.273 1.00 24.19 471 GLY B C 1
ATOM 5890 O O . GLY B 1 375 ? 35.264 77.873 0.721 1.00 22.83 471 GLY B O 1
ATOM 5891 N N . ARG B 1 376 ? 35.685 75.673 0.809 1.00 24.74 472 ARG B N 1
ATOM 5892 C CA . ARG B 1 376 ? 36.473 75.676 -0.437 1.00 26.13 472 ARG B CA 1
ATOM 5893 C C . ARG B 1 376 ? 36.453 74.297 -1.012 1.00 27.02 472 ARG B C 1
ATOM 5894 O O . ARG B 1 376 ? 36.259 73.296 -0.284 1.00 26.11 472 ARG B O 1
ATOM 5902 N N . VAL B 1 377 ? 36.600 74.234 -2.348 1.00 27.22 473 VAL B N 1
ATOM 5903 C CA . VAL B 1 377 ? 36.676 72.962 -3.029 1.00 28.62 473 VAL B CA 1
ATOM 5904 C C . VAL B 1 377 ? 37.947 72.977 -3.909 1.00 31.15 473 VAL B C 1
ATOM 5905 O O . VAL B 1 377 ? 38.126 73.911 -4.714 1.00 30.95 473 VAL B O 1
ATOM 5909 N N . TYR B 1 378 ? 38.847 72.021 -3.648 1.00 33.04 474 TYR B N 1
ATOM 5910 C CA . TYR B 1 378 ? 40.043 71.793 -4.443 1.00 33.81 474 TYR B CA 1
ATOM 5911 C C . TYR B 1 378 ? 39.820 70.652 -5.366 1.00 35.42 474 TYR B C 1
ATOM 5912 O O . TYR B 1 378 ? 40.262 70.672 -6.428 1.00 35.76 474 TYR B O 1
ATOM 5921 N N . ASP B 1 379 ? 39.191 69.597 -4.920 1.00 37.98 475 ASP B N 1
ATOM 5922 C CA . ASP B 1 379 ? 39.116 68.373 -5.692 1.00 40.33 475 ASP B CA 1
ATOM 5923 C C . ASP B 1 379 ? 37.692 67.902 -5.567 1.00 42.07 475 ASP B C 1
ATOM 5924 O O . ASP B 1 379 ? 37.304 67.331 -4.576 1.00 38.85 475 ASP B O 1
ATOM 5929 N N . PRO B 1 380 ? 36.898 68.140 -6.612 1.00 33.93 476 PRO B N 1
ATOM 5930 C CA . PRO B 1 380 ? 35.476 67.788 -6.555 1.00 35.32 476 PRO B CA 1
ATOM 5931 C C . PRO B 1 380 ? 35.187 66.291 -6.429 1.00 40.16 476 PRO B C 1
ATOM 5932 O O . PRO B 1 380 ? 34.042 65.945 -6.158 1.00 45.86 476 PRO B O 1
ATOM 5936 N N . ARG B 1 381 ? 36.178 65.408 -6.583 1.00 43.58 477 ARG B N 1
ATOM 5937 C CA . ARG B 1 381 ? 35.934 63.943 -6.479 1.00 49.03 477 ARG B CA 1
ATOM 5938 C C . ARG B 1 381 ? 35.908 63.404 -5.028 1.00 45.75 477 ARG B C 1
ATOM 5939 O O . ARG B 1 381 ? 36.710 63.861 -4.191 1.00 45.87 477 ARG B O 1
#

Solvent-accessible surface area: 33472 Å² total; per-residue (Å²): 237,32,54,56,98,55,100,118,13,57,125,152,103,14,142,79,18,44,73,61,0,5,79,4,1,5,39,0,0,8,65,0,2,78,6,0,30,61,44,59,146,98,66,42,46,0,0,0,0,0,14,2,1,0,19,2,0,0,1,5,15,31,1,5,1,133,97,1,73,60,53,0,15,69,15,2,33,13,68,140,120,23,53,7,2,11,39,8,4,98,52,5,86,10,182,0,14,37,46,20,24,3,2,0,17,11,67,102,2,78,28,66,125,57,7,42,86,21,0,132,72,10,29,89,25,27,16,88,80,6,51,142,87,36,100,36,9,32,107,49,0,8,72,34,0,20,154,59,0,108,103,123,1,57,141,5,9,117,28,15,6,86,67,16,54,0,0,0,0,0,0,0,18,13,56,3,77,0,94,16,45,1,58,92,197,100,32,154,106,34,45,0,55,17,140,165,58,80,29,121,2,53,0,0,24,16,143,73,4,45,0,0,39,29,91,20,138,79,8,98,0,45,0,0,6,0,33,2,19,92,93,0,0,0,0,0,4,0,1,65,81,101,169,68,131,8,61,61,5,12,138,39,6,39,57,78,26,4,48,55,7,11,114,108,2,106,148,26,162,49,74,85,0,54,0,4,0,2,88,0,150,8,86,7,56,11,33,1,3,11,0,1,34,104,29,139,4,35,13,3,29,42,78,25,33,6,25,13,4,3,147,38,134,123,20,65,1,15,16,2,30,1,15,0,28,0,86,2,39,16,74,9,89,84,90,54,82,96,79,86,162,69,151,52,236,98,86,65,78,3,57,0,41,16,19,0,0,0,2,0,17,5,55,119,28,96,0,0,0,0,0,0,5,4,16,30,32,173,96,76,54,97,53,113,78,13,61,84,143,101,10,107,92,24,37,87,74,0,3,67,2,1,5,33,0,0,6,66,0,2,71,4,0,30,57,72,56,171,125,66,38,44,0,0,0,0,0,7,1,0,0,18,1,0,0,3,4,16,33,1,6,0,94,91,0,46,66,50,0,10,70,15,1,34,13,66,129,105,25,65,11,2,12,44,2,2,54,52,1,72,11,179,0,12,39,44,17,34,8,2,0,15,13,75,104,2,78,32,68,94,47,7,17,84,18,0,20,17,6,33,26,26,10,9,28,50,6,43,148,86,41,122,39,12,35,124,40,0,11,75,24,1,11,95,47,0,102,104,113,0,64,139,5,7,114,78,21,60,102,115,14,54,0,0,1,2,0,0,0,19,10,57,4,84,0,91,16,42,1,62,91,185,96,25,116,121,42,55,0,50,20,112,154,60,80,26,112,0,42,1,0,22,23,147,64,4,45,0,0,44,34,74,18,123,96,6,101,0,43,0,0,9,0,35,2,18,86,86,0,0,0,0,0,3,0,2,64,72,91,182,72,131,8,75,74,6,8,117,39,4,40,55,78,26,3,57,62,2,9,124,103,4,110,150,27,150,64,60,85,0,64,1,9,0,0,78,0,106,10,85,7,52,12,67,0,24,35,0,2,72,106,30,143,4,82,13,4,39,148,108,24,32,5,30,13,4,2,127,38,123,123,16,104,5,33,18,2,31,1,16,0,27,1,84,3,28,15,72,12,87,83,88,56,77,89,98,59,146,106,145,81,244,107,114,77,78,3,58,0,54,18,21,0,0,0,1,0,7,2,49,117,39,66,0,0,0,0,0,0,6,3,20,28,24,166

Sequence (755 aa):
FCPGPVTLCSDLESHSTEAVLGDALVDFSLKLYHAFSAMKKVETNMAFSPFSIASLLTQVLLGAGENTKTNLESILSYPKDFTCVHQALKGFTTKGVTSVSQIFHSPDLAIRDTFVNASRTLYSSSPRVLSNNSDANLELINTWVAKNTNNKISRLLDSLPSDTRLVLLNAIYLSAKWKTTFDPKKTRMEPFHFKNSVIKVPMMNSKKYPVAHFIDQTLKAKVGQLQLSHNLSLVILVPQNLKHRLEDMEQALSPSVFKAIMEKLEMSKFQPTLLTLPRIKVTTSQDMLSIMEKLEFFDFSYDLNLCGLTEDPDLQVSAMQHQTVLELTETGVEAAAASAISVARTLLVFEVQQPFLFVLWDQQHKFPVFMGRVYDPRCPGPVTLCSDLESHSTEAVLGDALVDFSLKLYHAFSAMKKVETNMAFSPFSIASLLTQVLLGAGENTKTNLESILSYPKDFTCVHQALKGFTTKGVTSVSQIFHSPDLAIRDTFVNASRTLYSSSPRVLSNNSDANLELINTWVAKNTNNKISRLLDSLPSDTRLVLLNAIYLSAKWKTTFDPKKTRMEPFHFKNSVIKVPMMNSKKYPVAHFIDQTLKAKVGQLQLSHNLSLVILVPQNLKHRLEDMEQALSPSVFKAIMEKLEMSKFQPTLLTLPRIKVTTSQDMLSIMEKLEFFDFSYDLNLCGLTEDPDLQVSAMQHQTVLELTETGVEAAAASAISVARTLLVFEVQQPFLFVLWDQQHKFPVFMGRVYDPR

Radius of gyration: 32.14 Å; Cα contacts (8 Å, |Δi|>4): 1560; chains: 2; bounding box: 68×49×114 Å

Nearest PDB structures (foldseek):
  5du3-assembly2_B  TM=9.983E-01  e=2.370E-83  Homo sapiens
  5duq-assembly1_A  TM=9.906E-01  e=2.168E-74  Homo sapiens
  2oay-assembly1_A  TM=8.927E-01  e=2.659E-58  Homo sapiens
  6ee5-assembly1_A  TM=9.145E-01  e=6.337E-36  synthetic construct
  3h5c-assembly1_A  TM=9.117E-01  e=1.955E-33  Homo sapiens

GO terms:
  GO:0001869 negative regulation of complement activation, lectin pathway (P, IDA)
  GO:0004867 serine-type endopeptidase inhibitor activity (F, IDA)
  GO:0005576 extracellular region (C, EXP)
  GO:0005515 protein binding (F, IPI)
  GO:0008015 blood circulation (P, TAS)
  GO:0005576 extracellular region (C, TAS)
  GO:0005788 endoplasmic reticulum lumen (C, TAS)
  GO:0031093 platelet alpha granule lumen (C, TAS)
  GO:0031012 extracellular matrix (C, HDA)
  GO:0070062 extracellular exosome (C, HDA)
  GO:0072562 blood microparticle (C, HDA)
  GO:0005576 extracellular region (C, HDA)

Organism: Homo sapiens (NCBI:txid9606)

InterPro domains:
  IPR000215 Serpin family [PTHR11461] (145-498)
  IPR023795 Serpin, conserved site [PS00284] (471-481)
  IPR023796 Serpin domain [PF00079] (146-498)
  IPR023796 Serpin domain [SM00093] (151-498)
  IPR036186 Serpin superfamily [SSF56574] (127-498)
  IPR042178 Serpin superfamily, domain 1 [G3DSA:3.30.497.10] (152-439)
  IPR042185 Serpin superfamily, domain 2 [G3DSA:2.30.39.10] (287-498)

B-factor: mean 43.33, std 16.93, range [21.32, 143.1]